Protein AF-0000000073398978 (afdb_homodimer)

Structure (mmCIF, N/CA/C/O backbone):
data_AF-0000000073398978-model_v1
#
loop_
_entity.id
_entity.type
_entity.pdbx_description
1 polymer 'HAD-superfamily hydrolase'
#
loop_
_atom_site.group_PDB
_atom_site.id
_atom_site.type_symbol
_atom_site.label_atom_id
_atom_site.label_alt_id
_atom_site.label_comp_id
_atom_site.label_asym_id
_atom_site.label_entity_id
_atom_site.label_seq_id
_atom_site.pdbx_PDB_ins_code
_atom_site.Cartn_x
_atom_site.Cartn_y
_atom_site.Cartn_z
_atom_site.occupancy
_atom_site.B_iso_or_equiv
_atom_site.auth_seq_id
_atom_site.auth_comp_id
_atom_site.auth_asym_id
_atom_site.auth_atom_id
_atom_site.pdbx_PDB_model_num
ATOM 1 N N . MET A 1 1 ? 53.75 83.625 20.188 1 30.25 1 MET A N 1
ATOM 2 C CA . MET A 1 1 ? 53.062 82.938 21.25 1 30.25 1 MET A CA 1
ATOM 3 C C . MET A 1 1 ? 51.562 82.812 20.922 1 30.25 1 MET A C 1
ATOM 5 O O . MET A 1 1 ? 50.75 83.625 21.312 1 30.25 1 MET A O 1
ATOM 9 N N . SER A 1 2 ? 51.219 82.312 19.641 1 35.22 2 SER A N 1
ATOM 10 C CA . SER A 1 2 ? 49.938 82.25 18.938 1 35.22 2 SER A CA 1
ATOM 11 C C . SER A 1 2 ? 49 81.25 19.641 1 35.22 2 SER A C 1
ATOM 13 O O . SER A 1 2 ? 49.406 80.125 19.922 1 35.22 2 SER A O 1
ATOM 15 N N . ALA A 1 3 ? 48.094 81.75 20.422 1 36.75 3 ALA A N 1
ATOM 16 C CA . ALA A 1 3 ? 47.094 81.125 21.281 1 36.75 3 ALA A CA 1
ATOM 17 C C . ALA A 1 3 ? 46.281 80.125 20.484 1 36.75 3 ALA A C 1
ATOM 19 O O . ALA A 1 3 ? 45.531 80.5 19.578 1 36.75 3 ALA A O 1
ATOM 20 N N . ARG A 1 4 ? 46.719 78.812 20.344 1 34.06 4 ARG A N 1
ATOM 21 C CA . ARG A 1 4 ? 46.094 77.75 19.609 1 34.06 4 ARG A CA 1
ATOM 22 C C . ARG A 1 4 ? 44.656 77.5 20.125 1 34.06 4 ARG A C 1
ATOM 24 O O . ARG A 1 4 ? 44.469 77.25 21.328 1 34.06 4 ARG A O 1
ATOM 31 N N . ARG A 1 5 ? 43.625 78.062 19.453 1 37.06 5 ARG A N 1
ATOM 32 C CA . ARG A 1 5 ? 42.219 77.938 19.75 1 37.06 5 ARG A CA 1
ATOM 33 C C . ARG A 1 5 ? 41.812 76.5 19.969 1 37.06 5 ARG A C 1
ATOM 35 O O . ARG A 1 5 ? 42.188 75.625 19.203 1 37.06 5 ARG A O 1
ATOM 42 N N . GLN A 1 6 ? 41.5 76.125 21.188 1 39.28 6 GLN A N 1
ATOM 43 C CA . GLN A 1 6 ? 41.156 74.75 21.656 1 39.28 6 GLN A CA 1
ATOM 44 C C . GLN A 1 6 ? 39.906 74.25 20.922 1 39.28 6 GLN A C 1
ATOM 46 O O . GLN A 1 6 ? 38.906 74.938 20.781 1 39.28 6 GLN A O 1
ATOM 51 N N . PRO A 1 7 ? 40 73.25 19.969 1 42.19 7 PRO A N 1
ATOM 52 C CA . PRO A 1 7 ? 38.906 72.75 19.141 1 42.19 7 PRO A CA 1
ATOM 53 C C . PRO A 1 7 ? 37.719 72.312 19.953 1 42.19 7 PRO A C 1
ATOM 55 O O . PRO A 1 7 ? 37.875 71.812 21.094 1 42.19 7 PRO A O 1
ATOM 58 N N . ARG A 1 8 ? 36.531 72.938 19.828 1 39.34 8 ARG A N 1
ATOM 59 C CA . ARG A 1 8 ? 35.281 72.688 20.484 1 39.34 8 ARG A CA 1
ATOM 60 C C . ARG A 1 8 ? 34.875 71.188 20.391 1 39.34 8 ARG A C 1
ATOM 62 O O . ARG A 1 8 ? 35 70.562 19.328 1 39.34 8 ARG A O 1
ATOM 69 N N . ARG A 1 9 ? 34.812 70.438 21.453 1 39.81 9 ARG A N 1
ATOM 70 C CA . ARG A 1 9 ? 34.438 69.062 21.625 1 39.81 9 ARG A CA 1
ATOM 71 C C . ARG A 1 9 ? 33.062 68.75 21.047 1 39.81 9 ARG A C 1
ATOM 73 O O . ARG A 1 9 ? 32.094 69.438 21.422 1 39.81 9 ARG A O 1
ATOM 80 N N . THR A 1 10 ? 32.938 68.312 19.844 1 37.66 10 THR A N 1
ATOM 81 C CA . THR A 1 10 ? 31.703 67.938 19.172 1 37.66 10 THR A CA 1
ATOM 82 C C . THR A 1 10 ? 30.859 67 20.078 1 37.66 10 THR A C 1
ATOM 84 O O . THR A 1 10 ? 31.359 66.062 20.672 1 37.66 10 THR A O 1
ATOM 87 N N . ALA A 1 11 ? 29.75 67.5 20.672 1 41.31 11 ALA A N 1
ATOM 88 C CA . ALA A 1 11 ? 28.781 66.812 21.516 1 41.31 11 ALA A CA 1
ATOM 89 C C . ALA A 1 11 ? 28.344 65.5 20.891 1 41.31 11 ALA A C 1
ATOM 91 O O . ALA A 1 11 ? 28.078 65.438 19.688 1 41.31 11 ALA A O 1
ATOM 92 N N . SER A 1 12 ? 28.734 64.375 21.469 1 41.84 12 SER A N 1
ATOM 93 C CA . SER A 1 12 ? 28.391 63 21.047 1 41.84 12 SER A CA 1
ATOM 94 C C . SER A 1 12 ? 26.875 62.8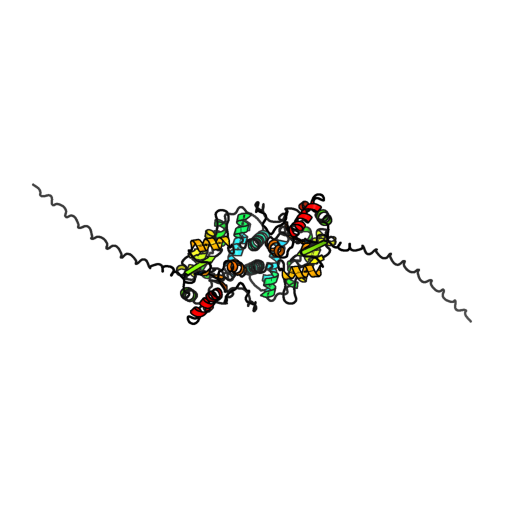75 20.844 1 41.84 12 SER A C 1
ATOM 96 O O . SER A 1 12 ? 26.094 63.5 21.562 1 41.84 12 SER A O 1
ATOM 98 N N . PRO A 1 13 ? 26.375 62.5 19.688 1 45.56 13 PRO A N 1
ATOM 99 C CA . PRO A 1 13 ? 24.953 62.344 19.375 1 45.56 13 PRO A CA 1
ATOM 100 C C . PRO A 1 13 ? 24.188 61.562 20.422 1 45.56 13 PRO A C 1
ATOM 102 O O . PRO A 1 13 ? 24.781 60.75 21.141 1 45.56 13 PRO A O 1
ATOM 105 N N . PRO A 1 14 ? 23.062 62.094 20.859 1 43.72 14 PRO A N 1
ATOM 106 C CA . PRO A 1 14 ? 22.297 61.438 21.922 1 43.72 14 PRO A CA 1
ATOM 107 C C . PRO A 1 14 ? 22.078 59.938 21.672 1 43.72 14 PRO A C 1
ATOM 109 O O . PRO A 1 14 ? 22.125 59.5 20.531 1 43.72 14 PRO A O 1
ATOM 112 N N . ALA A 1 15 ? 22.219 59.031 22.656 1 40.78 15 ALA A N 1
ATOM 113 C CA . ALA A 1 15 ? 22.047 57.594 22.703 1 40.78 15 ALA A CA 1
ATOM 114 C C . ALA A 1 15 ? 20.703 57.188 22.109 1 40.78 15 ALA A C 1
ATOM 116 O O . ALA A 1 15 ? 19.672 57.844 22.359 1 40.78 15 ALA A O 1
ATOM 117 N N . SER A 1 16 ? 20.656 56.594 20.969 1 35.81 16 SER A N 1
ATOM 118 C CA . SER A 1 16 ? 19.469 56.031 20.297 1 35.81 16 SER A CA 1
ATOM 119 C C . SER A 1 16 ? 18.578 55.312 21.281 1 35.81 16 SER A C 1
ATOM 121 O O . SER A 1 16 ? 19.062 54.594 22.156 1 35.81 16 SER A O 1
ATOM 123 N N . LYS A 1 17 ? 17.375 55.75 21.562 1 43.56 17 LYS A N 1
ATOM 124 C CA . LYS A 1 17 ? 16.359 55.094 22.359 1 43.56 17 LYS A CA 1
ATOM 125 C C . LYS A 1 17 ? 16.281 53.594 22.016 1 43.56 17 LYS A C 1
ATOM 127 O O . LYS A 1 17 ? 16.125 53.25 20.844 1 43.56 17 LYS A O 1
ATOM 132 N N . GLN A 1 18 ? 16.891 52.719 22.797 1 37.31 18 GLN A N 1
ATOM 133 C CA . GLN A 1 18 ? 16.75 51.281 22.609 1 37.31 18 GLN A CA 1
ATOM 134 C C . GLN A 1 18 ? 15.305 50.906 22.266 1 37.31 18 GLN A C 1
ATOM 136 O O . GLN A 1 18 ? 14.359 51.438 22.844 1 37.31 18 GLN A O 1
ATOM 141 N N . PRO A 1 19 ? 14.969 50.344 21.094 1 43.34 19 PRO A N 1
ATOM 142 C CA . PRO A 1 19 ? 13.594 49.969 20.766 1 43.34 19 PRO A CA 1
ATOM 143 C C . PRO A 1 19 ? 12.922 49.156 21.875 1 43.34 19 PRO A C 1
ATOM 145 O O . PRO A 1 19 ? 13.609 48.5 22.656 1 43.34 19 PRO A O 1
ATOM 148 N N . PRO A 1 20 ? 11.727 49.469 22.359 1 43.34 20 PRO A N 1
ATOM 149 C CA . PRO A 1 20 ? 11.047 48.75 23.406 1 43.34 20 PRO A CA 1
ATOM 150 C C . PRO A 1 20 ? 11.117 47.219 23.219 1 43.34 20 PRO A C 1
ATOM 152 O O . PRO A 1 20 ? 11.234 46.75 22.078 1 43.34 20 PRO A O 1
ATOM 155 N N . GLU A 1 21 ? 11.641 46.406 24.125 1 39.75 21 GLU A N 1
ATOM 156 C CA . GLU A 1 21 ? 11.672 44.969 24.172 1 39.75 21 GLU A CA 1
ATOM 157 C C . GLU A 1 21 ? 10.328 44.375 23.75 1 39.75 21 GLU A C 1
ATOM 159 O O . GLU A 1 21 ? 9.281 44.75 24.297 1 39.75 21 GLU A O 1
ATOM 164 N N . ARG A 1 22 ? 10.07 43.969 22.531 1 41.81 22 ARG A N 1
ATOM 165 C CA . ARG A 1 22 ? 8.891 43.219 22.078 1 41.81 22 ARG A CA 1
ATOM 166 C C . ARG A 1 22 ? 8.422 42.219 23.141 1 41.81 22 ARG A C 1
ATOM 168 O O . ARG A 1 22 ? 9.219 41.469 23.688 1 41.81 22 ARG A O 1
ATOM 175 N N . ARG A 1 23 ? 7.379 42.469 23.922 1 38.88 23 ARG A N 1
ATOM 176 C CA . ARG A 1 23 ? 6.715 41.531 24.828 1 38.88 23 ARG A CA 1
ATOM 177 C C . ARG A 1 23 ? 6.715 40.125 24.25 1 38.88 23 ARG A C 1
ATOM 179 O O . ARG A 1 23 ? 6.18 39.906 23.156 1 38.88 23 ARG A O 1
ATOM 186 N N . ARG A 1 24 ? 7.672 39.312 24.562 1 38.97 24 ARG A N 1
ATOM 187 C CA . ARG A 1 24 ? 7.633 37.906 24.219 1 38.97 24 ARG A CA 1
ATOM 188 C C . ARG A 1 24 ? 6.227 37.344 24.391 1 38.97 24 ARG A C 1
ATOM 190 O O . ARG A 1 24 ? 5.664 37.375 25.484 1 38.97 24 ARG A O 1
ATOM 197 N N . GLU A 1 25 ? 5.281 37.375 23.438 1 39.75 25 GLU A N 1
ATOM 198 C CA . GLU A 1 25 ? 4.012 36.656 23.469 1 39.75 25 GLU A CA 1
ATOM 199 C C . GLU A 1 25 ? 4.148 35.344 24.203 1 39.75 25 GLU A C 1
ATOM 201 O O . GLU A 1 25 ? 5.008 34.531 23.875 1 39.75 25 GLU A O 1
ATOM 206 N N . ARG A 1 26 ? 3.859 35.25 25.5 1 37.66 26 ARG A N 1
ATOM 207 C CA . ARG A 1 26 ? 3.807 34.062 26.344 1 37.66 26 ARG A CA 1
ATOM 208 C C . ARG A 1 26 ? 3.254 32.875 25.578 1 37.66 26 ARG A C 1
ATOM 210 O O . ARG A 1 26 ? 2.135 32.906 25.062 1 37.66 26 ARG A O 1
ATOM 217 N N . ARG A 1 27 ? 4.059 32.125 24.953 1 43.41 27 ARG A N 1
ATOM 218 C CA . ARG A 1 27 ? 3.611 30.812 24.453 1 43.41 27 ARG A CA 1
ATOM 219 C C . ARG A 1 27 ? 2.672 30.141 25.438 1 43.41 27 ARG A C 1
ATOM 221 O O . ARG A 1 27 ? 2.971 30.062 26.625 1 43.41 27 ARG A O 1
ATOM 228 N N . ALA A 1 28 ? 1.35 30.078 25.297 1 41.5 28 ALA A N 1
ATOM 229 C CA . ALA A 1 28 ? 0.333 29.391 26.094 1 41.5 28 ALA A CA 1
ATOM 230 C C . ALA A 1 28 ? 0.876 28.078 26.672 1 41.5 28 ALA A C 1
ATOM 232 O O . ALA A 1 28 ? 1.406 27.25 25.938 1 41.5 28 ALA A O 1
ATOM 233 N N . ARG A 1 29 ? 1.307 27.938 27.875 1 44.28 29 ARG A N 1
ATOM 234 C CA . ARG A 1 29 ? 1.693 26.734 28.594 1 44.28 29 ARG A CA 1
ATOM 235 C C . ARG A 1 29 ? 0.693 25.594 28.359 1 44.28 29 ARG A C 1
ATOM 237 O O . ARG A 1 29 ? -0.52 25.828 28.406 1 44.28 29 ARG A O 1
ATOM 244 N N . PRO A 1 30 ? 1.036 24.438 27.641 1 47.44 30 PRO A N 1
ATOM 245 C CA . PRO A 1 30 ? 0.074 23.344 27.484 1 47.44 30 PRO A CA 1
ATOM 246 C C . PRO A 1 30 ? -0.736 23.078 28.75 1 47.44 30 PRO A C 1
ATOM 248 O O . PRO A 1 30 ? -0.169 22.984 29.844 1 47.44 30 PRO A O 1
ATOM 251 N N . GLN A 1 31 ? -1.891 23.609 29 1 46.16 31 GLN A N 1
ATOM 252 C CA . GLN A 1 31 ? -2.734 23.234 30.125 1 46.16 31 GLN A CA 1
ATOM 253 C C . GLN A 1 31 ? -2.637 21.734 30.406 1 46.16 31 GLN A C 1
ATOM 255 O O . GLN A 1 31 ? -2.818 20.922 29.5 1 46.16 31 GLN A O 1
ATOM 260 N N . ALA A 1 32 ? -2.107 21.188 31.359 1 54.59 32 ALA A N 1
ATOM 261 C CA . ALA A 1 32 ? -2.078 19.859 31.953 1 54.59 32 ALA A CA 1
ATOM 262 C C . ALA A 1 32 ? -3.475 19.234 32 1 54.59 32 ALA A C 1
ATOM 264 O O . ALA A 1 32 ? -4.418 19.859 32.5 1 54.59 32 ALA A O 1
ATOM 265 N N . GLY A 1 33 ? -3.916 18.484 30.984 1 68.25 33 GLY A N 1
ATOM 266 C CA . GLY A 1 33 ? -5.09 17.641 31.109 1 68.25 33 GLY A CA 1
ATOM 267 C C . GLY A 1 33 ? -6 17.688 29.891 1 68.25 33 GLY A C 1
ATOM 268 O O . GLY A 1 33 ? -6.988 16.953 29.812 1 68.25 33 GLY A O 1
ATOM 269 N N . GLY A 1 34 ? -5.676 18.578 28.891 1 86.88 34 GLY A N 1
ATOM 270 C CA . GLY A 1 34 ? -6.598 18.625 27.766 1 86.88 34 GLY A CA 1
ATOM 271 C C . GLY A 1 34 ? -6.18 17.734 26.609 1 86.88 34 GLY A C 1
ATOM 272 O O . GLY A 1 34 ? -5.156 17.047 26.688 1 86.88 34 GLY A O 1
ATOM 273 N N . PRO A 1 35 ? -7.031 17.688 25.578 1 95.19 35 PRO A N 1
ATOM 274 C CA . PRO A 1 35 ? -6.734 16.812 24.438 1 95.19 35 PRO A CA 1
ATOM 275 C C . PRO A 1 35 ? -5.523 17.281 23.641 1 95.19 35 PRO A C 1
ATOM 277 O O . PRO A 1 35 ? -5.211 18.484 23.625 1 95.19 35 PRO A O 1
ATOM 280 N N . VAL A 1 36 ? -4.75 16.359 23.141 1 97.88 36 VAL A N 1
ATOM 281 C CA . VAL A 1 36 ? -3.693 16.609 22.156 1 97.88 36 VAL A CA 1
ATOM 282 C C . VAL A 1 36 ? -4.152 16.141 20.781 1 97.88 36 VAL A C 1
ATOM 284 O O . VAL A 1 36 ? -4.301 14.945 20.531 1 97.88 36 VAL A O 1
ATOM 287 N N . TRP A 1 37 ? -4.348 17.094 19.906 1 98.25 37 TRP A N 1
ATOM 288 C CA . TRP A 1 37 ? -4.75 16.797 18.531 1 98.25 37 TRP A CA 1
ATOM 289 C C . TRP A 1 37 ? -3.535 16.531 17.656 1 98.25 37 TRP A C 1
ATOM 291 O O . TRP A 1 37 ? -2.625 17.359 17.578 1 98.25 37 TRP A O 1
ATOM 301 N N . LEU A 1 38 ? -3.506 15.383 17.109 1 98.69 38 LEU A N 1
ATOM 302 C CA . LEU A 1 38 ? -2.549 15.031 16.062 1 98.69 38 LEU A CA 1
ATOM 303 C C . LEU A 1 38 ? -3.203 15.07 14.695 1 98.69 38 LEU A C 1
ATOM 305 O O . LEU A 1 38 ? -4.059 14.242 14.383 1 98.69 38 LEU A O 1
ATOM 309 N N . PHE A 1 39 ? -2.818 16.062 13.906 1 98.88 39 PHE A N 1
ATOM 310 C CA . PHE A 1 39 ? -3.395 16.219 12.57 1 98.88 39 PHE A CA 1
ATOM 311 C C . PHE A 1 39 ? -2.432 15.719 11.5 1 98.88 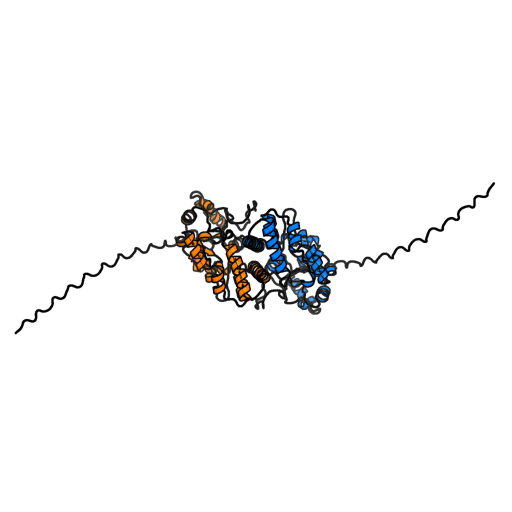39 PHE A C 1
ATOM 313 O O . PHE A 1 39 ? -1.276 16.141 11.453 1 98.88 39 PHE A O 1
ATOM 320 N N . ASP A 1 40 ? -2.92 14.758 10.688 1 98.81 40 ASP A N 1
ATOM 321 C CA . ASP A 1 40 ? -2.252 14.594 9.398 1 98.81 40 ASP A CA 1
ATOM 322 C C . ASP A 1 40 ? -2.332 15.875 8.57 1 98.81 40 ASP A C 1
ATOM 324 O O . ASP A 1 40 ? -3.166 16.734 8.836 1 98.81 40 ASP A O 1
ATOM 328 N N . LEU A 1 41 ? -1.415 15.984 7.645 1 98.81 41 LEU A N 1
ATOM 329 C CA . LEU A 1 41 ? -1.391 17.188 6.812 1 98.81 41 LEU A CA 1
ATOM 330 C C . LEU A 1 41 ? -2.162 16.953 5.516 1 98.81 41 LEU A C 1
ATOM 332 O O . LEU A 1 41 ? -3.238 17.531 5.324 1 98.81 41 LEU A O 1
ATOM 336 N N . ASP A 1 42 ? -1.686 16.031 4.645 1 98.5 42 ASP A N 1
ATOM 337 C CA . ASP A 1 42 ? -2.186 15.82 3.291 1 98.5 42 ASP A CA 1
ATOM 338 C C . ASP A 1 42 ? -3.498 15.039 3.305 1 98.5 42 ASP A C 1
ATOM 340 O O . ASP A 1 42 ? -3.566 13.938 3.854 1 98.5 42 ASP A O 1
ATOM 344 N N . ASN A 1 43 ? -4.516 15.648 2.717 1 97.62 43 ASN A N 1
ATOM 345 C CA . ASN A 1 43 ? -5.875 15.125 2.611 1 97.62 43 ASN A CA 1
ATOM 346 C C . ASN A 1 43 ? -6.574 15.109 3.967 1 97.62 43 ASN A C 1
ATOM 348 O O . ASN A 1 43 ? -7.59 14.43 4.141 1 97.62 43 ASN A O 1
ATOM 352 N N . THR A 1 44 ? -6.008 15.867 4.875 1 98.25 44 THR A N 1
ATOM 353 C CA . THR A 1 44 ? -6.641 16.125 6.164 1 98.25 44 THR A CA 1
ATOM 354 C C . THR A 1 44 ? -6.832 17.625 6.371 1 98.25 44 THR A C 1
ATOM 356 O O . THR A 1 44 ? -7.957 18.125 6.328 1 98.25 44 THR A O 1
ATOM 359 N N . LEU A 1 45 ? -5.73 18.375 6.406 1 98.62 45 LEU A N 1
ATOM 360 C CA . LEU A 1 45 ? -5.824 19.812 6.586 1 98.62 45 LEU A CA 1
ATOM 361 C C . LEU A 1 45 ? -6.008 20.516 5.242 1 98.62 45 LEU A C 1
ATOM 363 O O . LEU A 1 45 ? -6.469 21.672 5.195 1 98.62 45 LEU A O 1
ATOM 367 N N . HIS A 1 46 ? -5.586 19.875 4.195 1 98.5 46 HIS A N 1
ATOM 368 C CA . HIS A 1 46 ? -5.797 20.422 2.857 1 98.5 46 HIS A CA 1
ATOM 369 C C . HIS A 1 46 ? -5.98 19.297 1.837 1 98.5 46 HIS A C 1
ATOM 371 O O . HIS A 1 46 ? -5.691 18.141 2.127 1 98.5 46 HIS A O 1
ATOM 377 N N . HIS A 1 47 ? -6.473 19.609 0.661 1 97.81 47 HIS A N 1
ATOM 378 C CA . HIS A 1 47 ? -6.824 18.656 -0.383 1 97.81 47 HIS A CA 1
ATOM 379 C C . HIS A 1 47 ? -5.637 18.375 -1.294 1 97.81 47 HIS A C 1
ATOM 381 O O . HIS A 1 47 ? -5.641 18.75 -2.465 1 97.81 47 HIS A O 1
ATOM 387 N N . ALA A 1 48 ? -4.723 17.547 -0.796 1 98.06 48 ALA A N 1
ATOM 388 C CA . ALA A 1 48 ? -3.465 17.281 -1.487 1 98.06 48 ALA A CA 1
ATOM 389 C C . ALA A 1 48 ? -3.701 16.5 -2.775 1 98.06 48 ALA A C 1
ATOM 391 O O . ALA A 1 48 ? -2.961 16.641 -3.748 1 98.06 48 ALA A O 1
ATOM 392 N N . SER A 1 49 ? -4.723 15.68 -2.838 1 96.44 49 SER A N 1
ATOM 393 C CA . SER A 1 49 ? -5 14.828 -3.992 1 96.44 49 SER A CA 1
ATOM 394 C C . SER A 1 49 ? -5.391 15.656 -5.207 1 96.44 49 SER A C 1
ATOM 396 O O . SER A 1 49 ? -5.332 15.18 -6.34 1 96.44 49 SER A O 1
ATOM 398 N N . HIS A 1 50 ? -5.734 16.906 -5 1 95.12 50 HIS A N 1
ATOM 399 C CA . HIS A 1 50 ? -6.164 17.781 -6.078 1 95.1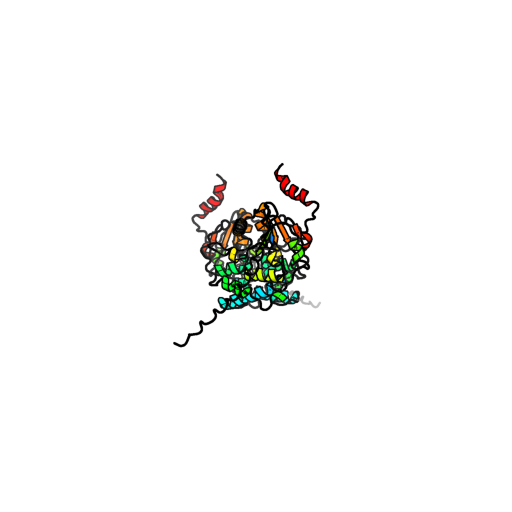2 50 HIS A CA 1
ATOM 400 C C . HIS A 1 50 ? -5.023 18.078 -7.043 1 95.12 50 HIS A C 1
ATOM 402 O O . HIS A 1 50 ? -5.195 17.984 -8.258 1 95.12 50 HIS A O 1
ATOM 408 N N . ALA A 1 51 ? -3.904 18.375 -6.512 1 97.12 51 ALA A N 1
ATOM 409 C CA . ALA A 1 51 ? -2.836 18.812 -7.406 1 97.12 51 ALA A CA 1
ATOM 410 C C . ALA A 1 51 ? -1.471 18.359 -6.891 1 97.12 51 ALA A C 1
ATOM 412 O O . ALA A 1 51 ? -0.581 18.031 -7.676 1 97.12 51 ALA A O 1
ATOM 413 N N . ILE A 1 52 ? -1.318 18.297 -5.621 1 98.31 52 ILE A N 1
ATOM 414 C CA . ILE A 1 52 ? -0.001 18.125 -5.02 1 98.31 52 ILE A CA 1
ATOM 415 C C . ILE A 1 52 ? 0.459 16.688 -5.203 1 98.31 52 ILE A C 1
ATOM 417 O O . ILE A 1 52 ? 1.569 16.438 -5.684 1 98.31 52 ILE A O 1
ATOM 421 N N . PHE A 1 53 ? -0.391 15.703 -4.906 1 97.88 53 PHE A N 1
ATOM 422 C CA . PHE A 1 53 ? 0.017 14.305 -5.016 1 97.88 53 PHE A CA 1
ATOM 423 C C . PHE A 1 53 ? 0.323 13.945 -6.465 1 97.88 53 PHE A C 1
ATOM 425 O O . PHE A 1 53 ? 1.336 13.297 -6.746 1 97.88 53 PHE A O 1
ATOM 432 N N . PRO A 1 54 ? -0.496 14.359 -7.461 1 97.94 54 PRO A N 1
ATOM 433 C CA . PRO A 1 54 ? -0.11 14.117 -8.852 1 97.94 54 PRO A CA 1
ATOM 434 C C . PRO A 1 54 ? 1.271 14.68 -9.188 1 97.94 54 PRO A C 1
ATOM 436 O O . PRO A 1 54 ? 2.062 14.016 -9.859 1 97.94 54 PRO A O 1
ATOM 439 N N . ALA A 1 55 ? 1.554 15.859 -8.695 1 98.44 55 ALA A N 1
ATOM 440 C CA . ALA A 1 55 ? 2.85 16.484 -8.953 1 98.44 55 ALA A CA 1
ATOM 441 C C . ALA A 1 55 ? 3.973 15.719 -8.258 1 98.44 55 ALA A C 1
ATOM 443 O O . ALA A 1 55 ? 5.039 15.5 -8.836 1 98.44 55 ALA A O 1
ATOM 444 N N . ILE A 1 56 ? 3.766 15.305 -7.02 1 98.69 56 ILE A N 1
ATOM 445 C CA . ILE A 1 56 ? 4.766 14.57 -6.254 1 98.69 56 ILE A CA 1
ATOM 446 C C . ILE A 1 56 ? 5.055 13.234 -6.938 1 98.69 56 ILE A C 1
ATOM 448 O O . ILE A 1 56 ? 6.215 12.844 -7.078 1 98.69 56 ILE A O 1
ATOM 452 N N . ASN A 1 57 ? 3.994 12.539 -7.367 1 98.31 57 ASN A N 1
ATOM 453 C CA . ASN A 1 57 ? 4.172 11.25 -8.031 1 98.31 57 ASN A CA 1
ATOM 454 C C . ASN A 1 57 ? 4.996 11.383 -9.305 1 98.31 57 ASN A C 1
ATOM 456 O O . ASN A 1 57 ? 5.867 10.555 -9.578 1 98.31 57 ASN A O 1
ATOM 460 N N . ARG A 1 58 ? 4.727 12.391 -10.062 1 98 58 ARG A N 1
ATOM 461 C CA . ARG A 1 58 ? 5.496 12.656 -11.273 1 98 58 ARG A CA 1
ATOM 462 C C . ARG A 1 58 ? 6.957 12.93 -10.945 1 98 58 ARG A C 1
ATOM 464 O O . ARG A 1 58 ? 7.859 12.406 -11.609 1 98 58 ARG A O 1
ATOM 471 N N . ALA A 1 59 ? 7.141 13.727 -9.938 1 98.69 59 ALA A N 1
ATOM 472 C CA . ALA A 1 59 ? 8.5 14.086 -9.531 1 98.69 59 ALA A CA 1
ATOM 473 C C . ALA A 1 59 ? 9.25 12.867 -9 1 98.69 59 ALA A C 1
ATOM 475 O O . ALA A 1 59 ? 10.43 12.68 -9.297 1 98.69 59 ALA A O 1
ATOM 476 N N . MET A 1 60 ? 8.594 12.031 -8.188 1 98.75 60 MET A N 1
ATOM 477 C CA . MET A 1 60 ? 9.219 10.82 -7.664 1 98.75 60 MET A CA 1
ATOM 478 C C . MET A 1 60 ? 9.648 9.898 -8.805 1 98.75 60 MET A C 1
ATOM 480 O O . MET A 1 60 ? 10.766 9.375 -8.797 1 98.75 60 MET A O 1
ATOM 484 N N . THR A 1 61 ? 8.742 9.734 -9.758 1 98.69 61 THR A N 1
ATOM 485 C CA . THR A 1 61 ? 9.047 8.875 -10.906 1 98.69 61 THR A CA 1
ATOM 486 C C . THR A 1 61 ? 10.266 9.406 -11.664 1 98.69 61 THR A C 1
ATOM 488 O O . THR A 1 61 ? 11.18 8.648 -11.977 1 98.69 61 THR A O 1
ATOM 491 N N . GLN A 1 62 ? 10.297 10.719 -11.93 1 98.69 62 GLN A N 1
ATOM 492 C CA . GLN A 1 62 ? 11.422 11.328 -12.633 1 98.69 62 GLN A CA 1
ATOM 493 C C . GLN A 1 62 ? 12.711 11.18 -11.836 1 98.69 62 GLN A C 1
ATOM 495 O O . GLN A 1 62 ? 13.773 10.906 -12.406 1 98.69 62 GLN A O 1
ATOM 500 N N . TYR A 1 63 ? 12.633 11.383 -10.555 1 98.81 63 TYR A N 1
ATOM 501 C CA . TYR A 1 63 ? 13.812 11.242 -9.695 1 98.81 63 TYR A CA 1
ATOM 502 C C . TYR A 1 63 ? 14.398 9.836 -9.805 1 98.81 63 TYR A C 1
ATOM 504 O O . TYR A 1 63 ? 15.617 9.68 -9.906 1 98.81 63 TYR A O 1
ATOM 512 N N . ILE A 1 64 ? 13.539 8.836 -9.758 1 98.5 64 ILE A N 1
ATOM 513 C CA . ILE A 1 64 ? 13.969 7.445 -9.844 1 98.5 64 ILE A CA 1
ATOM 514 C C . ILE A 1 64 ? 14.602 7.188 -11.211 1 98.5 64 ILE A C 1
ATOM 516 O O . ILE A 1 64 ? 15.656 6.551 -11.297 1 98.5 64 ILE A O 1
ATOM 520 N N . ILE A 1 65 ? 14.008 7.688 -12.297 1 98.62 65 ILE A N 1
ATOM 521 C CA . ILE A 1 65 ? 14.57 7.566 -13.633 1 98.62 65 ILE A CA 1
ATOM 522 C C . ILE A 1 65 ? 15.984 8.125 -13.648 1 98.62 65 ILE A C 1
ATOM 524 O O . ILE A 1 65 ? 16.922 7.453 -14.094 1 98.62 65 ILE A O 1
ATOM 528 N N . ASP A 1 66 ? 16.094 9.289 -13.125 1 98.56 66 ASP A N 1
ATOM 529 C CA . ASP A 1 66 ? 17.344 10.031 -13.219 1 98.56 66 ASP A CA 1
ATOM 530 C C . ASP A 1 66 ? 18.438 9.383 -12.359 1 98.56 66 ASP A C 1
ATOM 532 O O . ASP A 1 66 ? 19.594 9.328 -12.758 1 98.56 66 ASP A O 1
ATOM 536 N N . THR A 1 67 ? 18.078 8.898 -11.219 1 98 67 THR A N 1
ATOM 537 C CA . THR A 1 67 ? 19.062 8.414 -10.25 1 98 67 THR A CA 1
ATOM 538 C C . THR A 1 67 ? 19.453 6.969 -10.547 1 98 67 THR A C 1
ATOM 540 O O . THR A 1 67 ? 20.625 6.598 -10.438 1 98 67 THR A O 1
ATOM 543 N N . LEU A 1 68 ? 18.469 6.168 -10.922 1 96.81 68 LEU A N 1
ATOM 544 C CA . LEU A 1 68 ? 18.719 4.742 -11.094 1 96.81 68 LEU A CA 1
ATOM 545 C C . LEU A 1 68 ? 18.922 4.395 -12.562 1 96.81 68 LEU A C 1
ATOM 547 O O . LEU A 1 68 ? 19.25 3.26 -12.898 1 96.81 68 LEU A O 1
ATOM 551 N N . LYS A 1 69 ? 18.656 5.309 -13.445 1 97.94 69 LYS A N 1
ATOM 552 C CA . LYS A 1 69 ? 18.828 5.133 -14.883 1 97.94 69 LYS A CA 1
ATOM 553 C C . LYS A 1 69 ? 17.969 3.982 -15.406 1 97.94 69 LYS A C 1
ATOM 555 O O . LYS A 1 69 ? 18.469 3.104 -16.109 1 97.94 69 LYS A O 1
ATOM 560 N N . VAL A 1 70 ? 16.719 4.047 -15.047 1 97.06 70 VAL A N 1
ATOM 561 C CA . VAL A 1 70 ? 15.758 3.057 -15.508 1 97.06 70 VAL A CA 1
ATOM 562 C C . VAL A 1 70 ? 14.695 3.734 -16.359 1 97.06 70 VAL A C 1
ATOM 564 O O . VAL A 1 70 ? 14.578 4.961 -16.375 1 97.06 70 VAL A O 1
ATOM 567 N N . GLU A 1 71 ? 13.961 2.895 -17.109 1 97.69 71 GLU A N 1
ATOM 568 C CA . GLU A 1 71 ? 12.867 3.41 -17.922 1 97.69 71 GLU A CA 1
ATOM 569 C C . GLU A 1 71 ? 11.695 3.861 -17.062 1 97.69 71 GLU A C 1
ATOM 571 O O . GLU A 1 71 ? 11.555 3.414 -15.922 1 97.69 71 GLU A O 1
ATOM 576 N N . ARG A 1 72 ? 10.859 4.684 -17.625 1 98.12 72 ARG A N 1
ATOM 577 C CA . ARG A 1 72 ? 9.75 5.297 -16.906 1 98.12 72 ARG A CA 1
ATOM 578 C C . ARG A 1 72 ? 8.828 4.238 -16.312 1 98.12 72 ARG A C 1
ATOM 580 O O . ARG A 1 72 ? 8.414 4.34 -15.156 1 98.12 72 ARG A O 1
ATOM 587 N N . ALA A 1 73 ? 8.578 3.27 -17.062 1 97.31 73 ALA A N 1
ATOM 588 C CA . ALA A 1 73 ? 7.66 2.23 -16.609 1 97.31 73 ALA A CA 1
ATOM 589 C C . ALA A 1 73 ? 8.227 1.49 -15.398 1 97.31 73 ALA A C 1
ATOM 591 O O . ALA A 1 73 ? 7.496 1.143 -14.469 1 97.31 73 ALA A O 1
ATOM 592 N N . HIS A 1 74 ? 9.5 1.265 -15.438 1 97 74 HIS A N 1
ATOM 593 C CA . HIS A 1 74 ? 10.148 0.603 -14.312 1 97 74 HIS A CA 1
ATOM 594 C C . HIS A 1 74 ? 10.195 1.512 -13.086 1 97 74 HIS A C 1
ATOM 596 O O . HIS A 1 74 ? 10.008 1.052 -11.961 1 97 74 HIS A O 1
ATOM 602 N N . ALA A 1 75 ? 10.453 2.748 -13.32 1 98.31 75 ALA A N 1
ATOM 603 C CA . ALA A 1 75 ? 10.453 3.721 -12.227 1 98.31 75 ALA A CA 1
ATOM 604 C C . ALA A 1 75 ? 9.086 3.795 -11.555 1 98.31 75 ALA A C 1
ATOM 606 O O . ALA A 1 75 ? 8.992 3.82 -10.328 1 98.31 75 ALA A O 1
ATOM 607 N N . ASP A 1 76 ? 8.07 3.844 -12.383 1 98.12 76 ASP A N 1
ATOM 608 C CA . ASP A 1 76 ? 6.703 3.863 -11.883 1 98.12 76 ASP A CA 1
ATOM 609 C C . ASP A 1 76 ? 6.402 2.609 -11.062 1 98.12 76 ASP A C 1
ATOM 611 O O . ASP A 1 76 ? 5.777 2.688 -10.008 1 98.12 76 ASP A O 1
ATOM 615 N N . HIS A 1 77 ? 6.879 1.532 -11.516 1 96.81 77 HIS A N 1
ATOM 616 C CA . HIS A 1 77 ? 6.688 0.278 -10.797 1 96.81 77 HIS A CA 1
ATOM 617 C C . HIS A 1 77 ? 7.398 0.302 -9.453 1 96.81 77 HIS A C 1
ATOM 619 O O . HIS A 1 77 ? 6.82 -0.078 -8.43 1 96.81 77 HIS A O 1
ATOM 625 N N . LEU A 1 78 ? 8.609 0.747 -9.43 1 96.94 78 LEU A N 1
ATOM 626 C CA . LEU A 1 78 ? 9.359 0.818 -8.18 1 96.94 78 LEU A CA 1
ATOM 627 C C . LEU A 1 78 ? 8.664 1.723 -7.172 1 96.94 78 LEU A C 1
ATOM 629 O O . LEU A 1 78 ? 8.523 1.367 -5.996 1 96.94 78 LEU A O 1
ATOM 633 N N . ARG A 1 79 ? 8.258 2.834 -7.645 1 98 79 ARG A N 1
ATOM 634 C CA . ARG A 1 79 ? 7.559 3.779 -6.781 1 98 79 ARG A CA 1
ATOM 635 C C . ARG A 1 79 ? 6.32 3.143 -6.16 1 98 79 ARG A C 1
ATOM 637 O O . ARG A 1 79 ? 6.125 3.209 -4.945 1 98 79 ARG A O 1
ATOM 644 N N . THR A 1 80 ? 5.488 2.547 -6.957 1 96.56 80 THR A N 1
ATOM 645 C CA . THR A 1 80 ? 4.238 1.943 -6.508 1 96.56 80 THR A CA 1
ATOM 646 C C . THR A 1 80 ? 4.512 0.765 -5.574 1 96.56 80 THR A C 1
ATOM 648 O O . THR A 1 80 ? 3.865 0.625 -4.535 1 96.56 80 THR A O 1
ATOM 651 N N . HIS A 1 81 ? 5.5 0.002 -5.941 1 94.75 81 HIS A N 1
ATOM 652 C CA . HIS A 1 81 ? 5.867 -1.162 -5.145 1 94.75 81 HIS A CA 1
ATOM 653 C C . HIS A 1 81 ? 6.324 -0.75 -3.748 1 94.75 81 HIS A C 1
ATOM 655 O O . HIS A 1 81 ? 5.848 -1.295 -2.748 1 94.75 81 HIS A O 1
ATOM 661 N N . TYR A 1 82 ? 7.207 0.2 -3.674 1 95.19 82 TYR A N 1
ATOM 662 C CA . TYR A 1 82 ? 7.75 0.63 -2.389 1 95.19 82 TYR A CA 1
ATOM 663 C C . TYR A 1 82 ? 6.68 1.322 -1.553 1 95.19 82 TYR A C 1
ATOM 665 O O . TYR A 1 82 ? 6.645 1.172 -0.329 1 95.19 82 TYR A O 1
ATOM 673 N N . THR A 1 83 ? 5.836 2.07 -2.207 1 95.31 83 THR A N 1
ATOM 674 C CA . THR A 1 83 ? 4.738 2.705 -1.487 1 95.31 83 THR A CA 1
ATOM 675 C C . THR A 1 83 ? 3.838 1.656 -0.841 1 95.31 83 THR A C 1
ATOM 677 O O . THR A 1 83 ? 3.479 1.776 0.332 1 95.31 83 THR A O 1
ATOM 680 N N . ARG A 1 84 ? 3.5 0.701 -1.557 1 92.19 84 ARG A N 1
ATOM 681 C CA . ARG A 1 84 ? 2.646 -0.368 -1.049 1 92.19 84 ARG A CA 1
ATOM 682 C C . ARG A 1 84 ? 3.348 -1.15 0.056 1 92.19 84 ARG A C 1
ATOM 684 O O . ARG A 1 84 ? 2.771 -1.383 1.121 1 92.19 84 ARG A O 1
ATOM 691 N N . ARG A 1 85 ? 4.598 -1.454 -0.115 1 91 85 ARG A N 1
ATOM 692 C CA . ARG A 1 85 ? 5.328 -2.363 0.763 1 91 85 ARG A CA 1
ATOM 693 C C . ARG A 1 85 ? 5.719 -1.673 2.064 1 91 85 ARG A C 1
ATOM 695 O O . ARG A 1 85 ? 5.68 -2.285 3.135 1 91 85 ARG A O 1
ATOM 702 N N . TYR A 1 86 ? 6.09 -0.382 1.945 1 91.38 86 TYR A N 1
ATOM 703 C CA . TYR A 1 86 ? 6.699 0.265 3.102 1 91.38 86 TYR A CA 1
ATOM 704 C C . TYR A 1 86 ? 5.82 1.394 3.623 1 91.38 86 TYR A C 1
ATOM 706 O O . TYR A 1 86 ? 6.094 1.964 4.684 1 91.38 86 TYR A O 1
ATOM 714 N N . GLY A 1 87 ? 4.77 1.714 2.938 1 90.5 87 GLY A N 1
ATOM 715 C CA . GLY A 1 87 ? 3.902 2.811 3.336 1 90.5 87 GLY A CA 1
ATOM 716 C C . GLY A 1 87 ? 4.352 4.152 2.793 1 90.5 87 GLY A C 1
ATOM 717 O O . GLY A 1 87 ? 3.582 5.117 2.795 1 90.5 87 GLY A O 1
ATOM 718 N N . ALA A 1 88 ? 5.582 4.18 2.352 1 95.75 88 ALA A N 1
ATOM 719 C CA . ALA A 1 88 ? 6.172 5.344 1.696 1 95.75 88 ALA A CA 1
ATOM 720 C C . ALA A 1 88 ? 7.301 4.93 0.753 1 95.75 88 ALA A C 1
ATOM 722 O O . ALA A 1 88 ? 8.141 4.098 1.106 1 95.75 88 ALA A O 1
ATOM 723 N N . ALA A 1 89 ? 7.324 5.582 -0.423 1 97.12 89 ALA A N 1
ATOM 724 C CA . ALA A 1 89 ? 8.328 5.25 -1.429 1 97.12 89 ALA A CA 1
ATOM 725 C C . ALA A 1 89 ? 9.742 5.465 -0.888 1 97.12 89 ALA A C 1
ATOM 727 O O . ALA A 1 89 ? 10.648 4.68 -1.17 1 97.12 89 ALA A O 1
ATOM 728 N N . LEU A 1 90 ? 9.922 6.473 -0.049 1 97.81 90 LEU A N 1
ATOM 729 C CA . LEU A 1 90 ? 11.234 6.828 0.495 1 97.81 90 LEU A CA 1
ATOM 730 C C . LEU A 1 90 ? 11.875 5.637 1.192 1 97.81 90 LEU A C 1
ATOM 732 O O . LEU A 1 90 ? 13.07 5.379 1.021 1 97.81 90 LEU A O 1
ATOM 736 N N . LEU A 1 91 ? 11.062 4.957 1.989 1 95.88 91 LEU A N 1
ATOM 737 C CA . LEU A 1 91 ? 11.625 3.898 2.824 1 95.88 91 LEU A CA 1
ATOM 738 C C . LEU A 1 91 ? 12.219 2.787 1.968 1 95.88 91 LEU A C 1
ATOM 740 O O . LEU A 1 91 ? 13.305 2.285 2.26 1 95.88 91 LEU A O 1
ATOM 744 N N . GLY A 1 92 ? 11.508 2.438 0.901 1 94.94 92 GLY A N 1
ATOM 745 C CA . GLY A 1 92 ? 12.039 1.429 0.001 1 94.94 92 GLY A CA 1
ATOM 746 C C . GLY A 1 92 ? 13.258 1.905 -0.775 1 94.94 92 GLY A C 1
ATOM 747 O O . GLY A 1 92 ? 14.234 1.17 -0.922 1 94.94 92 GLY A O 1
ATOM 748 N N . LEU A 1 93 ? 13.18 3.111 -1.265 1 96.31 93 LEU A N 1
ATOM 749 C CA . LEU A 1 93 ? 14.289 3.672 -2.037 1 96.31 93 LEU A CA 1
ATOM 750 C C . LEU A 1 93 ? 15.547 3.77 -1.188 1 96.31 93 LEU A C 1
ATOM 752 O O . LEU A 1 93 ? 16.641 3.402 -1.64 1 96.31 93 LEU A O 1
ATOM 756 N N . ALA A 1 94 ? 15.406 4.211 0.057 1 94.81 94 ALA A N 1
ATOM 757 C CA . ALA A 1 94 ? 16.547 4.371 0.958 1 94.81 94 ALA A CA 1
ATOM 758 C C . ALA A 1 94 ? 17.125 3.014 1.339 1 94.81 94 ALA A C 1
ATOM 760 O O . ALA A 1 94 ? 18.344 2.893 1.544 1 94.81 94 ALA A O 1
ATOM 761 N N . ARG A 1 95 ? 16.328 2.059 1.413 1 91.62 95 ARG A N 1
ATOM 762 C CA . ARG A 1 95 ? 16.75 0.741 1.882 1 91.62 95 ARG A CA 1
ATOM 763 C C . ARG A 1 95 ? 17.438 -0.043 0.769 1 91.62 95 ARG A C 1
ATOM 765 O O . ARG A 1 95 ? 18.391 -0.78 1.021 1 91.62 95 ARG A O 1
ATOM 772 N N . HIS A 1 96 ? 17 0.14 -0.464 1 92.62 96 HIS A N 1
ATOM 773 C CA . HIS A 1 96 ? 17.391 -0.822 -1.49 1 92.62 96 HIS A CA 1
ATOM 774 C C . HIS A 1 96 ? 18.203 -0.154 -2.596 1 92.62 96 HIS A C 1
ATOM 776 O O . HIS A 1 96 ? 18.734 -0.831 -3.479 1 92.62 96 HIS A O 1
ATOM 782 N N . HIS A 1 97 ? 18.297 1.161 -2.547 1 94.5 97 HIS A N 1
ATOM 783 C CA . HIS A 1 97 ? 19 1.883 -3.609 1 94.5 97 HIS A CA 1
ATOM 784 C C . HIS A 1 97 ? 19.922 2.945 -3.037 1 94.5 97 HIS A C 1
ATOM 786 O O . HIS A 1 97 ? 19.75 3.385 -1.898 1 94.5 97 HIS A O 1
ATOM 792 N N . PRO A 1 98 ? 20.922 3.252 -3.846 1 93.19 98 PRO A N 1
ATOM 793 C CA . PRO A 1 98 ? 21.859 4.285 -3.393 1 93.19 98 PRO A CA 1
ATOM 794 C C . PRO A 1 98 ? 21.328 5.699 -3.621 1 93.19 98 PRO A C 1
ATOM 796 O O . PRO A 1 98 ? 21.922 6.465 -4.395 1 93.19 98 PRO A O 1
ATOM 799 N N . ILE A 1 99 ? 20.359 6.047 -2.904 1 95.19 99 ILE A N 1
ATOM 800 C CA . ILE A 1 99 ? 19.828 7.395 -3.043 1 95.19 99 ILE A CA 1
ATOM 801 C C . ILE A 1 99 ? 20.047 8.18 -1.75 1 95.19 99 ILE A C 1
ATOM 803 O O . ILE A 1 99 ? 20.172 7.586 -0.675 1 95.19 99 ILE A O 1
ATOM 807 N N . ASP A 1 100 ? 20.109 9.477 -1.858 1 97.25 100 ASP A N 1
ATOM 808 C CA . ASP A 1 100 ? 20.109 10.375 -0.705 1 97.25 100 ASP A CA 1
ATOM 809 C C . ASP A 1 100 ? 18.688 10.75 -0.309 1 97.25 100 ASP A C 1
ATOM 811 O O . ASP A 1 100 ? 18.031 11.516 -1.016 1 97.25 100 ASP A O 1
ATOM 815 N N . PRO A 1 101 ? 18.234 10.25 0.825 1 97.88 101 PRO A N 1
ATOM 816 C CA . PRO A 1 101 ? 16.844 10.5 1.216 1 97.88 101 PRO A CA 1
ATOM 817 C C . PRO A 1 101 ? 16.531 11.984 1.341 1 97.88 101 PRO A C 1
ATOM 819 O O . PRO A 1 101 ? 15.422 12.414 1.017 1 97.88 101 PRO A O 1
ATOM 822 N N . HIS A 1 102 ? 17.484 12.766 1.78 1 97.81 102 HIS A N 1
ATOM 823 C CA . HIS A 1 102 ? 17.25 14.195 1.931 1 97.81 102 HIS A CA 1
ATOM 824 C C . HIS A 1 102 ? 17.094 14.875 0.574 1 97.81 102 HIS A C 1
ATOM 826 O O . HIS A 1 102 ? 16.234 15.734 0.401 1 97.81 102 HIS A O 1
ATOM 832 N N . ASP A 1 103 ? 17.953 14.477 -0.318 1 98.56 103 ASP A N 1
ATOM 833 C CA . ASP A 1 103 ? 17.844 15.016 -1.67 1 98.56 103 ASP A CA 1
ATOM 834 C C . ASP A 1 103 ? 16.531 14.609 -2.322 1 98.56 103 ASP A C 1
ATOM 836 O O . ASP A 1 103 ? 15.852 15.43 -2.938 1 98.56 103 ASP A O 1
ATOM 840 N N . PHE A 1 104 ? 16.219 13.383 -2.143 1 98.81 104 PHE A N 1
ATOM 841 C CA . PHE A 1 104 ? 14.953 12.867 -2.662 1 98.81 104 PHE A CA 1
ATOM 842 C C . PHE A 1 104 ? 13.781 13.695 -2.143 1 98.81 104 PHE A C 1
ATOM 844 O O . PHE A 1 104 ? 12.961 14.18 -2.926 1 98.81 104 PHE A O 1
ATOM 851 N N . LEU A 1 105 ? 13.648 13.898 -0.847 1 98.75 105 LEU A N 1
ATOM 852 C CA . LEU A 1 105 ? 12.555 14.625 -0.223 1 98.75 105 LEU A CA 1
ATOM 853 C C . LEU A 1 105 ? 12.5 16.062 -0.733 1 98.75 105 LEU A C 1
ATOM 855 O O . LEU A 1 105 ? 11.422 16.578 -1.051 1 98.75 105 LEU A O 1
ATOM 859 N N . LYS A 1 106 ? 13.641 16.656 -0.838 1 98.62 106 LYS A N 1
ATOM 860 C CA . LYS A 1 106 ? 13.688 18.047 -1.3 1 98.62 106 LYS A CA 1
ATOM 861 C C . LYS A 1 106 ? 13.188 18.156 -2.734 1 98.62 106 LYS A C 1
ATOM 863 O O . LYS A 1 106 ? 12.305 18.969 -3.021 1 98.62 106 LYS A O 1
ATOM 868 N N . VAL A 1 107 ? 13.695 17.328 -3.58 1 98.62 107 VAL A N 1
ATOM 869 C CA . VAL A 1 107 ? 13.414 17.438 -5.008 1 98.62 107 VAL A CA 1
ATOM 870 C C . VAL A 1 107 ? 11.93 17.156 -5.266 1 98.62 107 VAL A C 1
ATOM 872 O O . VAL A 1 107 ? 11.281 17.891 -6.012 1 98.62 107 VAL A O 1
ATOM 875 N N . VAL A 1 108 ? 11.375 16.188 -4.574 1 98.69 108 VAL A N 1
ATOM 876 C CA . VAL A 1 108 ? 10.047 15.742 -4.977 1 98.69 108 VAL A CA 1
ATOM 877 C C . VAL A 1 108 ? 8.984 16.594 -4.297 1 98.69 108 VAL A C 1
ATOM 879 O O . VAL A 1 108 ? 7.805 16.547 -4.668 1 98.69 108 VAL A O 1
ATOM 882 N N . HIS A 1 109 ? 9.406 17.453 -3.318 1 9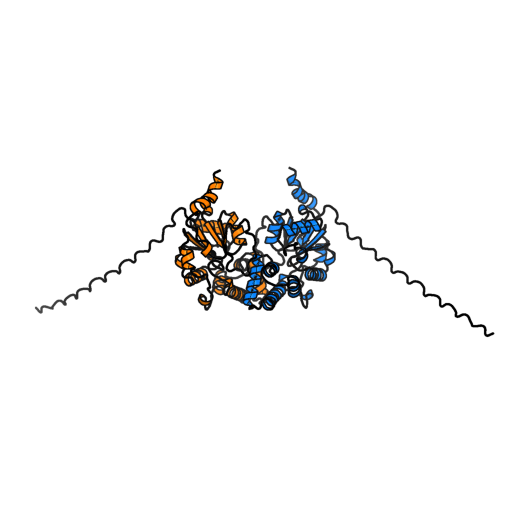8.81 109 HIS A N 1
ATOM 883 C CA . HIS A 1 109 ? 8.438 18.281 -2.623 1 98.81 109 HIS A CA 1
ATOM 884 C C . HIS A 1 109 ? 8.695 19.766 -2.889 1 98.81 109 HIS A C 1
ATOM 886 O O . HIS A 1 109 ? 8.25 20.625 -2.127 1 98.81 109 HIS A O 1
ATOM 892 N N . THR A 1 110 ? 9.438 20.078 -3.879 1 97.81 110 THR A N 1
ATOM 893 C CA . THR A 1 110 ? 9.625 21.469 -4.309 1 97.81 110 THR A CA 1
ATOM 894 C C . THR A 1 110 ? 8.758 21.781 -5.523 1 97.81 110 THR A C 1
ATOM 896 O O . THR A 1 110 ? 8.844 21.094 -6.547 1 97.81 110 THR A O 1
ATOM 899 N N . PHE A 1 111 ? 7.957 22.797 -5.352 1 97.62 111 PHE A N 1
ATOM 900 C CA . PHE A 1 111 ? 7.004 23.172 -6.391 1 97.62 111 PHE A CA 1
ATOM 901 C C . PHE A 1 111 ? 7.262 24.594 -6.875 1 97.62 111 PHE A C 1
ATOM 903 O O . PHE A 1 111 ? 7.59 25.484 -6.082 1 97.62 111 PHE A O 1
ATOM 910 N N . ALA A 1 112 ? 7.059 24.844 -8.164 1 96.12 112 ALA A N 1
ATOM 911 C CA . ALA A 1 112 ? 7.211 26.172 -8.734 1 96.12 112 ALA A CA 1
ATOM 912 C C . ALA A 1 112 ? 6.129 27.109 -8.219 1 96.12 112 ALA A C 1
ATOM 914 O O . ALA A 1 112 ? 6.371 28.312 -8.055 1 96.12 112 ALA A O 1
ATOM 915 N N . ASP A 1 113 ? 4.934 26.594 -7.914 1 97.38 113 ASP A N 1
ATOM 916 C CA . ASP A 1 113 ? 3.797 27.406 -7.477 1 97.38 113 ASP A CA 1
ATOM 917 C C . ASP A 1 113 ? 2.93 26.625 -6.48 1 97.38 113 ASP A C 1
ATOM 919 O O . ASP A 1 113 ? 1.778 26.297 -6.781 1 97.38 113 ASP A O 1
ATOM 923 N N . LEU A 1 114 ? 3.428 26.516 -5.258 1 98.12 114 LEU A N 1
ATOM 924 C CA . LEU A 1 114 ? 2.732 25.766 -4.211 1 98.12 114 LEU A CA 1
ATOM 925 C C . LEU A 1 114 ? 1.425 26.453 -3.834 1 98.12 114 LEU A C 1
ATOM 927 O O . LEU A 1 114 ? 0.388 25.797 -3.707 1 98.12 114 LEU A O 1
ATOM 931 N N . PRO A 1 115 ? 1.376 27.766 -3.744 1 97.94 115 PRO A N 1
ATOM 932 C CA . PRO A 1 115 ? 0.141 28.438 -3.326 1 97.94 115 PRO A CA 1
ATOM 933 C C . PRO A 1 115 ? -1.045 28.109 -4.23 1 97.94 115 PRO A C 1
ATOM 935 O O . PRO A 1 115 ? -2.164 27.922 -3.742 1 97.94 115 PRO A O 1
ATOM 938 N N . SER A 1 116 ? -0.857 28 -5.516 1 98.12 116 SER A N 1
ATOM 939 C CA . SER A 1 116 ? -1.951 27.734 -6.441 1 98.12 116 SER A CA 1
ATOM 940 C C . SER A 1 116 ? -2.434 26.281 -6.324 1 98.12 116 SER A C 1
ATOM 942 O O . SER A 1 116 ? -3.512 25.953 -6.816 1 98.12 116 SER A O 1
ATOM 944 N N . MET A 1 117 ? -1.655 25.484 -5.648 1 98.19 117 MET A N 1
ATOM 945 C CA . MET A 1 117 ? -1.953 24.062 -5.562 1 98.19 117 MET A CA 1
ATOM 946 C C . MET A 1 117 ? -2.682 23.734 -4.266 1 98.19 117 MET A C 1
ATOM 948 O O . MET A 1 117 ? -3.264 22.656 -4.129 1 98.19 117 MET A O 1
ATOM 952 N N . VAL A 1 118 ? -2.572 24.578 -3.309 1 98.5 118 VAL A N 1
ATOM 953 C CA . VAL A 1 118 ? -3.119 24.312 -1.981 1 98.5 118 VAL A CA 1
ATOM 954 C C . VAL A 1 118 ? -4.605 24.672 -1.953 1 98.5 118 VAL A C 1
ATOM 956 O O . VAL A 1 118 ? -4.996 25.766 -2.346 1 98.5 118 VAL A O 1
ATOM 959 N N . ARG A 1 119 ? -5.422 23.688 -1.613 1 97.44 119 ARG A N 1
ATOM 960 C CA . ARG A 1 119 ? -6.863 23.844 -1.428 1 97.44 119 ARG A CA 1
ATOM 961 C C . ARG A 1 119 ? -7.305 23.297 -0.078 1 97.44 119 ARG A C 1
ATOM 963 O O . ARG A 1 119 ? -6.855 22.219 0.334 1 97.44 119 ARG A O 1
ATOM 970 N N . ALA A 1 120 ? -8.102 24.062 0.641 1 97.56 120 ALA A N 1
ATOM 971 C CA . ALA A 1 120 ? -8.609 23.609 1.938 1 97.56 120 ALA A CA 1
ATOM 972 C C . ALA A 1 120 ? -10.055 24.062 2.141 1 97.56 120 ALA A C 1
ATOM 974 O O . ALA A 1 120 ? -10.586 24.844 1.34 1 97.56 120 ALA A O 1
ATOM 975 N N . GLU A 1 121 ? -10.633 23.5 3.174 1 95.88 121 GLU A N 1
ATOM 976 C CA . GLU A 1 121 ? -11.992 23.906 3.506 1 95.88 121 GLU A CA 1
ATOM 977 C C . GLU A 1 121 ? -12.039 25.391 3.914 1 95.88 121 GLU A C 1
ATOM 979 O O . GLU A 1 121 ? -11.117 25.875 4.562 1 95.88 121 GLU A O 1
ATOM 984 N N . ARG A 1 122 ? -13.172 25.969 3.535 1 95.19 122 ARG A N 1
ATOM 985 C CA . ARG A 1 122 ? -13.375 27.359 3.941 1 95.19 122 ARG A CA 1
ATOM 986 C C . ARG A 1 122 ? -13.422 27.484 5.461 1 95.19 122 ARG A C 1
ATOM 988 O O . ARG A 1 122 ? -14.062 26.656 6.137 1 95.19 122 ARG A O 1
ATOM 995 N N . GLY A 1 123 ? -12.703 28.453 5.98 1 96.12 123 GLY A N 1
ATOM 996 C CA . GLY A 1 123 ? -12.734 28.719 7.41 1 96.12 123 GLY A CA 1
ATOM 997 C C . GLY A 1 123 ? -11.844 27.781 8.211 1 96.12 123 GLY A C 1
ATOM 998 O O . GLY A 1 123 ? -12 27.656 9.422 1 96.12 123 GLY A O 1
ATOM 999 N N . LEU A 1 124 ? -10.945 27.188 7.566 1 97.19 124 LEU A N 1
ATOM 1000 C CA . LEU A 1 124 ? -10.078 26.188 8.188 1 97.19 124 LEU A CA 1
ATOM 1001 C C 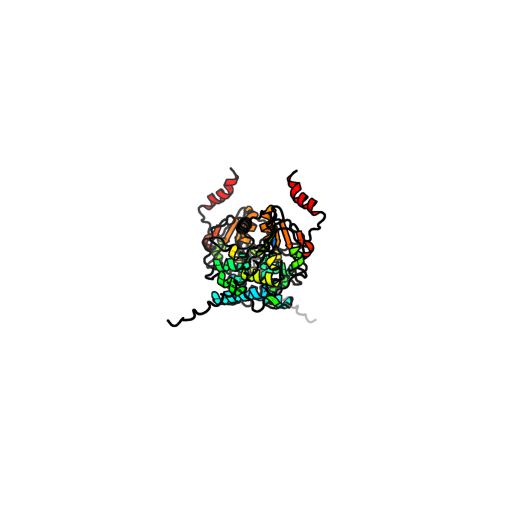. LEU A 1 124 ? -9.383 26.766 9.414 1 97.19 124 LEU A C 1
ATOM 1003 O O . LEU A 1 124 ? -9.352 26.125 10.469 1 97.19 124 LEU A O 1
ATOM 1007 N N . ALA A 1 125 ? -8.859 27.938 9.32 1 97.38 125 ALA A N 1
ATOM 1008 C CA . ALA A 1 125 ? -8.125 28.547 10.422 1 97.38 125 ALA A CA 1
ATOM 1009 C C . ALA A 1 125 ? -9.008 28.703 11.656 1 97.38 125 ALA A C 1
ATOM 1011 O O . ALA A 1 125 ? -8.586 28.375 12.773 1 97.38 125 ALA A O 1
ATOM 1012 N N . ARG A 1 126 ? -10.211 29.125 11.453 1 96.31 126 ARG A N 1
ATOM 1013 C CA . ARG A 1 126 ? -11.156 29.297 12.555 1 96.31 126 ARG A CA 1
ATOM 1014 C C . ARG A 1 126 ? -11.523 27.969 13.18 1 96.31 126 ARG A C 1
ATOM 1016 O O . ARG A 1 126 ? -11.625 27.844 14.398 1 96.31 126 ARG A O 1
ATOM 1023 N N . LEU A 1 127 ? -11.727 26.969 12.312 1 96.44 127 LEU A N 1
ATOM 1024 C CA . LEU A 1 127 ? -12.102 25.641 12.781 1 96.44 127 LEU A CA 1
ATOM 1025 C C . LEU A 1 127 ? -11 25.031 13.648 1 96.44 127 LEU A C 1
ATOM 1027 O O . LEU A 1 127 ? -11.281 24.5 14.727 1 96.44 127 LEU A O 1
ATOM 1031 N N . VAL A 1 128 ? -9.742 25.141 13.258 1 97.56 128 VAL A N 1
ATOM 1032 C CA . VAL A 1 128 ? -8.609 24.578 13.984 1 97.56 128 VAL A CA 1
ATOM 1033 C C . VAL A 1 128 ? -8.383 25.375 15.273 1 97.56 128 VAL A C 1
ATOM 1035 O O . VAL A 1 128 ? -8.148 24.797 16.344 1 97.56 128 VAL A O 1
ATOM 1038 N N . ALA A 1 129 ? -8.523 26.672 15.203 1 96.62 129 ALA A N 1
ATOM 1039 C CA . ALA A 1 129 ? -8.305 27.547 16.359 1 96.62 129 ALA A CA 1
ATOM 1040 C C . ALA A 1 129 ? -9.328 27.266 17.453 1 96.62 129 ALA A C 1
ATOM 1042 O O . ALA A 1 129 ? -9.016 27.391 18.641 1 96.62 129 ALA A O 1
ATOM 1043 N N . ALA A 1 130 ? -10.477 26.828 17.062 1 95.19 130 ALA A N 1
ATOM 1044 C CA . ALA A 1 130 ? -11.57 26.656 18 1 95.19 130 ALA A CA 1
ATOM 1045 C C . ALA A 1 130 ? -11.414 25.359 18.797 1 95.19 130 ALA A C 1
ATOM 1047 O O . ALA A 1 130 ? -12.078 25.172 19.828 1 95.19 130 ALA A O 1
ATOM 1048 N N . LEU A 1 131 ? -10.57 24.453 18.344 1 95.12 131 LEU A N 1
ATOM 1049 C CA . LEU A 1 131 ? -10.367 23.188 19.062 1 95.12 131 LEU A CA 1
ATOM 1050 C C . LEU A 1 131 ? -9.555 23.406 20.328 1 95.12 131 LEU A C 1
ATOM 1052 O O . LEU A 1 131 ? -8.508 24.062 20.297 1 95.12 131 LEU A O 1
ATOM 1056 N N . PRO A 1 132 ? -10.047 22.922 21.438 1 94.19 132 PRO A N 1
ATOM 1057 C CA . PRO A 1 132 ? -9.281 23.078 22.688 1 94.19 132 PRO A CA 1
ATOM 1058 C C . PRO A 1 132 ? -8.023 22.203 22.703 1 94.19 132 PRO A C 1
ATOM 1060 O O . PRO A 1 132 ? -7.93 21.234 21.953 1 94.19 132 PRO A O 1
ATOM 1063 N N . GLY A 1 133 ? -7.102 22.594 23.469 1 95.81 133 GLY A N 1
ATOM 1064 C CA . GLY A 1 133 ? -5.953 21.75 23.734 1 95.81 133 GLY A CA 1
ATOM 1065 C C . GLY A 1 133 ? -4.805 21.984 22.766 1 95.81 133 GLY A C 1
ATOM 1066 O O . GLY A 1 133 ? -4.77 23 22.078 1 95.81 133 GLY A O 1
ATOM 1067 N N . ARG A 1 134 ? -3.891 21.047 22.828 1 97.75 134 ARG A N 1
ATOM 1068 C CA . ARG A 1 134 ? -2.658 21.141 22.047 1 97.75 134 ARG A CA 1
ATOM 1069 C C . ARG A 1 134 ? -2.861 20.594 20.641 1 97.75 134 ARG A C 1
ATOM 1071 O O . ARG A 1 134 ? -3.662 19.688 20.438 1 97.75 134 ARG A O 1
ATOM 1078 N N . LYS A 1 135 ? -2.148 21.188 19.719 1 98.5 135 LYS A N 1
ATOM 1079 C CA . LYS A 1 135 ? -2.229 20.766 18.328 1 98.5 135 LYS A CA 1
ATOM 1080 C C . LYS A 1 135 ? -0.842 20.484 17.766 1 98.5 135 LYS A C 1
ATOM 1082 O O . LYS A 1 135 ? 0.053 21.328 17.844 1 98.5 135 LYS A O 1
ATOM 1087 N N . ILE A 1 136 ? -0.705 19.312 17.172 1 98.81 136 ILE A N 1
ATOM 1088 C CA . ILE A 1 136 ? 0.534 18.844 16.562 1 98.81 136 ILE A CA 1
ATOM 1089 C C . ILE A 1 136 ? 0.242 18.281 15.172 1 98.81 136 ILE A C 1
ATOM 1091 O O . ILE A 1 136 ? -0.752 17.594 14.977 1 98.81 136 ILE A O 1
ATOM 1095 N N . VAL A 1 137 ? 1.096 18.641 14.195 1 98.94 137 VAL A N 1
ATOM 1096 C CA . VAL A 1 137 ? 1.013 18.016 12.883 1 98.94 137 VAL A CA 1
ATOM 1097 C C . VAL A 1 137 ? 1.888 16.766 12.844 1 98.94 137 VAL A C 1
ATOM 1099 O O . VAL A 1 137 ? 3.023 16.781 13.328 1 98.94 137 VAL A O 1
ATOM 1102 N N . LEU A 1 138 ? 1.375 15.664 12.406 1 98.88 138 LEU A N 1
ATOM 1103 C CA . LEU A 1 138 ? 2.094 14.422 12.133 1 98.88 138 LEU A CA 1
ATOM 1104 C C . LEU A 1 138 ? 1.979 14.039 10.664 1 98.88 138 LEU A C 1
ATOM 1106 O O . LEU A 1 138 ? 0.898 13.672 10.195 1 98.88 138 LEU A O 1
ATOM 1110 N N . THR A 1 139 ? 3.072 14.133 9.914 1 98.81 139 THR A N 1
ATOM 1111 C CA . THR A 1 139 ? 2.992 13.938 8.477 1 98.81 139 THR A CA 1
ATOM 1112 C C . THR A 1 139 ? 4.215 13.18 7.961 1 98.81 139 THR A C 1
ATOM 1114 O O . THR A 1 139 ? 5.328 13.398 8.445 1 98.81 139 THR A O 1
ATOM 1117 N N . ASN A 1 140 ? 4.008 12.312 6.961 1 98.19 140 ASN A N 1
ATOM 1118 C CA . ASN A 1 140 ? 5.109 11.617 6.301 1 98.19 140 ASN A CA 1
ATOM 1119 C C . ASN A 1 140 ? 5.848 12.539 5.328 1 98.19 140 ASN A C 1
ATOM 1121 O O . ASN A 1 140 ? 6.875 12.156 4.77 1 98.19 140 ASN A O 1
ATOM 1125 N N . ALA A 1 141 ? 5.383 13.75 5.098 1 98.62 141 ALA A N 1
ATOM 1126 C CA . ALA A 1 141 ? 6.055 14.719 4.234 1 98.62 141 ALA A CA 1
ATOM 1127 C C . ALA A 1 141 ? 7.215 15.391 4.961 1 98.62 141 ALA A C 1
ATOM 1129 O O . ALA A 1 141 ? 7.281 15.367 6.191 1 98.62 141 ALA A O 1
ATOM 1130 N N . PRO A 1 142 ? 8.125 15.977 4.184 1 98.75 142 PRO A N 1
ATOM 1131 C CA . PRO A 1 142 ? 9.234 16.688 4.836 1 98.75 142 PRO A CA 1
ATOM 1132 C C . PRO A 1 142 ? 8.789 18 5.488 1 98.75 142 PRO A C 1
ATOM 1134 O O . PRO A 1 142 ? 7.777 18.578 5.09 1 98.75 142 PRO A O 1
ATOM 1137 N N . GLU A 1 143 ? 9.578 18.406 6.398 1 98.69 143 GLU A N 1
ATOM 1138 C CA . GLU A 1 143 ? 9.219 19.547 7.246 1 98.69 143 GLU A CA 1
ATOM 1139 C C . GLU A 1 143 ? 9.086 20.828 6.43 1 98.69 143 GLU A C 1
ATOM 1141 O O . GLU A 1 143 ? 8.148 21.609 6.633 1 98.69 143 GLU A O 1
ATOM 1146 N N . ALA A 1 144 ? 10 21.094 5.535 1 98.69 144 ALA A N 1
ATOM 1147 C CA . ALA A 1 144 ? 9.961 22.328 4.746 1 98.69 144 ALA A CA 1
ATOM 1148 C C . ALA A 1 144 ? 8.648 22.453 3.982 1 98.69 144 ALA A C 1
ATOM 1150 O O . ALA A 1 144 ? 8.023 23.516 3.973 1 98.69 144 ALA A O 1
ATOM 1151 N N . TYR A 1 145 ? 8.227 21.375 3.389 1 98.81 145 TYR A N 1
ATOM 1152 C CA . TYR A 1 145 ? 6.953 21.344 2.674 1 98.81 145 TYR A CA 1
ATOM 1153 C C . TYR A 1 145 ? 5.781 21.531 3.631 1 98.81 145 TYR A C 1
ATOM 1155 O O . TYR A 1 145 ? 4.867 22.312 3.357 1 98.81 145 TYR A O 1
ATOM 1163 N N . ALA A 1 146 ? 5.809 20.812 4.727 1 98.88 146 ALA A N 1
ATOM 1164 C CA . ALA A 1 146 ? 4.719 20.891 5.695 1 98.88 146 ALA A CA 1
ATOM 1165 C C . ALA A 1 146 ? 4.52 22.312 6.188 1 98.88 146 ALA A C 1
ATOM 1167 O O . ALA A 1 146 ? 3.398 22.828 6.199 1 98.88 146 ALA A O 1
ATOM 1168 N N . ARG A 1 147 ? 5.578 22.984 6.512 1 98.81 147 ARG A N 1
ATOM 1169 C CA . ARG A 1 147 ? 5.504 24.344 7.02 1 98.81 147 ARG A CA 1
ATOM 1170 C C . ARG A 1 147 ? 5.043 25.312 5.934 1 98.81 147 ARG A C 1
ATOM 1172 O O . ARG A 1 147 ? 4.289 26.25 6.211 1 98.81 147 ARG A O 1
ATOM 1179 N N . ALA A 1 148 ? 5.504 25.078 4.73 1 98.81 148 ALA A N 1
ATOM 1180 C CA . ALA A 1 148 ? 5.062 25.922 3.621 1 98.81 148 ALA A CA 1
ATOM 1181 C C . ALA A 1 148 ? 3.557 25.812 3.412 1 98.81 148 ALA A C 1
ATOM 1183 O O . ALA A 1 148 ? 2.877 26.812 3.205 1 98.81 148 ALA A O 1
ATOM 1184 N N . VAL A 1 149 ? 3.041 24.578 3.482 1 98.88 149 VAL A N 1
ATOM 1185 C CA . VAL A 1 149 ? 1.607 24.359 3.324 1 98.88 149 VAL A CA 1
ATOM 1186 C C . VAL A 1 149 ? 0.853 25.031 4.469 1 98.88 149 VAL A C 1
ATOM 1188 O O . VAL A 1 149 ? -0.15 25.719 4.246 1 98.88 149 VAL A O 1
ATOM 1191 N N . LEU A 1 150 ? 1.337 24.891 5.668 1 98.88 150 LEU A N 1
ATOM 1192 C CA . LEU A 1 150 ? 0.686 25.484 6.832 1 98.88 150 LEU A CA 1
ATOM 1193 C C . LEU A 1 150 ? 0.662 27.016 6.723 1 98.88 150 LEU A C 1
ATOM 1195 O O . LEU A 1 150 ? -0.325 27.641 7.098 1 98.88 150 LEU A O 1
ATOM 1199 N N . ARG A 1 151 ? 1.747 27.594 6.234 1 98.69 151 ARG A N 1
ATOM 1200 C CA . ARG A 1 151 ? 1.803 29.031 6.023 1 98.69 151 ARG A CA 1
ATOM 1201 C C . ARG A 1 151 ? 0.779 29.484 4.984 1 98.69 151 ARG A C 1
ATOM 1203 O O . ARG A 1 151 ? 0.083 30.484 5.18 1 98.69 151 ARG A O 1
ATOM 1210 N N . GLU A 1 152 ? 0.726 28.703 3.924 1 98.5 152 GLU A N 1
ATOM 1211 C CA . GLU A 1 152 ? -0.244 29.016 2.881 1 98.5 152 GLU A CA 1
ATOM 1212 C C . GLU A 1 152 ? -1.671 28.969 3.42 1 98.5 152 GLU A C 1
ATOM 1214 O O . GLU A 1 152 ? -2.523 29.75 3.012 1 98.5 152 GLU A O 1
ATOM 1219 N N . LEU A 1 153 ? -1.92 28.094 4.348 1 98.5 153 LEU A N 1
ATOM 1220 C CA . LEU A 1 153 ? -3.238 27.906 4.945 1 98.5 153 LEU A CA 1
ATOM 1221 C C . LEU A 1 153 ? -3.477 28.906 6.066 1 98.5 153 LEU A C 1
ATOM 1223 O O . LEU A 1 153 ? -4.582 29 6.602 1 98.5 153 LEU A O 1
ATOM 1227 N N . LYS A 1 154 ? -2.439 29.609 6.461 1 98.12 154 LYS A N 1
ATOM 1228 C CA . LYS A 1 154 ? -2.477 30.609 7.523 1 98.12 154 LYS A CA 1
ATOM 1229 C C . LYS A 1 154 ? -2.812 29.969 8.867 1 98.12 154 LYS A C 1
ATOM 1231 O O . LYS A 1 154 ? -3.559 30.547 9.664 1 98.12 154 LYS A O 1
ATOM 1236 N N . ILE A 1 155 ? -2.199 28.766 9.086 1 98.69 155 ILE A N 1
ATOM 1237 C CA . ILE A 1 155 ? -2.504 28.094 10.344 1 98.69 155 ILE A CA 1
ATOM 1238 C C . ILE A 1 155 ? -1.21 27.625 11.008 1 98.69 155 ILE A C 1
ATOM 1240 O O . ILE A 1 155 ? -1.242 26.844 11.969 1 98.69 155 ILE A O 1
ATOM 1244 N N . GLU A 1 156 ? -0.101 28 10.516 1 98.69 156 GLU A N 1
ATOM 1245 C CA . GLU A 1 156 ? 1.181 27.531 11.031 1 98.69 156 GLU A CA 1
ATOM 1246 C C . GLU A 1 156 ? 1.312 27.781 12.523 1 98.69 156 GLU A C 1
ATOM 1248 O O . GLU A 1 156 ? 1.747 26.906 13.273 1 98.69 156 GLU A O 1
ATOM 1253 N N . ARG A 1 157 ? 0.859 28.906 13.039 1 98.19 157 ARG A N 1
ATOM 1254 C CA . ARG A 1 157 ? 1.058 29.344 14.422 1 98.19 157 ARG A CA 1
ATOM 1255 C C . ARG A 1 157 ? 0.119 28.594 15.367 1 98.19 157 ARG A C 1
ATOM 1257 O O . ARG A 1 157 ? 0.292 28.656 16.578 1 98.19 157 ARG A O 1
ATOM 1264 N N . LEU A 1 158 ? -0.867 27.969 14.797 1 98.44 158 LEU A N 1
ATOM 1265 C CA . LEU A 1 158 ? -1.837 27.266 15.625 1 98.44 158 LEU A CA 1
ATOM 1266 C C . LEU A 1 158 ? -1.283 25.906 16.094 1 98.44 158 LEU A C 1
ATOM 1268 O O . LEU A 1 158 ? -1.846 25.281 16.984 1 98.44 158 LEU A O 1
ATOM 1272 N N . PHE A 1 159 ? -0.197 25.453 15.492 1 98.75 159 PHE A N 1
ATOM 1273 C CA . PHE A 1 159 ? 0.409 24.172 15.828 1 98.75 159 PHE A CA 1
ATOM 1274 C C . PHE A 1 159 ? 1.694 24.375 16.625 1 98.75 159 PHE A C 1
ATOM 1276 O O . PHE A 1 159 ? 2.584 25.109 16.203 1 98.75 159 PHE A O 1
ATOM 1283 N N . GLU A 1 160 ? 1.77 23.734 17.75 1 98.31 160 GLU A N 1
ATOM 1284 C CA . GLU A 1 160 ? 2.941 23.891 18.594 1 98.31 160 GLU A CA 1
ATOM 1285 C C . GLU A 1 160 ? 4.137 23.125 18.047 1 98.31 160 GLU A C 1
ATOM 1287 O O . GLU A 1 160 ? 5.285 23.406 18.406 1 98.31 160 GLU A O 1
ATOM 1292 N N . ARG A 1 161 ? 3.846 22.125 17.203 1 98.31 161 ARG A N 1
ATOM 1293 C CA . ARG A 1 161 ? 4.902 21.266 16.672 1 98.31 161 ARG A CA 1
ATOM 1294 C C . ARG A 1 161 ? 4.496 20.641 15.344 1 98.31 161 ARG A C 1
ATOM 1296 O O . ARG A 1 161 ? 3.314 20.375 15.109 1 98.31 161 ARG A O 1
ATOM 1303 N N . VAL A 1 162 ? 5.512 20.5 14.492 1 98.81 162 VAL A N 1
ATOM 1304 C CA . VAL A 1 162 ? 5.383 19.703 13.281 1 98.81 162 VAL A CA 1
ATOM 1305 C C . VAL A 1 162 ? 6.32 18.5 13.344 1 98.81 162 VAL A C 1
ATOM 1307 O O . VAL A 1 162 ? 7.543 18.656 13.406 1 98.81 162 VAL A O 1
ATOM 1310 N N . ILE A 1 163 ? 5.746 17.344 13.438 1 98.75 163 ILE A N 1
ATOM 1311 C CA . ILE A 1 163 ? 6.504 16.109 13.344 1 98.75 163 ILE A CA 1
ATOM 1312 C C . ILE A 1 163 ? 6.477 15.586 11.914 1 98.75 163 ILE A C 1
ATOM 1314 O O . ILE A 1 163 ? 5.492 14.977 11.484 1 98.75 163 ILE A O 1
ATOM 1318 N N . ALA A 1 164 ? 7.562 15.844 11.211 1 98.75 164 ALA A N 1
ATOM 1319 C CA . ALA A 1 164 ? 7.723 15.453 9.812 1 98.75 164 ALA A CA 1
ATOM 1320 C C . ALA A 1 164 ? 8.625 14.227 9.695 1 98.75 164 ALA A C 1
ATOM 1322 O O . ALA A 1 164 ? 9.117 13.703 10.695 1 98.75 164 ALA A O 1
ATOM 1323 N N . ILE A 1 165 ? 8.773 13.734 8.484 1 98.5 165 ILE A N 1
ATOM 1324 C CA . ILE A 1 165 ? 9.398 12.438 8.258 1 98.5 165 ILE A CA 1
ATOM 1325 C C . ILE A 1 165 ? 10.836 12.469 8.773 1 98.5 165 ILE A C 1
ATOM 1327 O O . ILE A 1 165 ? 11.359 11.453 9.25 1 98.5 165 ILE A O 1
ATOM 1331 N N . GLU A 1 166 ? 11.523 13.625 8.758 1 97.62 166 GLU A N 1
ATOM 1332 C CA . GLU A 1 166 ? 12.898 13.75 9.227 1 97.62 166 GLU A CA 1
ATOM 1333 C C . GLU A 1 166 ? 12.992 13.484 10.727 1 97.62 166 GLU A C 1
ATOM 1335 O O . GLU A 1 166 ? 13.992 12.945 11.203 1 97.62 166 GLU A O 1
ATOM 1340 N N . GLN A 1 167 ? 11.984 13.82 11.422 1 97.19 167 GLN A N 1
ATOM 1341 C CA . GLN A 1 167 ? 11.969 13.648 12.867 1 97.19 167 GLN A CA 1
ATOM 1342 C C . GLN A 1 167 ? 11.508 12.25 13.258 1 97.19 167 GLN A C 1
ATOM 1344 O O . GLN A 1 167 ? 11.539 11.883 14.438 1 97.19 167 GLN A O 1
ATOM 1349 N N . MET A 1 168 ? 11.102 11.484 12.312 1 97.56 168 MET A N 1
ATOM 1350 C CA . MET A 1 168 ? 10.562 10.156 12.602 1 97.56 168 MET A CA 1
ATOM 1351 C C . MET A 1 168 ? 11.664 9.102 12.594 1 97.56 168 MET A C 1
ATOM 1353 O O . MET A 1 168 ? 11.477 7.996 13.094 1 97.56 168 MET A O 1
ATOM 1357 N N . ARG A 1 169 ? 12.758 9.445 12.023 1 94.88 169 ARG A N 1
ATOM 1358 C CA . ARG A 1 169 ? 13.852 8.484 11.875 1 94.88 169 ARG A CA 1
ATOM 1359 C C . ARG A 1 169 ? 14.453 8.125 13.227 1 94.88 169 ARG A C 1
ATOM 1361 O O . ARG A 1 169 ? 14.398 8.922 14.164 1 94.88 169 ARG A O 1
ATOM 1368 N N . ASP A 1 170 ? 14.883 6.902 13.305 1 92 170 ASP A N 1
ATOM 1369 C CA . ASP A 1 170 ? 15.719 6.551 14.445 1 92 170 ASP A CA 1
ATOM 1370 C C . ASP A 1 170 ? 17.172 6.363 14.023 1 92 170 ASP A C 1
ATOM 1372 O O . ASP A 1 170 ? 17.562 6.785 12.93 1 92 170 ASP A O 1
ATOM 1376 N N . ARG A 1 171 ? 18.031 5.887 14.93 1 87 171 ARG A N 1
ATOM 1377 C CA . ARG A 1 171 ? 19.469 5.809 14.695 1 87 171 ARG A CA 1
ATOM 1378 C C . ARG A 1 171 ? 19.766 4.879 13.523 1 87 171 ARG A C 1
ATOM 1380 O O . ARG A 1 171 ? 20.797 5.027 12.859 1 87 171 ARG A O 1
ATOM 1387 N N . ARG A 1 172 ? 18.891 4.09 13.18 1 86.62 172 ARG A N 1
ATOM 1388 C CA . ARG A 1 172 ? 19.219 3.02 12.242 1 86.62 172 ARG A CA 1
ATOM 1389 C C . ARG A 1 172 ? 18.469 3.201 10.922 1 86.62 172 ARG A C 1
ATOM 1391 O O . ARG A 1 172 ? 18.969 2.787 9.867 1 86.62 172 ARG A O 1
ATOM 1398 N N . ALA A 1 173 ? 17.312 3.779 11.016 1 91.38 173 ALA A N 1
ATOM 1399 C CA . ALA A 1 173 ? 16.484 3.701 9.805 1 91.38 173 ALA A CA 1
ATOM 1400 C C . ALA A 1 173 ? 15.453 4.824 9.773 1 91.38 173 ALA A C 1
ATOM 1402 O O . ALA A 1 173 ? 15.047 5.332 10.812 1 91.38 173 ALA A O 1
ATOM 1403 N N . TRP A 1 174 ? 15.102 5.172 8.562 1 95.12 174 TRP A N 1
ATOM 1404 C CA . TRP A 1 174 ? 13.922 6.012 8.352 1 95.12 174 TRP A CA 1
ATOM 1405 C C . TRP A 1 174 ? 12.656 5.297 8.789 1 95.12 174 TRP A C 1
ATOM 1407 O O . TRP A 1 174 ? 12.539 4.078 8.641 1 95.12 174 TRP A O 1
ATOM 1417 N N . ARG A 1 175 ? 11.789 6 9.367 1 96.38 175 ARG A N 1
ATOM 1418 C CA . ARG A 1 175 ? 10.461 5.52 9.75 1 96.38 175 ARG A CA 1
ATOM 1419 C C . ARG A 1 175 ? 9.375 6.461 9.242 1 96.38 175 ARG A C 1
ATOM 1421 O O . ARG A 1 175 ? 9.641 7.621 8.93 1 96.38 175 ARG A O 1
ATOM 1428 N N . ALA A 1 176 ? 8.234 5.906 9.125 1 97.25 176 ALA A N 1
ATOM 1429 C CA . ALA A 1 176 ? 7.07 6.668 8.68 1 97.25 176 ALA A CA 1
ATOM 1430 C C . ALA A 1 176 ? 5.797 6.156 9.344 1 97.25 176 ALA A C 1
ATOM 1432 O O . ALA A 1 176 ? 5.789 5.078 9.945 1 97.25 176 ALA A O 1
ATOM 1433 N N . LYS A 1 177 ? 4.688 7.105 9.359 1 97.44 177 LYS A N 1
ATOM 1434 C CA . LYS A 1 177 ? 3.371 6.547 9.641 1 97.44 177 LYS A CA 1
ATOM 1435 C C . LYS A 1 177 ? 3.109 5.301 8.805 1 97.44 177 LYS A C 1
ATOM 1437 O O . LYS A 1 177 ? 3.5 5.238 7.633 1 97.44 177 LYS A O 1
ATOM 1442 N N . PRO A 1 178 ? 2.607 4.195 9.445 1 97 178 PRO A N 1
ATOM 1443 C CA . PRO A 1 178 ? 2.014 4.117 10.781 1 97 178 PRO A CA 1
ATOM 1444 C C . PRO A 1 178 ? 2.906 3.381 11.781 1 97 178 PRO A C 1
ATOM 1446 O O . PRO A 1 178 ? 2.408 2.629 12.625 1 97 178 PRO A O 1
ATOM 1449 N N . ASP A 1 179 ? 4.141 3.574 11.758 1 96.62 179 ASP A N 1
ATOM 1450 C CA . ASP A 1 179 ? 5.051 2.895 12.672 1 96.62 179 ASP A CA 1
ATOM 1451 C C . ASP A 1 179 ? 4.703 3.213 14.125 1 96.62 179 ASP A C 1
ATOM 1453 O O . ASP A 1 179 ? 4.695 4.379 14.531 1 96.62 179 ASP A O 1
ATOM 1457 N N . ALA A 1 180 ? 4.508 2.168 14.953 1 97.12 180 ALA A N 1
ATOM 1458 C CA . ALA A 1 180 ? 4.043 2.326 16.328 1 97.12 180 ALA A CA 1
ATOM 1459 C C . ALA A 1 180 ? 5.16 2.832 17.234 1 97.12 180 ALA A C 1
ATOM 1461 O O . ALA A 1 180 ? 4.934 3.691 18.078 1 97.12 180 ALA A O 1
ATOM 1462 N N . THR A 1 181 ? 6.305 2.301 17.031 1 96.44 181 THR A N 1
ATOM 1463 C CA . THR A 1 181 ? 7.441 2.701 17.859 1 96.44 181 THR A CA 1
ATOM 1464 C C . THR A 1 181 ? 7.773 4.172 17.641 1 96.44 181 THR A C 1
ATOM 1466 O O . THR A 1 181 ? 8.023 4.906 18.594 1 96.44 181 THR A O 1
ATOM 1469 N N . MET A 1 182 ? 7.715 4.477 16.406 1 97.62 182 MET A N 1
ATOM 1470 C CA . MET A 1 182 ? 7.969 5.867 16.047 1 97.62 182 MET A CA 1
ATOM 1471 C C . MET A 1 182 ? 6.965 6.793 16.719 1 97.62 182 MET A C 1
ATOM 1473 O O . MET A 1 182 ? 7.344 7.809 17.297 1 97.62 182 MET A O 1
ATOM 1477 N N . LEU A 1 183 ? 5.695 6.453 16.719 1 98.44 183 LEU A N 1
ATOM 1478 C CA . LEU A 1 183 ? 4.684 7.328 17.297 1 98.44 183 LEU A CA 1
ATOM 1479 C C . LEU A 1 183 ? 4.848 7.426 18.812 1 98.44 183 LEU A C 1
ATOM 1481 O O . LEU A 1 183 ? 4.727 8.508 19.391 1 98.44 183 LEU A O 1
ATOM 1485 N N . ARG A 1 184 ? 5.133 6.348 19.469 1 98.12 184 ARG A N 1
ATOM 1486 C CA . ARG A 1 184 ? 5.359 6.359 20.906 1 98.12 184 ARG A CA 1
ATOM 1487 C C . ARG A 1 184 ? 6.488 7.312 21.281 1 98.12 184 ARG A C 1
ATOM 1489 O O . ARG A 1 184 ? 6.359 8.102 22.219 1 98.12 184 ARG A O 1
ATOM 1496 N N . ARG A 1 185 ? 7.547 7.215 20.562 1 97.62 185 ARG A N 1
ATOM 1497 C CA . ARG A 1 185 ? 8.695 8.078 20.812 1 97.62 185 ARG A CA 1
ATOM 1498 C C . ARG A 1 185 ? 8.344 9.539 20.562 1 97.62 185 ARG A C 1
ATOM 1500 O O . ARG A 1 185 ? 8.703 10.414 21.359 1 97.62 185 ARG A O 1
ATOM 1507 N N . ALA A 1 186 ? 7.668 9.758 19.453 1 97.75 186 ALA A N 1
ATOM 1508 C CA . ALA A 1 186 ? 7.27 11.117 19.094 1 97.75 186 ALA A CA 1
ATOM 1509 C C . ALA A 1 186 ? 6.379 11.719 20.188 1 97.75 186 ALA A C 1
ATOM 1511 O O . ALA A 1 186 ? 6.535 12.891 20.547 1 97.75 186 ALA A O 1
ATOM 1512 N N . MET A 1 187 ? 5.453 10.938 20.719 1 97.69 187 MET A N 1
ATOM 1513 C CA . MET A 1 187 ? 4.539 11.422 21.75 1 97.69 187 MET A CA 1
ATOM 1514 C C . MET A 1 187 ? 5.277 11.664 23.062 1 97.69 187 MET A C 1
ATOM 1516 O O . MET A 1 187 ? 4.992 12.633 23.766 1 97.69 187 MET A O 1
ATOM 1520 N N . ARG A 1 188 ? 6.234 10.844 23.344 1 97.38 188 ARG A N 1
ATOM 1521 C CA . ARG A 1 188 ? 7.066 11.07 24.516 1 97.38 188 ARG A CA 1
ATOM 1522 C C . ARG A 1 188 ? 7.848 12.375 24.391 1 97.38 188 ARG A C 1
ATOM 1524 O O . ARG A 1 188 ? 7.887 13.18 25.328 1 97.38 188 ARG A O 1
ATOM 1531 N N . THR A 1 189 ? 8.414 12.578 23.312 1 97 189 THR A N 1
ATOM 1532 C CA . THR A 1 189 ? 9.195 13.789 23.062 1 97 189 THR A CA 1
ATOM 1533 C C . THR A 1 189 ? 8.305 15.023 23.141 1 97 189 THR A C 1
ATOM 1535 O O . THR A 1 189 ? 8.75 16.078 23.625 1 97 189 THR A O 1
ATOM 1538 N N . ALA A 1 190 ? 7.074 14.867 22.719 1 97.12 190 ALA A N 1
ATOM 1539 C CA . ALA A 1 190 ? 6.125 15.977 22.75 1 97.12 190 ALA A CA 1
ATOM 1540 C C . ALA A 1 190 ? 5.473 16.094 24.125 1 97.12 190 ALA A C 1
ATOM 1542 O O . ALA A 1 190 ? 4.625 16.969 24.328 1 97.12 190 ALA A O 1
ATOM 1543 N N . HIS A 1 191 ? 5.777 15.242 25.031 1 97 191 HIS A N 1
ATOM 1544 C CA . HIS A 1 191 ? 5.184 15.211 26.359 1 97 191 HIS A CA 1
ATOM 1545 C C . HIS A 1 191 ? 3.664 15.094 26.281 1 97 191 HIS A C 1
ATOM 1547 O O . HIS A 1 191 ? 2.947 15.836 26.969 1 97 191 HIS A O 1
ATOM 1553 N N . ALA A 1 192 ? 3.211 14.242 25.469 1 97.19 192 ALA A N 1
ATOM 1554 C CA . ALA A 1 192 ? 1.786 13.961 25.297 1 97.19 192 ALA A CA 1
ATOM 1555 C C . ALA A 1 192 ? 1.466 12.516 25.656 1 97.19 192 ALA A C 1
ATOM 1557 O O . ALA A 1 192 ? 2.158 11.594 25.234 1 97.19 192 ALA A O 1
ATOM 1558 N N . ARG A 1 193 ? 0.473 12.398 26.469 1 96.69 193 ARG A N 1
ATOM 1559 C CA . ARG A 1 193 ? 0.002 11.047 26.766 1 96.69 193 ARG A CA 1
ATOM 1560 C C . ARG A 1 193 ? -0.82 10.484 25.609 1 96.69 193 ARG A C 1
ATOM 1562 O O . ARG A 1 193 ? -1.648 11.188 25.031 1 96.69 193 ARG A O 1
ATOM 1569 N N . LEU A 1 194 ? -0.58 9.203 25.312 1 97.88 194 LEU A N 1
ATOM 1570 C CA . LEU A 1 194 ? -1.325 8.555 24.25 1 97.88 194 LEU A CA 1
ATOM 1571 C C . LEU A 1 194 ? -2.824 8.594 24.531 1 97.88 194 LEU A C 1
ATOM 1573 O O . LEU A 1 194 ? -3.623 8.797 23.609 1 97.88 194 LEU A O 1
ATOM 1577 N N . SER A 1 195 ? -3.203 8.484 25.734 1 96.12 195 SER A N 1
ATOM 1578 C CA . SER A 1 195 ? -4.605 8.438 26.125 1 96.12 195 SER A CA 1
ATOM 1579 C C . SER A 1 195 ? -5.293 9.781 25.891 1 96.12 195 SER A C 1
ATOM 1581 O O . SER A 1 195 ? -6.52 9.852 25.812 1 96.12 195 SER A O 1
ATOM 1583 N N . ASP A 1 196 ? -4.555 10.836 25.812 1 97.12 196 ASP A N 1
ATOM 1584 C CA . ASP A 1 196 ? -5.098 12.18 25.609 1 97.12 196 ASP A CA 1
ATOM 1585 C C . ASP A 1 196 ? -5.023 12.586 24.141 1 97.12 196 ASP A C 1
ATOM 1587 O O . ASP A 1 196 ? -5.438 13.688 23.766 1 97.12 196 ASP A O 1
ATOM 1591 N N . THR A 1 197 ? -4.5 11.703 23.312 1 98 197 THR A N 1
ATOM 1592 C CA . THR A 1 197 ? -4.199 12.047 21.938 1 98 197 THR A CA 1
ATOM 1593 C C . THR A 1 197 ? -5.348 11.641 21.016 1 98 197 THR A C 1
ATOM 1595 O O . THR A 1 197 ? -5.918 10.555 21.156 1 98 197 THR A O 1
ATOM 1598 N N . ILE A 1 198 ? -5.746 12.547 20.109 1 98.31 198 ILE A N 1
ATOM 1599 C CA . ILE A 1 198 ? -6.746 12.312 19.062 1 98.31 198 ILE A CA 1
ATOM 1600 C C . ILE A 1 198 ? -6.105 12.484 17.688 1 98.31 198 ILE A C 1
ATOM 1602 O O . ILE A 1 198 ? -5.633 13.57 17.344 1 98.31 198 ILE A O 1
ATOM 1606 N N . LEU A 1 199 ? -6.086 11.414 16.953 1 98.75 199 LEU A N 1
ATOM 1607 C CA . LEU A 1 199 ? -5.527 11.453 15.609 1 98.75 199 LEU A CA 1
ATOM 1608 C C . LEU A 1 199 ? -6.613 11.734 14.57 1 98.75 199 LEU A C 1
ATOM 1610 O O . LEU A 1 199 ? -7.602 11 14.492 1 98.75 199 LEU A O 1
ATOM 1614 N N . VAL A 1 200 ? -6.484 12.844 13.836 1 98.62 200 VAL A N 1
ATOM 1615 C CA . VAL A 1 200 ? -7.324 13.141 12.68 1 98.62 200 VAL A CA 1
ATOM 1616 C C . VAL A 1 200 ? -6.578 12.789 11.398 1 98.62 200 VAL A C 1
ATOM 1618 O O . VAL A 1 200 ? -5.547 13.391 11.086 1 98.62 200 VAL A O 1
ATOM 1621 N N . GLU A 1 201 ? -7.07 11.836 10.68 1 97.56 201 GLU A N 1
ATOM 1622 C CA . GLU A 1 201 ? -6.32 11.164 9.625 1 97.56 201 GLU A CA 1
ATOM 1623 C C . GLU A 1 201 ? -7.258 10.625 8.547 1 97.56 201 GLU A C 1
ATOM 1625 O O . GLU A 1 201 ? -8.367 10.188 8.844 1 97.56 201 GLU A O 1
ATOM 1630 N N . ASP A 1 202 ? -6.785 10.68 7.324 1 95.75 202 ASP A N 1
ATOM 1631 C CA . ASP A 1 202 ? -7.617 10.195 6.227 1 95.75 202 ASP A CA 1
ATOM 1632 C C . ASP A 1 202 ? -7.309 8.734 5.91 1 95.75 202 ASP A C 1
ATOM 1634 O O . ASP A 1 202 ? -8.094 8.062 5.238 1 95.75 202 ASP A O 1
ATOM 1638 N N . THR A 1 203 ? -6.164 8.25 6.328 1 95.38 203 THR A N 1
ATOM 1639 C CA . THR A 1 203 ? -5.711 6.914 5.949 1 95.38 203 THR A CA 1
ATOM 1640 C C . THR A 1 203 ? -6.168 5.879 6.969 1 95.38 203 THR A C 1
ATOM 1642 O O . THR A 1 203 ? -5.664 5.84 8.094 1 95.38 203 THR A O 1
ATOM 1645 N N . ARG A 1 204 ? -7.023 4.949 6.602 1 92.94 204 ARG A N 1
ATOM 1646 C CA . ARG A 1 204 ? -7.617 3.959 7.496 1 92.94 204 ARG A CA 1
ATOM 1647 C C . ARG A 1 204 ? -6.547 3.074 8.125 1 92.94 204 ARG A C 1
ATOM 1649 O O . ARG A 1 204 ? -6.617 2.754 9.312 1 92.94 204 ARG A O 1
ATOM 1656 N N . GLY A 1 205 ? -5.555 2.719 7.32 1 92.88 205 GLY A N 1
ATOM 1657 C CA . GLY A 1 205 ? -4.496 1.872 7.844 1 92.88 205 GLY A CA 1
ATOM 1658 C C . GLY A 1 205 ? -3.725 2.518 8.977 1 92.88 205 GLY A C 1
ATOM 1659 O O . GLY A 1 205 ? -3.309 1.837 9.922 1 92.88 205 GLY A O 1
ATOM 1660 N N . HIS A 1 206 ? -3.547 3.818 8.867 1 97.19 206 HIS A N 1
ATOM 1661 C CA . HIS A 1 206 ? -2.887 4.547 9.945 1 97.19 206 HIS A CA 1
ATOM 1662 C C . HIS A 1 206 ? -3.736 4.547 11.211 1 97.19 206 HIS A C 1
ATOM 1664 O O . HIS A 1 206 ? -3.23 4.289 12.305 1 97.19 206 HIS A O 1
ATOM 1670 N N . LEU A 1 207 ? -5.043 4.812 11.055 1 97.5 207 LEU A N 1
ATOM 1671 C CA . LEU A 1 207 ? -5.977 4.828 12.18 1 97.5 207 LEU A CA 1
ATOM 1672 C C . LEU A 1 207 ? -6.012 3.473 12.875 1 97.5 207 LEU A C 1
ATOM 1674 O O . LEU A 1 207 ? -5.953 3.398 14.102 1 97.5 207 LEU A O 1
ATOM 1678 N N . LYS A 1 208 ? -6.09 2.455 12.109 1 95 208 LYS A N 1
ATOM 1679 C CA . LYS A 1 208 ? -6.152 1.099 12.648 1 95 208 LYS A CA 1
ATOM 1680 C C . LYS A 1 208 ? -4.926 0.79 13.508 1 95 208 LYS A C 1
ATOM 1682 O O . LYS A 1 208 ? -5.055 0.287 14.625 1 95 208 LYS A O 1
ATOM 1687 N N . ARG A 1 209 ? -3.787 1.106 12.992 1 95.5 209 ARG A N 1
ATOM 1688 C CA . ARG A 1 209 ? -2.539 0.815 13.695 1 95.5 209 ARG A CA 1
ATOM 1689 C C . ARG A 1 209 ? -2.42 1.64 14.969 1 95.5 209 ARG A C 1
ATOM 1691 O O . ARG A 1 209 ? -2.055 1.113 16.031 1 95.5 209 ARG A O 1
ATOM 1698 N N . TYR A 1 210 ? -2.771 2.859 14.898 1 97.94 210 TYR A N 1
ATOM 1699 C CA . TYR A 1 210 ? -2.525 3.748 16.031 1 97.94 210 TYR A CA 1
ATOM 1700 C C . TYR A 1 210 ? -3.619 3.611 17.078 1 97.94 210 TYR A C 1
ATOM 1702 O O . TYR A 1 210 ? -3.4 3.91 18.25 1 97.94 210 TYR A O 1
ATOM 1710 N N . LYS A 1 211 ? -4.809 3.143 16.672 1 98 211 LYS A N 1
ATOM 1711 C CA . LYS A 1 211 ? -5.844 2.801 17.641 1 98 211 LYS A CA 1
ATOM 1712 C C . LYS A 1 211 ? -5.324 1.795 18.656 1 98 211 LYS A C 1
ATOM 1714 O O . LYS A 1 211 ? -5.664 1.876 19.844 1 98 211 LYS A O 1
ATOM 1719 N N . ARG A 1 212 ? -4.5 0.982 18.281 1 96.56 212 ARG A N 1
ATOM 1720 C CA . ARG A 1 212 ? -3.961 -0.074 19.141 1 96.56 212 ARG A CA 1
ATOM 1721 C C . ARG A 1 212 ? -3.082 0.506 20.234 1 96.56 212 ARG A C 1
ATOM 1723 O O . ARG A 1 212 ? -2.791 -0.17 21.234 1 96.56 212 ARG A O 1
ATOM 1730 N N . LEU A 1 213 ? -2.67 1.707 20.094 1 97.81 213 LEU A N 1
ATOM 1731 C CA . LEU A 1 213 ? -1.812 2.357 21.078 1 97.81 213 LEU A CA 1
ATOM 1732 C C . LEU A 1 213 ? -2.645 3.086 22.141 1 97.81 213 LEU A C 1
ATOM 1734 O O . LEU A 1 213 ? -2.096 3.699 23.047 1 97.81 213 LEU A O 1
ATOM 1738 N N . GLY A 1 214 ? -3.977 3.039 21.922 1 96.88 214 GLY A N 1
ATOM 1739 C CA . GLY A 1 214 ? -4.852 3.711 22.875 1 96.88 214 GLY A CA 1
ATOM 1740 C C . GLY A 1 214 ? -5.191 5.133 22.469 1 96.88 214 GLY A C 1
ATOM 1741 O O . GLY A 1 214 ? -5.754 5.895 23.25 1 96.88 214 GLY A O 1
ATOM 1742 N N . ILE A 1 215 ? -4.867 5.438 21.281 1 96.81 215 ILE A N 1
ATOM 1743 C CA . ILE A 1 215 ? -5.148 6.758 20.719 1 96.81 215 ILE A CA 1
ATOM 1744 C C . ILE A 1 215 ? -6.586 6.801 20.203 1 96.81 215 ILE A C 1
ATOM 1746 O O . ILE A 1 215 ? -7.086 5.816 19.656 1 96.81 215 ILE A O 1
ATOM 1750 N N . ARG A 1 216 ? -7.246 7.973 20.469 1 97.81 216 ARG A N 1
ATOM 1751 C CA . ARG A 1 216 ? -8.539 8.164 19.812 1 97.81 216 ARG A CA 1
ATOM 1752 C C . ARG A 1 216 ? -8.367 8.523 18.344 1 97.81 216 ARG A C 1
ATOM 1754 O O . ARG A 1 216 ? -7.395 9.188 17.969 1 97.81 216 ARG A O 1
ATOM 1761 N N . THR A 1 217 ? -9.352 8.062 17.516 1 98.38 217 THR A N 1
ATOM 1762 C CA . THR A 1 217 ? -9.164 8.172 16.078 1 98.38 217 THR A CA 1
ATOM 1763 C C . THR A 1 217 ? -10.352 8.867 15.43 1 98.38 217 THR A C 1
ATOM 1765 O O . THR A 1 217 ? -11.508 8.531 15.711 1 98.38 217 THR A O 1
ATOM 1768 N N . VAL A 1 218 ? -10.086 9.875 14.617 1 97.56 218 VAL A N 1
ATOM 1769 C CA . VAL A 1 218 ? -11.055 10.547 13.758 1 97.56 218 VAL A CA 1
ATOM 1770 C C . VAL A 1 218 ? -10.695 10.32 12.297 1 97.56 218 VAL A C 1
ATOM 1772 O O . VAL A 1 218 ? -9.625 10.734 11.844 1 97.56 218 VAL A O 1
ATOM 1775 N N . TRP A 1 219 ? -11.578 9.648 11.602 1 96.69 219 TRP A N 1
ATOM 1776 C CA . TRP A 1 219 ? -11.398 9.398 10.172 1 96.69 219 TRP A CA 1
ATOM 1777 C C . TRP A 1 219 ? -12.023 10.523 9.344 1 96.69 219 TRP A C 1
ATOM 1779 O O . TRP A 1 219 ? -13.242 10.68 9.32 1 96.69 219 TRP A O 1
ATOM 1789 N N . ILE A 1 220 ? -11.188 11.273 8.672 1 95.75 220 ILE A N 1
ATOM 1790 C CA . ILE A 1 220 ? -11.703 12.352 7.84 1 95.75 220 ILE A CA 1
ATOM 1791 C C . ILE A 1 220 ? -11.727 11.906 6.379 1 95.75 220 ILE A C 1
ATOM 1793 O O . ILE A 1 220 ? -10.734 11.391 5.863 1 95.75 220 ILE A O 1
ATOM 1797 N N . THR A 1 221 ? -12.836 12.086 5.648 1 93.25 221 THR A N 1
ATOM 1798 C CA . THR A 1 221 ? -13.023 11.477 4.34 1 93.25 221 THR A CA 1
ATOM 1799 C C . THR A 1 221 ? -13.32 12.531 3.281 1 93.25 221 THR A C 1
ATOM 1801 O O . THR A 1 221 ? -13.555 12.203 2.117 1 93.25 221 THR A O 1
ATOM 1804 N N . GLY A 1 222 ? -13.336 13.805 3.67 1 91.81 222 GLY A N 1
ATOM 1805 C CA . GLY A 1 222 ? -13.812 14.859 2.787 1 91.81 222 GLY A CA 1
ATOM 1806 C C . GLY A 1 222 ? -12.977 15 1.527 1 91.81 222 GLY A C 1
ATOM 1807 O O . GLY A 1 222 ? -13.477 15.461 0.498 1 91.81 222 GLY A O 1
ATOM 1808 N N . HIS A 1 223 ? -11.703 14.617 1.588 1 90.75 223 HIS A N 1
ATOM 1809 C CA . HIS A 1 223 ? -10.812 14.82 0.45 1 90.75 223 HIS A CA 1
ATOM 1810 C C . HIS A 1 223 ? -10.602 13.523 -0.317 1 90.75 223 HIS A C 1
ATOM 1812 O O . HIS A 1 223 ? -9.781 13.469 -1.236 1 90.75 223 HIS A O 1
ATOM 1818 N N . LEU A 1 224 ? -11.211 12.43 0.051 1 87.38 224 LEU A N 1
ATOM 1819 C CA . LEU A 1 224 ? -11.078 11.141 -0.625 1 87.38 224 LEU A CA 1
ATOM 1820 C C . LEU A 1 224 ? -12.016 11.062 -1.826 1 87.38 224 LEU A C 1
ATOM 1822 O O . LEU A 1 224 ? -13.062 11.703 -1.846 1 87.38 224 LEU A O 1
ATOM 1826 N N . PRO A 1 225 ? -11.492 10.266 -2.826 1 77.38 225 PRO A N 1
ATOM 1827 C CA . PRO A 1 225 ? -12.344 10.172 -4.016 1 77.38 225 PRO A CA 1
ATOM 1828 C C . PRO A 1 225 ? -13.695 9.516 -3.727 1 77.38 225 PRO A C 1
ATOM 1830 O O . PRO A 1 225 ? -13.773 8.602 -2.898 1 77.38 225 PRO A O 1
ATOM 1833 N N . GLY A 1 226 ? -14.711 9.945 -4.516 1 66.12 226 GLY A N 1
ATOM 1834 C CA . GLY A 1 226 ? -16.031 9.352 -4.621 1 66.12 226 GLY A CA 1
ATOM 1835 C C . GLY A 1 226 ? -16.828 9.414 -3.332 1 66.12 226 GLY A C 1
ATOM 1836 O O . GLY A 1 226 ? -16.328 9.883 -2.309 1 66.12 226 GLY A O 1
ATOM 1837 N N . HIS A 1 227 ? -18.078 9.234 -3.443 1 58.88 227 HIS A N 1
ATOM 1838 C CA . HIS A 1 227 ? -19.016 9.094 -2.336 1 58.88 227 HIS A CA 1
ATOM 1839 C C . HIS A 1 227 ? -18.766 7.809 -1.556 1 58.88 227 HIS A C 1
ATOM 1841 O O . HIS A 1 227 ? -18.75 6.719 -2.133 1 58.88 227 HIS A O 1
ATOM 1847 N N . LEU A 1 228 ? -17.688 7.902 -0.669 1 58.25 228 LEU A N 1
ATOM 1848 C CA . LEU A 1 228 ? -17.469 6.676 0.094 1 58.25 228 LEU A CA 1
ATOM 1849 C C . LEU A 1 228 ? -18.812 6.035 0.467 1 58.25 228 LEU A C 1
ATOM 1851 O O . LEU A 1 228 ? -19.672 6.691 1.045 1 58.25 228 LEU A O 1
ATOM 1855 N N . PRO A 1 229 ? -19.062 4.961 -0.234 1 54.09 229 PRO A N 1
ATOM 1856 C CA . PRO A 1 229 ? -20.266 4.281 0.257 1 54.09 229 PRO A CA 1
ATOM 1857 C C . PRO A 1 229 ? -20.328 4.215 1.781 1 54.09 229 PRO A C 1
ATOM 1859 O O . PRO A 1 229 ? -19.297 4.32 2.447 1 54.09 229 PRO A O 1
ATOM 1862 N N . SER A 1 230 ? -21.484 4.316 2.254 1 55.06 230 SER A N 1
ATOM 1863 C CA . SER A 1 230 ? -21.781 4.117 3.666 1 55.06 230 SER A CA 1
ATOM 1864 C C . SER A 1 230 ? -21 2.953 4.246 1 55.06 230 SER A C 1
ATOM 1866 O O . SER A 1 230 ? -21.422 1.799 4.145 1 55.06 230 SER A O 1
ATOM 1868 N N . TYR A 1 231 ? -19.703 2.945 3.902 1 57.56 231 TYR A N 1
ATOM 1869 C CA . TYR A 1 231 ? -19.047 1.908 4.695 1 57.56 231 TYR A CA 1
ATOM 1870 C C . TYR A 1 231 ? -19.234 2.162 6.184 1 57.56 231 TYR A C 1
ATOM 1872 O O . TYR A 1 231 ? -19.375 3.311 6.613 1 57.56 231 TYR A O 1
ATOM 1880 N N . GLY A 1 232 ? -19.75 1.168 6.773 1 68.31 232 GLY A N 1
ATOM 1881 C CA . GLY A 1 232 ? -19.828 1.253 8.227 1 68.31 232 GLY A CA 1
ATOM 1882 C C . GLY A 1 232 ? -18.547 1.763 8.859 1 68.31 232 GLY A C 1
ATOM 1883 O O . GLY A 1 232 ? -17.547 1.995 8.164 1 68.31 232 GLY A O 1
ATOM 1884 N N . ARG A 1 233 ? -18.578 2.352 9.898 1 80.06 233 ARG A N 1
ATOM 1885 C CA . ARG A 1 233 ? -17.469 2.777 10.75 1 80.06 233 ARG A CA 1
ATOM 1886 C C . ARG A 1 233 ? -16.75 1.576 11.359 1 80.06 233 ARG A C 1
ATOM 1888 O O . ARG A 1 233 ? -17.297 0.896 12.227 1 80.06 233 ARG A O 1
ATOM 1895 N N . PRO A 1 234 ? -15.57 1.397 10.797 1 88.19 234 PRO A N 1
ATOM 1896 C CA . PRO A 1 234 ? -14.844 0.291 11.422 1 88.19 234 PRO A CA 1
ATOM 1897 C C . PRO A 1 234 ? -14.641 0.496 12.922 1 88.19 234 PRO A C 1
ATOM 1899 O O . PRO A 1 234 ? -14.695 1.63 13.406 1 88.19 234 PRO A O 1
ATOM 1902 N N . HIS A 1 235 ? -14.312 -0.547 13.625 1 91.44 235 HIS A N 1
ATOM 1903 C CA . HIS A 1 235 ? -14.219 -0.521 15.078 1 91.44 235 HIS A CA 1
ATOM 1904 C C . HIS A 1 235 ? -13.047 0.344 15.539 1 91.44 235 HIS A C 1
ATOM 1906 O O . HIS A 1 235 ? -13.039 0.838 16.672 1 91.44 235 HIS A O 1
ATOM 1912 N N . TYR A 1 236 ? -12.094 0.584 14.664 1 95 236 TYR A N 1
ATOM 1913 C CA . TYR A 1 236 ? -10.906 1.334 15.062 1 95 236 TYR A CA 1
ATOM 1914 C C . TYR A 1 236 ? -11.094 2.824 14.805 1 95 236 TYR A C 1
ATOM 1916 O O . TYR A 1 236 ? -10.188 3.623 15.062 1 95 236 TYR A O 1
ATOM 1924 N N . VAL A 1 237 ? -12.242 3.201 14.312 1 96.75 237 VAL A N 1
ATOM 1925 C CA . VAL A 1 237 ? -12.602 4.598 14.078 1 96.75 237 VAL A CA 1
ATOM 1926 C C . VAL A 1 237 ? -13.586 5.062 15.148 1 96.75 237 VAL A C 1
ATOM 1928 O O . VAL A 1 237 ? -14.719 4.586 15.203 1 96.75 237 VAL A O 1
ATOM 1931 N N . ASP A 1 238 ? -13.156 5.996 15.992 1 96.75 238 ASP A N 1
ATOM 1932 C CA . ASP A 1 238 ? -14.047 6.516 17.031 1 96.75 238 ASP A CA 1
ATOM 1933 C C . ASP A 1 238 ? -15.07 7.48 16.438 1 96.75 238 ASP A C 1
ATOM 1935 O O . ASP A 1 238 ? -16.234 7.508 16.875 1 96.75 238 ASP A O 1
ATOM 1939 N N . ARG A 1 239 ? -14.648 8.289 15.453 1 95.25 239 ARG A N 1
ATOM 1940 C CA . ARG A 1 239 ? -15.539 9.219 14.766 1 95.25 239 ARG A CA 1
ATOM 1941 C C . ARG A 1 239 ? -15.18 9.32 13.281 1 95.25 239 ARG A C 1
ATOM 1943 O O . ARG A 1 239 ? -14 9.367 12.93 1 95.25 239 ARG A O 1
ATOM 1950 N N . ARG A 1 240 ? -16.141 9.312 12.453 1 94.88 240 ARG A N 1
ATOM 1951 C CA . ARG A 1 240 ? -15.977 9.602 11.031 1 94.88 240 ARG A CA 1
ATOM 1952 C C . ARG A 1 240 ? -16.531 10.977 10.688 1 94.88 240 ARG A C 1
ATOM 1954 O O . ARG A 1 240 ? -17.672 11.305 11.039 1 94.88 240 ARG A O 1
ATOM 1961 N N . ILE A 1 241 ? -15.734 11.797 9.969 1 93.88 241 ILE A N 1
ATOM 1962 C CA . ILE A 1 241 ? -16.219 13.125 9.609 1 93.88 241 ILE A CA 1
ATOM 1963 C C . ILE A 1 241 ? -15.891 13.414 8.148 1 93.88 241 ILE A C 1
ATOM 1965 O O . ILE A 1 241 ? -14.906 12.906 7.613 1 93.88 241 ILE A O 1
ATOM 1969 N N . GLY A 1 242 ? -16.719 14.227 7.461 1 92.31 242 GLY A N 1
ATOM 1970 C CA . GLY A 1 242 ? -16.438 14.703 6.113 1 92.31 242 GLY A CA 1
ATOM 1971 C C . GLY A 1 242 ? -15.703 16.031 6.086 1 92.31 242 GLY A C 1
ATOM 1972 O O . GLY A 1 242 ? -15.102 16.391 5.074 1 92.31 242 GLY A O 1
ATOM 1973 N N . SER A 1 243 ? -15.82 16.672 7.258 1 94.69 243 SER A N 1
ATOM 1974 C CA . SER A 1 243 ? -15.273 18.016 7.391 1 94.69 243 SER A CA 1
ATOM 1975 C C . SER A 1 243 ? -14.852 18.312 8.828 1 94.69 243 SER A C 1
ATOM 1977 O O . SER A 1 243 ? -15.445 17.781 9.773 1 94.69 243 SER A O 1
ATOM 1979 N N . LEU A 1 244 ? -13.844 19.172 8.93 1 95.5 244 LEU A N 1
ATOM 1980 C CA . LEU A 1 244 ? -13.383 19.562 10.258 1 95.5 244 LEU A CA 1
ATOM 1981 C C . LEU A 1 244 ? -14.461 20.344 11 1 95.5 244 LEU A C 1
ATOM 1983 O O . LEU A 1 244 ? -14.398 20.484 12.219 1 95.5 244 LEU A O 1
ATOM 1987 N N . LYS A 1 245 ? -15.469 20.828 10.305 1 93.19 245 LYS A N 1
ATOM 1988 C CA . LYS A 1 245 ? -16.594 21.531 10.914 1 93.19 245 LYS A CA 1
ATOM 1989 C C . LYS A 1 245 ? -17.312 20.641 11.922 1 93.19 245 LYS A C 1
ATOM 1991 O O . LYS A 1 245 ? -17.906 21.125 12.883 1 93.19 245 LYS A O 1
ATOM 1996 N N . SER A 1 246 ? -17.188 19.359 11.672 1 93.25 246 SER A N 1
ATOM 1997 C CA . SER A 1 246 ? -17.906 18.391 12.484 1 93.25 246 SER A CA 1
ATOM 1998 C C . SER A 1 246 ? -17.203 18.125 13.805 1 93.25 246 SER A C 1
ATOM 2000 O O . SER A 1 246 ? -17.719 17.422 14.672 1 93.25 246 SER A O 1
ATOM 2002 N N . LEU A 1 247 ? -15.977 18.625 13.945 1 91.88 247 LEU A N 1
ATOM 2003 C CA . LEU A 1 247 ? -15.242 18.391 15.188 1 91.88 247 LEU A CA 1
ATOM 2004 C C . LEU A 1 247 ? -15.711 19.359 16.281 1 91.88 247 LEU A C 1
ATOM 2006 O O . LEU A 1 247 ? -15.344 19.203 17.438 1 91.88 247 LEU A O 1
ATOM 2010 N N . ARG A 1 248 ? -16.547 20.359 15.953 1 71.31 248 ARG A N 1
ATOM 2011 C CA . ARG A 1 248 ? -16.984 21.344 16.938 1 71.31 248 ARG A CA 1
ATOM 2012 C C . ARG A 1 248 ? -17.703 20.656 18.109 1 71.31 248 ARG A C 1
ATOM 2014 O O . ARG A 1 248 ? -18.594 19.828 17.891 1 71.31 248 ARG A O 1
ATOM 2021 N N . LEU A 1 249 ? -16.891 20.203 19.031 1 53.09 249 LEU A N 1
ATOM 2022 C CA . LEU A 1 249 ? -17.422 19.672 20.281 1 53.09 249 LEU A CA 1
ATOM 2023 C C . LEU A 1 249 ? -18.672 20.422 20.719 1 53.09 249 LEU A C 1
ATOM 2025 O O . LEU A 1 249 ? -18.688 21.656 20.703 1 53.09 249 LEU A O 1
ATOM 2029 N N . GLY A 1 250 ? -19.719 20.016 20.391 1 45.31 250 GLY A N 1
ATOM 2030 C CA . GLY A 1 250 ? -20.812 20.578 21.156 1 45.31 250 GLY A CA 1
ATOM 2031 C C . GLY A 1 250 ? -20.406 20.938 22.578 1 45.31 250 GLY A C 1
ATOM 2032 O O . GLY A 1 250 ? -19.75 20.141 23.25 1 45.31 250 GLY A O 1
ATOM 2033 N N . THR A 1 251 ? -19.984 22.172 22.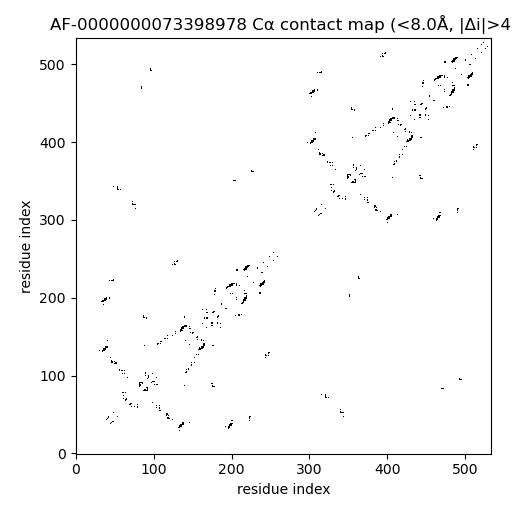984 1 39.19 251 THR A N 1
ATOM 2034 C CA . THR A 1 251 ? -19.922 22.641 24.375 1 39.19 251 THR A CA 1
ATOM 2035 C C . THR A 1 251 ? -20.828 21.812 25.266 1 39.19 251 THR A C 1
ATOM 2037 O O . THR A 1 251 ? -20.781 21.922 26.5 1 39.19 251 THR A O 1
ATOM 2040 N N . ARG A 1 252 ? -21.969 21.328 24.812 1 36.91 252 ARG A N 1
ATOM 2041 C CA . ARG A 1 252 ? -22.906 20.844 25.812 1 36.91 252 ARG A CA 1
ATOM 2042 C C . ARG A 1 252 ? -22.422 19.531 26.422 1 36.91 252 ARG A C 1
ATOM 2044 O O . ARG A 1 252 ? -22.422 19.375 27.641 1 36.91 252 ARG A O 1
ATOM 2051 N N . SER A 1 253 ? -22.625 18.328 25.766 1 34.72 253 SER A N 1
ATOM 2052 C CA . SER A 1 253 ? -22.625 17.031 26.438 1 34.72 253 SER A CA 1
ATOM 2053 C C . SER A 1 253 ? -21.203 16.516 26.625 1 34.72 253 SER A C 1
ATOM 2055 O O . SER A 1 253 ? -21.016 15.359 27.031 1 34.72 253 SER A O 1
ATOM 2057 N N . GLY A 1 254 ? -20.125 17.047 26.266 1 33.97 254 GLY A N 1
ATOM 2058 C CA . GLY A 1 254 ? -18.797 16.5 26.406 1 33.97 254 GLY A CA 1
ATOM 2059 C C . GLY A 1 254 ? -18.359 16.312 27.844 1 33.97 254 GLY A C 1
ATOM 2060 O O . GLY A 1 254 ? -17.234 15.883 28.109 1 33.97 254 GLY A O 1
ATOM 2061 N N . ARG A 1 255 ? -18.859 17.062 28.734 1 33.88 255 ARG A N 1
ATOM 2062 C CA . ARG A 1 255 ? -18.625 16.719 30.141 1 33.88 255 ARG A CA 1
ATOM 2063 C C . ARG A 1 255 ? -19.109 15.305 30.438 1 33.88 255 ARG A C 1
ATOM 2065 O O . ARG A 1 255 ? -18.562 14.617 31.297 1 33.88 255 ARG A O 1
ATOM 2072 N N . ARG A 1 256 ? -20.234 14.844 29.828 1 32.31 256 ARG A N 1
ATOM 2073 C CA . ARG A 1 256 ? -20.75 13.547 30.266 1 32.31 256 ARG A CA 1
ATOM 2074 C C . ARG A 1 256 ? -20.062 12.414 29.516 1 32.31 256 ARG A C 1
ATOM 2076 O O . ARG A 1 256 ? -19.812 11.344 30.078 1 32.31 256 ARG A O 1
ATOM 2083 N N . LYS A 1 257 ? -19.875 12.516 28.203 1 36.19 257 LYS A N 1
ATOM 2084 C CA . LYS A 1 257 ? -19.422 11.312 27.516 1 36.19 257 LYS A CA 1
ATOM 2085 C C . LYS A 1 257 ? -17.891 11.227 27.484 1 36.19 257 LYS A C 1
ATOM 2087 O O . LYS A 1 257 ? -17.328 10.203 27.094 1 36.19 257 LYS A O 1
ATOM 2092 N N . CYS A 1 258 ? -17.125 12.172 27.578 1 35.19 258 CYS A N 1
ATOM 2093 C CA . CYS A 1 258 ? -15.734 11.906 27.953 1 35.19 258 CYS A CA 1
ATOM 2094 C C . CYS A 1 258 ? -15.656 11.297 29.344 1 35.19 258 CYS A C 1
ATOM 2096 O O . CYS A 1 258 ? -14.688 10.602 29.672 1 35.19 258 CYS A O 1
ATOM 2098 N N . SER A 1 259 ? -16.578 11.578 30.125 1 31.45 259 SER A N 1
ATOM 2099 C CA . SER A 1 259 ? -16.75 10.883 31.391 1 31.45 259 SER A CA 1
ATOM 2100 C C . SER A 1 259 ? -17.234 9.453 31.188 1 31.45 259 SER A C 1
ATOM 2102 O O . SER A 1 259 ? -16.906 8.562 31.969 1 31.45 259 SER A O 1
ATOM 2104 N N . ARG A 1 260 ? -18.047 9.273 30.078 1 34 260 ARG A N 1
ATOM 2105 C CA . ARG A 1 260 ? -18.391 7.871 29.875 1 34 260 ARG A CA 1
ATOM 2106 C C . ARG A 1 260 ? -17.234 7.109 29.234 1 34 260 ARG A C 1
ATOM 2108 O O . ARG A 1 260 ? -17.234 5.875 29.219 1 34 260 ARG A O 1
ATOM 2115 N N . LEU A 1 261 ? -16.422 7.664 28.438 1 34.38 261 LEU A N 1
ATOM 2116 C CA . LEU A 1 261 ? -15.234 6.918 28.062 1 34.38 261 LEU A CA 1
ATOM 2117 C C . LEU A 1 261 ? -14.312 6.723 29.266 1 34.38 261 LEU A C 1
ATOM 2119 O O . LEU A 1 261 ? -13.602 5.719 29.344 1 34.38 261 LEU A O 1
ATOM 2123 N N . THR A 1 262 ? -14.305 7.609 30.188 1 32.41 262 THR A N 1
ATOM 2124 C CA . THR A 1 262 ? -13.555 7.41 31.422 1 32.41 262 THR A CA 1
ATOM 2125 C C . THR A 1 262 ? -14.352 6.566 32.406 1 32.41 262 THR A C 1
ATOM 2127 O O . THR A 1 262 ? -13.781 6 33.344 1 32.41 262 THR A O 1
ATOM 2130 N N . ARG A 1 263 ? -15.625 6.508 32.375 1 30.19 263 ARG A N 1
ATOM 2131 C CA . ARG A 1 263 ? -16.328 5.879 33.469 1 30.19 263 ARG A CA 1
ATOM 2132 C C . ARG A 1 263 ? -16.391 4.367 33.312 1 30.19 263 ARG A C 1
ATOM 2134 O O . ARG A 1 263 ? -16.875 3.654 34.188 1 30.19 263 ARG A O 1
ATOM 2141 N N . ARG A 1 264 ? -16.219 3.838 32.125 1 32.69 264 ARG A N 1
ATOM 2142 C CA . ARG A 1 264 ? -16.469 2.402 32.219 1 32.69 264 ARG A CA 1
ATOM 2143 C C . ARG A 1 264 ? -15.312 1.694 32.906 1 32.69 264 ARG A C 1
ATOM 2145 O O . ARG A 1 264 ? -15.336 0.473 33.094 1 32.69 264 ARG A O 1
ATOM 2152 N N . THR A 1 265 ? -14.25 2.416 33.094 1 25.97 265 THR A N 1
ATOM 2153 C CA . THR A 1 265 ? -13.25 1.589 33.75 1 25.97 265 THR A CA 1
ATOM 2154 C C . THR A 1 265 ? -13.516 1.517 35.25 1 25.97 265 THR A C 1
ATOM 2156 O O . THR A 1 265 ? -12.781 0.847 36 1 25.97 265 THR A O 1
ATOM 2159 N N . ARG A 1 266 ? -14.344 2.428 35.812 1 24.53 266 ARG A N 1
ATOM 2160 C CA . ARG A 1 266 ? -14.359 2.277 37.281 1 24.53 266 ARG A CA 1
ATOM 2161 C C . ARG A 1 266 ? -15.344 1.197 37.719 1 24.53 266 ARG A C 1
ATOM 2163 O O . ARG A 1 266 ? -15.438 0.876 38.906 1 24.53 266 ARG A O 1
ATOM 2170 N N . GLN A 1 267 ? -16.266 0.823 36.875 1 23.67 267 GLN A N 1
ATOM 2171 C CA . GLN A 1 267 ? -16.938 -0.248 37.594 1 23.67 267 GLN A CA 1
ATOM 2172 C C . GLN A 1 267 ? -16.219 -1.58 37.406 1 23.67 267 GLN A C 1
ATOM 2174 O O . GLN A 1 267 ? -15.781 -1.893 36.281 1 23.67 267 GLN A O 1
ATOM 2179 N N . MET B 1 1 ? -42.125 -63.719 -68.25 1 29.98 1 MET B N 1
ATOM 2180 C CA . MET B 1 1 ? -41.75 -63.969 -66.812 1 29.98 1 MET B CA 1
ATOM 2181 C C . MET B 1 1 ? -40.312 -63.531 -66.625 1 29.98 1 MET B C 1
ATOM 2183 O O . MET B 1 1 ? -39.375 -64.312 -66.75 1 29.98 1 MET B O 1
ATOM 2187 N N . SER B 1 2 ? -39.906 -62.281 -67.062 1 33.31 2 SER B N 1
ATOM 2188 C CA . SER B 1 2 ? -38.594 -61.656 -67.062 1 33.31 2 SER B CA 1
ATOM 2189 C C . SER B 1 2 ? -38.094 -61.469 -65.625 1 33.31 2 SER B C 1
ATOM 2191 O O . SER B 1 2 ? -38.812 -60.938 -64.75 1 33.31 2 SER B O 1
ATOM 2193 N N . ALA B 1 3 ? -37.188 -62.312 -65.25 1 34.66 3 ALA B N 1
ATOM 2194 C CA . ALA B 1 3 ? -36.5 -62.469 -63.969 1 34.66 3 ALA B CA 1
ATOM 2195 C C . ALA B 1 3 ? -35.719 -61.219 -63.594 1 34.66 3 ALA B C 1
ATOM 2197 O O . ALA B 1 3 ? -34.719 -60.875 -64.188 1 34.66 3 ALA B O 1
ATOM 2198 N N . ARG B 1 4 ? -36.344 -60.125 -63.156 1 33.69 4 ARG B N 1
ATOM 2199 C CA . ARG B 1 4 ? -35.656 -58.906 -62.781 1 33.69 4 ARG B CA 1
ATOM 2200 C C . ARG B 1 4 ? -34.625 -59.188 -61.688 1 33.69 4 ARG B C 1
ATOM 2202 O O . ARG B 1 4 ? -34.938 -59.781 -60.656 1 33.69 4 ARG B O 1
ATOM 2209 N N . ARG B 1 5 ? -33.312 -59.344 -62.094 1 34.66 5 ARG B N 1
ATOM 2210 C CA . ARG B 1 5 ? -32.156 -59.594 -61.281 1 34.66 5 ARG B CA 1
ATOM 2211 C C . ARG B 1 5 ? -32.094 -58.625 -60.125 1 34.66 5 ARG B C 1
ATOM 2213 O O . ARG B 1 5 ? -32.25 -57.406 -60.312 1 34.66 5 ARG B O 1
ATOM 2220 N N . GLN B 1 6 ? -32.438 -59 -58.906 1 38.56 6 GLN B N 1
ATOM 2221 C CA . GLN B 1 6 ? -32.438 -58.25 -57.656 1 38.56 6 GLN B CA 1
ATOM 2222 C C . GLN B 1 6 ? -31.062 -57.688 -57.375 1 38.56 6 GLN B C 1
ATOM 2224 O O . GLN B 1 6 ? -30.047 -58.375 -57.469 1 38.56 6 GLN B O 1
ATOM 2229 N N . PRO B 1 7 ? -30.797 -56.344 -57.625 1 41.91 7 PRO B N 1
ATOM 2230 C CA . PRO B 1 7 ? -29.484 -55.719 -57.406 1 41.91 7 PRO B CA 1
ATOM 2231 C C . PRO B 1 7 ? -28.844 -56.094 -56.094 1 41.91 7 PRO B C 1
ATOM 2233 O O . PRO B 1 7 ? -29.562 -56.406 -55.125 1 41.91 7 PRO B O 1
ATOM 2236 N N . ARG B 1 8 ? -27.672 -56.719 -56.094 1 37.03 8 ARG B N 1
ATOM 2237 C CA . ARG B 1 8 ? -26.828 -57.156 -54.969 1 37.03 8 ARG B CA 1
ATOM 2238 C C . ARG B 1 8 ? -26.609 -56.031 -53.969 1 37.03 8 ARG B C 1
ATOM 2240 O O . ARG B 1 8 ? -26.297 -54.906 -54.344 1 37.03 8 ARG B O 1
ATOM 2247 N N . ARG B 1 9 ? -27.203 -56.094 -52.781 1 40.69 9 ARG B N 1
ATOM 2248 C CA . ARG B 1 9 ? -27.047 -55.188 -51.625 1 40.69 9 ARG B CA 1
ATOM 2249 C C . ARG B 1 9 ? -25.578 -55.031 -51.281 1 40.69 9 ARG B C 1
ATOM 2251 O O . ARG B 1 9 ? -24.875 -56 -51 1 40.69 9 ARG B O 1
ATOM 2258 N N . THR B 1 10 ? -24.875 -54.062 -51.875 1 37.72 10 THR B N 1
ATOM 2259 C CA . THR B 1 10 ? -23.5 -53.75 -51.531 1 37.72 10 THR B CA 1
ATOM 2260 C C . THR B 1 10 ? -23.312 -53.75 -50 1 37.72 10 THR B C 1
ATOM 2262 O O . THR B 1 10 ? -24.172 -53.281 -49.25 1 37.72 10 THR B O 1
ATOM 2265 N N . ALA B 1 11 ? -22.594 -54.719 -49.438 1 39.59 11 ALA B N 1
ATOM 2266 C CA . ALA B 1 11 ? -22.219 -54.938 -48.062 1 39.59 11 ALA B CA 1
ATOM 2267 C C . ALA B 1 11 ? -21.719 -53.656 -47.406 1 39.59 11 ALA B C 1
ATOM 2269 O O . ALA B 1 11 ? -21 -52.875 -48.031 1 39.59 11 ALA B O 1
ATOM 2270 N N . SER B 1 12 ? -22.5 -53.062 -46.469 1 40.34 12 SER B N 1
ATOM 2271 C CA . SER B 1 12 ? -22.172 -51.906 -45.656 1 40.34 12 SER B CA 1
ATOM 2272 C C . SER B 1 12 ? -20.766 -52 -45.094 1 40.34 12 SER B C 1
ATOM 2274 O O . SER B 1 12 ? -20.312 -53.094 -44.688 1 40.34 12 SER B O 1
ATOM 2276 N N . PRO B 1 13 ? -19.797 -51.188 -45.5 1 44.44 13 PRO B N 1
ATOM 2277 C CA . PRO B 1 13 ? -18.438 -51.25 -45 1 44.44 13 PRO B CA 1
ATOM 2278 C C . PRO B 1 13 ? -18.391 -51.438 -43.469 1 44.44 13 PRO B C 1
ATOM 2280 O O . PRO B 1 13 ? -19.344 -51.062 -42.781 1 44.44 13 PRO B O 1
ATOM 2283 N N . PRO B 1 14 ? -17.672 -52.5 -43.062 1 43.19 14 PRO B N 1
ATOM 2284 C CA . PRO B 1 14 ? -17.609 -52.781 -41.625 1 43.19 14 PRO B CA 1
ATOM 2285 C C . PRO B 1 14 ? -17.422 -51.531 -40.781 1 43.19 14 PRO B C 1
ATOM 2287 O O . PRO B 1 14 ? -16.922 -50.5 -41.281 1 43.19 14 PRO B O 1
ATOM 2290 N N . ALA B 1 15 ? -18.094 -51.375 -39.594 1 40.47 15 ALA B N 1
ATOM 2291 C CA . ALA B 1 15 ? -18.109 -50.375 -38.531 1 40.47 15 ALA B CA 1
ATOM 2292 C C . ALA B 1 15 ? -16.703 -49.969 -38.156 1 40.47 15 ALA B C 1
ATOM 2294 O O . ALA B 1 15 ? -15.789 -50.781 -38.094 1 40.47 15 ALA B O 1
ATOM 2295 N N . SER B 1 16 ? -16.25 -48.781 -38.469 1 36 16 SER B N 1
ATOM 2296 C CA . SER B 1 16 ? -15.016 -48.125 -38.031 1 36 16 SER B CA 1
ATOM 2297 C C . SER B 1 16 ? -14.688 -48.469 -36.562 1 36 16 SER B C 1
ATOM 2299 O O . SER B 1 16 ? -15.555 -48.375 -35.688 1 36 16 SER B O 1
ATOM 2301 N N . LYS B 1 17 ? -13.758 -49.375 -36.344 1 43.59 17 LYS B N 1
ATOM 2302 C CA . LYS B 1 17 ? -13.289 -49.656 -34.969 1 43.59 17 LYS B CA 1
ATOM 2303 C C . LYS B 1 17 ? -13.211 -48.344 -34.156 1 43.59 17 LYS B C 1
ATOM 2305 O O . LYS B 1 17 ? -12.586 -47.375 -34.594 1 43.59 17 LYS B O 1
ATOM 2310 N N . GLN B 1 18 ? -14.141 -48.094 -33.281 1 36.91 18 GLN B N 1
ATOM 2311 C CA . GLN B 1 18 ? -14.125 -47 -32.312 1 36.91 18 GLN B CA 1
ATOM 2312 C C . GLN B 1 18 ? -12.719 -46.781 -31.75 1 36.91 18 GLN B C 1
ATOM 2314 O O . GLN B 1 18 ? -12 -47.75 -31.484 1 36.91 18 GLN B O 1
ATOM 2319 N N . PRO B 1 19 ? -12.055 -45.656 -32.031 1 42.78 19 PRO B N 1
ATOM 2320 C CA . PRO B 1 19 ? -10.719 -45.438 -31.453 1 42.78 19 PRO B CA 1
ATOM 2321 C C . PRO B 1 19 ? -10.648 -45.781 -29.969 1 42.78 19 PRO B C 1
ATOM 2323 O O . PRO B 1 19 ? -11.664 -45.75 -29.266 1 42.78 19 PRO B O 1
ATOM 2326 N N . PRO B 1 20 ? -9.695 -46.562 -29.484 1 42.41 20 PRO B N 1
ATOM 2327 C CA . PRO B 1 20 ? -9.555 -46.938 -28.062 1 42.41 20 PRO B CA 1
ATOM 2328 C C . PRO B 1 20 ? -9.766 -45.75 -27.125 1 42.41 20 PRO B C 1
ATOM 2330 O O . PRO B 1 20 ? -9.523 -44.594 -27.5 1 42.41 20 PRO B O 1
ATOM 2333 N N . GLU B 1 21 ? -10.703 -45.75 -26.203 1 39.25 21 GLU B N 1
ATOM 2334 C CA . GLU B 1 21 ? -10.961 -44.812 -25.125 1 39.25 21 GLU B CA 1
ATOM 2335 C C . GLU B 1 21 ? -9.664 -44.344 -24.469 1 39.25 21 GLU B C 1
ATOM 2337 O O . GLU B 1 21 ? -8.836 -45.188 -24.078 1 39.25 21 GLU B O 1
ATOM 2342 N N . ARG B 1 22 ? -9.047 -43.219 -24.812 1 41.16 22 ARG B N 1
ATOM 2343 C CA . ARG B 1 22 ? -7.914 -42.625 -24.125 1 41.16 22 ARG B CA 1
ATOM 2344 C C . ARG B 1 22 ? -8.016 -42.844 -22.609 1 41.16 22 ARG B C 1
ATOM 2346 O O . ARG B 1 22 ? -9.07 -42.625 -22.016 1 41.16 22 ARG B O 1
ATOM 2353 N N . ARG B 1 23 ? -7.281 -43.719 -21.969 1 38.28 23 ARG B N 1
ATOM 2354 C CA . ARG B 1 23 ? -7.129 -43.906 -20.531 1 38.28 23 ARG B CA 1
ATOM 2355 C C . ARG B 1 23 ? -7.176 -42.562 -19.812 1 38.28 23 ARG B C 1
ATOM 2357 O O . ARG B 1 23 ? -6.352 -41.656 -20.078 1 38.28 23 ARG B O 1
ATOM 2364 N N . ARG B 1 24 ? -8.297 -42.094 -19.375 1 38.62 24 ARG B N 1
ATOM 2365 C CA . ARG B 1 24 ? -8.398 -40.938 -18.484 1 38.62 24 ARG B CA 1
ATOM 2366 C C . ARG B 1 24 ? -7.262 -40.938 -17.469 1 38.62 24 ARG B C 1
ATOM 2368 O O . ARG B 1 24 ? -7.109 -41.906 -16.703 1 38.62 24 ARG B O 1
ATOM 2375 N N . GLU B 1 25 ? -6.051 -40.375 -17.703 1 39.97 25 GLU B N 1
ATOM 2376 C CA . GLU B 1 25 ? -5.027 -40.156 -16.688 1 39.97 25 GLU B CA 1
ATOM 2377 C C . GLU B 1 25 ? -5.652 -39.875 -15.32 1 39.97 25 GLU B C 1
ATOM 2379 O O . GLU B 1 25 ? -6.484 -38.969 -15.188 1 39.97 25 GLU B O 1
ATOM 2384 N N . ARG B 1 26 ? -5.84 -40.844 -14.461 1 37.53 26 ARG B N 1
ATOM 2385 C CA . ARG B 1 26 ? -6.301 -40.781 -13.078 1 37.53 26 ARG B CA 1
ATOM 2386 C C . ARG B 1 26 ? -5.758 -39.531 -12.383 1 37.53 26 ARG B C 1
ATOM 2388 O O . ARG B 1 26 ? -4.543 -39.344 -12.297 1 37.53 26 ARG B O 1
ATOM 2395 N N . ARG B 1 27 ? -6.426 -38.438 -12.445 1 43.59 27 ARG B N 1
ATOM 2396 C CA . ARG B 1 27 ? -6.09 -37.312 -11.562 1 43.59 27 ARG B CA 1
ATOM 2397 C C . ARG B 1 27 ? -5.715 -37.812 -10.172 1 43.59 27 ARG B C 1
ATOM 2399 O O . ARG B 1 27 ? -6.434 -38.625 -9.578 1 43.59 27 ARG B O 1
ATOM 2406 N N . ALA B 1 28 ? -4.469 -37.875 -9.719 1 41.34 28 ALA B N 1
ATOM 2407 C CA . ALA B 1 28 ? -3.943 -38.25 -8.406 1 41.34 28 ALA B CA 1
ATOM 2408 C C . ALA B 1 28 ? -4.887 -37.781 -7.297 1 41.34 28 ALA B C 1
ATOM 2410 O O . ALA B 1 28 ? -5.273 -36.625 -7.246 1 41.34 28 ALA B O 1
ATOM 2411 N N . ARG B 1 29 ? -5.734 -38.531 -6.703 1 44.16 29 ARG B N 1
ATOM 2412 C CA . ARG B 1 29 ? -6.555 -38.281 -5.527 1 44.16 29 ARG B CA 1
ATOM 2413 C C . ARG B 1 29 ? -5.75 -37.594 -4.434 1 44.16 29 ARG B C 1
ATOM 2415 O O . ARG B 1 29 ? -4.609 -37.969 -4.16 1 44.16 29 ARG B O 1
ATOM 2422 N N . PRO B 1 30 ? -6.023 -36.281 -4.047 1 47.56 30 PRO B N 1
ATOM 2423 C CA . PRO B 1 30 ? -5.27 -35.625 -2.961 1 47.56 30 PRO B CA 1
ATOM 2424 C C . PRO B 1 30 ? -5.004 -36.594 -1.796 1 47.56 30 PRO B C 1
ATOM 2426 O O . PRO B 1 30 ? -5.922 -37.281 -1.329 1 47.56 30 PRO B O 1
ATOM 2429 N N . GLN B 1 31 ? -3.934 -37.312 -1.67 1 46.34 31 GLN B N 1
ATOM 2430 C CA . GLN B 1 31 ? -3.607 -38.094 -0.481 1 46.34 31 GLN B CA 1
ATOM 2431 C C . GLN B 1 31 ? -4.047 -37.375 0.789 1 46.34 31 GLN B C 1
ATOM 2433 O O . GLN B 1 31 ? -3.715 -36.188 0.991 1 46.34 31 GLN B O 1
ATOM 2438 N N . ALA B 1 32 ? -4.957 -37.688 1.571 1 54.59 32 ALA B N 1
ATOM 2439 C CA . ALA B 1 32 ? -5.414 -37.312 2.906 1 54.59 32 ALA B CA 1
ATOM 2440 C C . ALA B 1 32 ? -4.242 -37.188 3.875 1 54.59 32 ALA B C 1
ATOM 2442 O O . ALA B 1 32 ? -3.441 -38.125 4.012 1 54.59 32 ALA B O 1
ATOM 2443 N N . GLY B 1 33 ? -3.629 -36 4.047 1 67.94 33 GLY B N 1
ATOM 2444 C CA . GLY B 1 33 ? -2.73 -35.781 5.164 1 67.94 33 GLY B CA 1
ATOM 2445 C C . GLY B 1 33 ? -1.465 -35.031 4.77 1 67.94 33 GLY B C 1
ATOM 2446 O O . GLY B 1 33 ? -0.651 -34.688 5.629 1 67.94 33 GLY B O 1
ATOM 2447 N N . GLY B 1 34 ? -1.27 -34.781 3.434 1 86.81 34 GLY B N 1
ATOM 2448 C CA . GLY B 1 34 ? -0.027 -34.094 3.096 1 86.81 34 GLY B CA 1
ATOM 2449 C C . GLY B 1 34 ? -0.175 -32.594 3.006 1 86.81 34 GLY B C 1
ATOM 2450 O O . GLY B 1 34 ? -1.264 -32.062 3.223 1 86.81 34 GLY B O 1
ATOM 2451 N N . PRO B 1 35 ? 0.954 -31.906 2.771 1 95.12 35 PRO B N 1
ATOM 2452 C CA . PRO B 1 35 ? 0.927 -30.438 2.707 1 95.12 35 PRO B CA 1
ATOM 2453 C C . PRO B 1 35 ? 0.154 -29.922 1.498 1 95.12 35 PRO B C 1
ATOM 2455 O O . PRO B 1 35 ? 0.07 -30.594 0.472 1 95.12 35 PRO B O 1
ATOM 2458 N N . VAL B 1 36 ? -0.55 -28.828 1.67 1 97.81 36 VAL B N 1
ATOM 2459 C CA . VAL B 1 36 ? -1.156 -28.062 0.592 1 97.81 36 VAL B CA 1
ATOM 2460 C C . VAL B 1 36 ? -0.34 -26.797 0.344 1 97.81 36 VAL B C 1
ATOM 2462 O O . VAL B 1 36 ? -0.319 -25.891 1.181 1 97.81 36 VAL B O 1
ATOM 2465 N N . TRP B 1 37 ? 0.301 -26.75 -0.796 1 98.25 37 TRP B N 1
ATOM 2466 C CA . TRP B 1 37 ? 1.089 -25.578 -1.177 1 98.25 37 TRP B CA 1
ATOM 2467 C C . TRP B 1 37 ? 0.218 -24.531 -1.866 1 98.25 37 TRP B C 1
ATOM 2469 O O . TRP B 1 37 ? -0.458 -24.828 -2.854 1 98.25 37 TRP B O 1
ATOM 2479 N N . LEU B 1 38 ? 0.189 -23.406 -1.31 1 98.69 38 LEU B N 1
ATOM 2480 C CA . LEU B 1 38 ? -0.406 -22.219 -1.928 1 98.69 38 LEU B CA 1
ATOM 2481 C C . LEU B 1 38 ? 0.672 -21.297 -2.49 1 98.69 38 LEU B C 1
ATOM 2483 O O . LEU B 1 38 ? 1.428 -20.688 -1.733 1 98.69 38 LEU B O 1
ATOM 2487 N N . PHE B 1 39 ? 0.748 -21.25 -3.797 1 98.88 39 PHE B N 1
ATOM 2488 C CA . PHE B 1 39 ? 1.761 -20.422 -4.449 1 98.88 39 PHE B CA 1
ATOM 2489 C C . PHE B 1 39 ? 1.151 -19.125 -4.98 1 98.88 39 PHE B C 1
ATOM 2491 O O . PHE B 1 39 ? 0.17 -19.156 -5.727 1 98.88 39 PHE B O 1
ATOM 2498 N N . ASP B 1 40 ? 1.71 -18 -4.535 1 98.81 40 ASP B N 1
ATOM 2499 C CA . ASP B 1 40 ? 1.504 -16.797 -5.34 1 98.81 40 ASP B CA 1
ATOM 2500 C C . ASP B 1 40 ? 2.074 -16.969 -6.746 1 98.81 40 ASP B C 1
ATOM 2502 O O . ASP B 1 40 ? 2.9 -17.859 -6.98 1 98.81 40 ASP B O 1
ATOM 2506 N N . LEU B 1 41 ? 1.57 -16.172 -7.637 1 98.81 41 LEU B N 1
ATOM 2507 C CA . LEU B 1 41 ? 2.029 -16.266 -9.016 1 98.81 41 LEU B CA 1
ATOM 2508 C C . LEU B 1 41 ? 3.146 -15.266 -9.297 1 98.81 41 LEU B C 1
ATOM 2510 O O . LEU B 1 41 ? 4.301 -15.656 -9.484 1 98.81 41 LEU B O 1
ATOM 2514 N N . ASP B 1 42 ? 2.842 -13.938 -9.219 1 98.44 42 ASP B N 1
ATOM 2515 C CA . ASP B 1 42 ? 3.73 -12.852 -9.625 1 98.44 42 ASP B CA 1
ATOM 2516 C C . ASP B 1 42 ? 4.812 -12.609 -8.578 1 98.44 42 ASP B C 1
ATOM 2518 O O . ASP B 1 42 ? 4.504 -12.359 -7.406 1 98.44 42 ASP B O 1
ATOM 2522 N N . ASN B 1 43 ? 6.047 -12.703 -9.016 1 97.5 43 ASN B N 1
ATOM 2523 C CA . ASN B 1 43 ? 7.254 -12.531 -8.211 1 97.5 43 ASN B CA 1
ATOM 2524 C C . ASN B 1 43 ? 7.434 -13.68 -7.219 1 97.5 43 ASN B C 1
ATOM 2526 O O . ASN B 1 43 ? 8.18 -13.555 -6.25 1 97.5 43 ASN B O 1
ATOM 2530 N N . THR B 1 44 ? 6.734 -14.742 -7.5 1 98.19 44 THR B N 1
ATOM 2531 C CA . THR B 1 44 ? 6.926 -16 -6.789 1 98.19 44 THR B CA 1
ATOM 2532 C C . THR B 1 44 ? 7.281 -17.125 -7.758 1 98.19 44 THR B C 1
ATOM 2534 O O . THR B 1 44 ? 8.422 -17.594 -7.777 1 98.19 44 THR B O 1
ATOM 2537 N N . LEU B 1 45 ? 6.375 -17.422 -8.68 1 98.62 45 LEU B N 1
ATOM 2538 C CA . LEU B 1 45 ? 6.645 -18.484 -9.656 1 98.62 45 LEU B CA 1
ATOM 2539 C C . LEU B 1 45 ? 7.391 -17.922 -10.867 1 98.62 45 LEU B C 1
ATOM 2541 O O . LEU B 1 45 ? 8.031 -18.656 -11.609 1 98.62 45 LEU B O 1
ATOM 2545 N N . HIS B 1 46 ? 7.242 -16.641 -11.086 1 98.5 46 HIS B N 1
ATOM 2546 C CA . HIS B 1 46 ? 7.984 -15.984 -12.156 1 98.5 46 HIS B CA 1
ATOM 2547 C C . HIS B 1 46 ? 8.312 -14.539 -11.789 1 98.5 46 HIS B C 1
ATOM 2549 O O . HIS B 1 46 ? 7.754 -13.992 -10.844 1 98.5 46 HIS B O 1
ATOM 2555 N N . HIS B 1 47 ? 9.219 -13.922 -12.516 1 97.75 47 HIS B N 1
ATOM 2556 C CA . HIS B 1 47 ? 9.742 -12.594 -12.234 1 97.75 47 HIS B CA 1
ATOM 2557 C C . HIS B 1 47 ? 8.906 -11.516 -12.914 1 97.75 47 HIS B C 1
ATOM 2559 O O . HIS B 1 47 ? 9.367 -10.859 -13.852 1 97.75 47 HIS B O 1
ATOM 2565 N N . ALA B 1 48 ? 7.75 -11.227 -12.32 1 98 48 ALA B N 1
ATOM 2566 C CA . ALA B 1 48 ? 6.777 -10.32 -12.922 1 98 48 ALA B CA 1
ATOM 2567 C C . ALA B 1 48 ? 7.301 -8.883 -12.938 1 98 48 ALA B C 1
ATOM 2569 O O . ALA B 1 48 ? 6.973 -8.109 -13.844 1 98 48 ALA B O 1
ATOM 2570 N N . SER B 1 49 ? 8.133 -8.508 -12 1 96.44 49 SER B N 1
ATOM 2571 C CA . SER B 1 49 ? 8.633 -7.141 -11.883 1 96.44 49 SER B CA 1
ATOM 2572 C C . SER B 1 49 ? 9.555 -6.789 -13.055 1 96.44 49 SER B C 1
ATOM 2574 O O . SER B 1 49 ? 9.805 -5.613 -13.32 1 96.44 49 SER B O 1
ATOM 2576 N N . HIS B 1 50 ? 10.016 -7.777 -13.773 1 95.06 50 HIS B N 1
ATOM 2577 C CA . HIS B 1 50 ? 10.93 -7.57 -14.891 1 95.06 50 HIS B CA 1
ATOM 2578 C C . HIS B 1 50 ? 10.242 -6.82 -16.031 1 95.06 50 HIS B C 1
ATOM 2580 O O . HIS B 1 50 ? 10.797 -5.855 -16.562 1 95.06 50 HIS B O 1
ATOM 2586 N N . ALA B 1 51 ? 9.07 -7.227 -16.344 1 97.12 51 ALA B N 1
ATOM 2587 C CA . ALA B 1 51 ? 8.461 -6.637 -17.531 1 97.12 51 ALA B CA 1
ATOM 2588 C C . ALA B 1 51 ? 6.949 -6.523 -17.375 1 97.12 51 ALA B C 1
ATOM 2590 O O . ALA B 1 51 ? 6.336 -5.566 -17.859 1 97.12 51 ALA B O 1
ATOM 2591 N N . ILE B 1 52 ? 6.359 -7.422 -16.688 1 98.31 52 ILE B N 1
ATOM 2592 C CA . ILE B 1 52 ? 4.91 -7.551 -16.672 1 98.31 52 ILE B CA 1
ATOM 2593 C C . ILE B 1 52 ? 4.301 -6.438 -15.82 1 98.31 52 ILE B C 1
ATOM 2595 O O . ILE B 1 52 ? 3.395 -5.73 -16.266 1 98.31 52 ILE B O 1
ATOM 2599 N N . PHE B 1 53 ? 4.832 -6.203 -14.625 1 97.81 53 PHE B N 1
ATOM 2600 C CA . PHE B 1 53 ? 4.254 -5.184 -13.75 1 97.81 53 PHE B CA 1
ATOM 2601 C C . PHE B 1 53 ? 4.402 -3.797 -14.367 1 97.81 53 PHE B C 1
ATOM 2603 O O . PHE B 1 53 ? 3.455 -3.012 -14.375 1 97.81 53 PHE B O 1
ATOM 2610 N N . PRO B 1 54 ? 5.574 -3.432 -14.961 1 97.94 54 PRO B N 1
ATOM 2611 C CA . PRO B 1 54 ? 5.652 -2.152 -15.664 1 97.94 54 PRO B CA 1
ATOM 2612 C C . PRO B 1 54 ? 4.582 -2.012 -16.75 1 97.94 54 PRO B C 1
ATOM 2614 O O . PRO B 1 54 ? 3.969 -0.95 -16.875 1 97.94 54 PRO B O 1
ATOM 2617 N N . ALA B 1 55 ? 4.348 -3.068 -17.469 1 98.44 55 ALA B N 1
ATOM 2618 C CA . ALA B 1 55 ? 3.338 -3.039 -18.531 1 98.44 55 ALA B CA 1
ATOM 2619 C C . ALA B 1 55 ? 1.934 -2.914 -17.938 1 98.44 55 ALA B C 1
ATOM 2621 O O . ALA B 1 55 ? 1.11 -2.146 -18.453 1 98.44 55 ALA B O 1
ATOM 2622 N N . ILE B 1 56 ? 1.632 -3.637 -16.891 1 98.69 56 ILE B N 1
ATOM 2623 C CA . ILE B 1 56 ? 0.323 -3.594 -16.234 1 98.69 56 ILE B CA 1
ATOM 2624 C C . ILE B 1 56 ? 0.065 -2.193 -15.688 1 98.69 56 ILE B C 1
ATOM 2626 O O . ILE B 1 56 ? -1.028 -1.647 -15.852 1 98.69 56 ILE B O 1
ATOM 2630 N N . ASN B 1 57 ? 1.081 -1.61 -15.031 1 98.31 57 ASN B N 1
ATOM 2631 C CA . ASN B 1 57 ? 0.926 -0.275 -14.469 1 98.31 57 ASN B CA 1
ATOM 2632 C C . ASN B 1 57 ? 0.616 0.758 -15.547 1 98.31 57 ASN B C 1
ATOM 2634 O O . ASN B 1 57 ? -0.236 1.627 -15.352 1 98.31 57 ASN B O 1
ATOM 2638 N N . ARG B 1 58 ? 1.283 0.666 -16.641 1 98 58 ARG B N 1
ATOM 2639 C CA . ARG B 1 58 ? 1.025 1.559 -17.766 1 98 58 ARG B CA 1
ATOM 2640 C C . ARG B 1 58 ? -0.394 1.379 -18.297 1 98 58 ARG B C 1
ATOM 2642 O O . ARG B 1 58 ? -1.093 2.359 -18.547 1 98 58 ARG B O 1
ATOM 2649 N N . ALA B 1 59 ? -0.769 0.148 -18.406 1 98.62 59 ALA B N 1
ATOM 2650 C CA . ALA B 1 59 ? -2.104 -0.158 -18.922 1 98.62 59 ALA B CA 1
ATOM 2651 C C . ALA B 1 59 ? -3.182 0.319 -17.953 1 98.62 59 ALA B C 1
ATOM 2653 O O . ALA B 1 59 ? -4.207 0.861 -18.375 1 98.62 59 ALA B O 1
ATOM 2654 N N . MET B 1 60 ? -2.99 0.095 -16.641 1 98.75 60 MET B N 1
ATOM 2655 C CA . MET B 1 60 ? -3.951 0.554 -15.648 1 98.75 60 MET B CA 1
ATOM 2656 C C . MET B 1 60 ? -4.117 2.068 -15.703 1 98.75 60 MET B C 1
ATOM 2658 O O . MET B 1 60 ? -5.238 2.578 -15.68 1 98.75 60 MET B O 1
ATOM 2662 N N . THR B 1 61 ? -2.979 2.758 -15.797 1 98.69 61 THR B N 1
ATOM 2663 C CA . THR B 1 61 ? -3.021 4.215 -15.867 1 98.69 61 THR B CA 1
ATOM 2664 C C . THR B 1 61 ? -3.799 4.672 -17.094 1 98.69 61 THR B C 1
ATOM 2666 O O . THR B 1 61 ? -4.668 5.539 -17 1 98.69 61 THR B O 1
ATOM 2669 N N . GLN B 1 62 ? -3.521 4.066 -18.266 1 98.69 62 GLN B N 1
ATOM 2670 C CA . GLN B 1 62 ? -4.215 4.418 -19.5 1 98.69 62 GLN B CA 1
ATOM 2671 C C . GLN B 1 62 ? -5.707 4.117 -19.391 1 98.69 62 GLN B C 1
ATOM 2673 O O . GLN B 1 62 ? -6.539 4.902 -19.859 1 98.69 62 GLN B O 1
ATOM 2678 N N . TYR B 1 63 ? -6.043 2.99 -18.812 1 98.81 63 TYR B N 1
ATOM 2679 C CA . TYR B 1 63 ? -7.441 2.617 -18.641 1 98.81 63 TYR B CA 1
ATOM 2680 C C . TYR B 1 63 ? -8.188 3.67 -17.812 1 98.81 63 TYR B C 1
ATOM 2682 O O . TYR B 1 63 ? -9.305 4.055 -18.172 1 98.81 63 TYR B O 1
ATOM 2690 N N . ILE B 1 64 ? -7.566 4.113 -16.734 1 98.5 64 ILE B N 1
ATOM 2691 C CA . ILE B 1 64 ? -8.164 5.117 -15.867 1 98.5 64 ILE B CA 1
ATOM 2692 C C . ILE B 1 64 ? -8.336 6.426 -16.625 1 98.5 64 ILE B C 1
ATOM 2694 O O . ILE B 1 64 ? -9.383 7.07 -16.547 1 98.5 64 ILE B O 1
ATOM 2698 N N . ILE B 1 65 ? -7.328 6.848 -17.406 1 98.62 65 ILE B N 1
ATOM 2699 C CA . ILE B 1 65 ? -7.414 8.047 -18.234 1 98.62 65 ILE B CA 1
ATOM 2700 C C . ILE B 1 65 ? -8.625 7.949 -19.156 1 98.62 65 ILE B C 1
ATOM 2702 O O . ILE B 1 65 ? -9.453 8.859 -19.203 1 98.62 65 ILE B O 1
ATOM 2706 N N . ASP B 1 66 ? -8.719 6.848 -19.797 1 98.5 66 ASP B N 1
ATOM 2707 C CA . ASP B 1 66 ? -9.727 6.668 -20.828 1 98.5 66 ASP B CA 1
ATOM 2708 C C . ASP B 1 66 ? -11.125 6.598 -20.234 1 98.5 66 ASP B C 1
ATOM 2710 O O . ASP B 1 66 ? -12.078 7.125 -20.812 1 98.5 66 ASP B O 1
ATOM 2714 N N . THR B 1 67 ? -11.266 5.957 -19.125 1 98 67 THR B N 1
ATOM 2715 C CA . THR B 1 67 ? -12.578 5.68 -18.562 1 98 67 THR B CA 1
ATOM 2716 C C . THR B 1 67 ? -13.078 6.867 -17.75 1 98 67 THR B C 1
ATOM 2718 O O . THR B 1 67 ? -14.266 7.207 -17.797 1 98 67 THR B O 1
ATOM 2721 N N . LEU B 1 68 ? -12.188 7.492 -17.016 1 96.88 68 LEU B N 1
ATOM 2722 C CA . LEU B 1 68 ? -12.602 8.555 -16.094 1 96.88 68 LEU B CA 1
ATOM 2723 C C . LEU B 1 68 ? -12.336 9.93 -16.703 1 96.88 68 LEU B C 1
ATOM 2725 O O . LEU B 1 68 ? -12.734 10.945 -16.141 1 96.88 68 LEU B O 1
ATOM 2729 N N . LYS B 1 69 ? -11.633 9.992 -17.797 1 97.94 69 LYS B N 1
ATOM 2730 C CA . LYS B 1 69 ? -11.336 11.234 -18.5 1 97.94 69 LYS B CA 1
ATOM 2731 C C . LYS B 1 69 ? -10.57 12.203 -17.609 1 97.94 69 LYS B C 1
ATOM 2733 O O . LYS B 1 69 ? -10.938 13.375 -17.5 1 97.94 69 LYS B O 1
ATOM 2738 N N . VAL B 1 70 ? -9.531 11.68 -17.031 1 97.12 70 VAL B N 1
ATOM 2739 C CA . VAL B 1 70 ? -8.641 12.484 -16.203 1 97.12 70 VAL B CA 1
ATOM 2740 C C . VAL B 1 70 ? -7.25 12.539 -16.828 1 97.12 70 VAL B C 1
ATOM 2742 O O . VAL B 1 70 ? -6.934 11.758 -17.719 1 97.12 70 VAL B O 1
ATOM 2745 N N . GLU B 1 71 ? -6.461 13.5 -16.328 1 97.69 71 GLU B N 1
ATOM 2746 C CA . GLU B 1 71 ? -5.086 13.625 -16.812 1 97.69 71 GLU B CA 1
ATOM 2747 C C . GLU B 1 71 ? -4.219 12.484 -16.281 1 97.69 71 GLU B C 1
ATOM 2749 O O . GLU B 1 71 ? -4.547 11.867 -15.266 1 97.69 71 GLU B O 1
ATOM 2754 N N . ARG B 1 72 ? -3.115 12.258 -16.938 1 98.12 72 ARG B N 1
ATOM 2755 C CA . ARG B 1 72 ? -2.229 11.133 -16.641 1 98.12 72 ARG B CA 1
ATOM 2756 C C . ARG B 1 72 ? -1.752 11.188 -15.195 1 98.12 72 ARG B C 1
ATOM 2758 O O . ARG B 1 72 ? -1.744 10.172 -14.5 1 98.12 72 ARG B O 1
ATOM 2765 N N . ALA B 1 73 ? -1.427 12.328 -14.773 1 97.38 73 ALA B N 1
ATOM 2766 C CA . ALA B 1 73 ? -0.908 12.469 -13.414 1 97.38 73 ALA B CA 1
ATOM 2767 C C . ALA B 1 73 ? -1.969 12.102 -12.383 1 97.38 73 ALA B C 1
ATOM 2769 O O . ALA B 1 73 ? -1.661 11.484 -11.359 1 97.38 73 ALA B O 1
ATOM 2770 N N . HIS B 1 74 ? -3.166 12.484 -12.656 1 97 74 HIS B N 1
ATOM 2771 C CA . HIS B 1 74 ? -4.262 12.141 -11.758 1 97 74 HIS B CA 1
ATOM 2772 C C . HIS B 1 74 ? -4.57 10.648 -11.805 1 97 74 HIS B C 1
ATOM 2774 O O . HIS B 1 74 ? -4.852 10.039 -10.773 1 97 74 HIS B O 1
ATOM 2780 N N . ALA B 1 75 ? -4.527 10.102 -12.961 1 98.31 75 ALA B N 1
ATOM 2781 C CA . ALA B 1 75 ? -4.738 8.664 -13.117 1 98.31 75 ALA B CA 1
ATOM 2782 C C . ALA B 1 75 ? -3.688 7.871 -12.344 1 98.31 75 ALA B C 1
ATOM 2784 O O . ALA B 1 75 ? -4.016 6.898 -11.656 1 98.31 75 ALA B O 1
ATOM 2785 N N . ASP B 1 76 ? -2.455 8.305 -12.484 1 98.12 76 ASP B N 1
ATOM 2786 C CA . ASP B 1 76 ? -1.353 7.676 -11.758 1 98.12 76 ASP B CA 1
ATOM 2787 C C . ASP B 1 76 ? -1.561 7.777 -10.25 1 98.12 76 ASP B C 1
ATOM 2789 O O . ASP B 1 76 ? -1.33 6.809 -9.523 1 98.12 76 ASP B O 1
ATOM 2793 N N . HIS B 1 77 ? -2.031 8.883 -9.836 1 96.81 77 HIS B N 1
ATOM 2794 C CA . HIS B 1 77 ? -2.305 9.07 -8.414 1 96.81 77 HIS B CA 1
ATOM 2795 C C . HIS B 1 77 ? -3.42 8.141 -7.938 1 96.81 77 HIS B C 1
ATOM 2797 O O . HIS B 1 77 ? -3.291 7.5 -6.895 1 96.81 77 HIS B O 1
ATOM 2803 N N . LEU B 1 78 ? -4.473 8.047 -8.68 1 96.94 78 LEU B N 1
ATOM 2804 C CA . LEU B 1 78 ? -5.582 7.176 -8.305 1 96.94 78 LEU B CA 1
ATOM 2805 C C . LEU B 1 78 ? -5.121 5.727 -8.211 1 96.94 78 LEU B C 1
ATOM 2807 O O . LEU B 1 78 ? -5.457 5.027 -7.254 1 96.94 78 LEU B O 1
ATOM 2811 N N . ARG B 1 79 ? -4.402 5.336 -9.188 1 98 79 ARG B N 1
ATOM 2812 C CA . ARG B 1 79 ? -3.891 3.967 -9.203 1 98 79 ARG B CA 1
ATOM 2813 C C . ARG B 1 79 ? -3.062 3.676 -7.953 1 98 79 ARG B C 1
ATOM 2815 O O . ARG B 1 79 ? -3.281 2.672 -7.273 1 98 79 ARG B O 1
ATOM 2822 N N . THR B 1 80 ? -2.119 4.52 -7.652 1 96.56 80 THR B N 1
ATOM 2823 C CA . THR B 1 80 ? -1.217 4.34 -6.52 1 96.56 80 THR B CA 1
ATOM 2824 C C . THR B 1 80 ? -1.982 4.402 -5.199 1 96.56 80 THR B C 1
ATOM 2826 O O . THR B 1 80 ? -1.757 3.586 -4.305 1 96.56 80 THR B O 1
ATOM 2829 N N . HIS B 1 81 ? -2.904 5.332 -5.145 1 94.81 81 HIS B N 1
ATOM 2830 C CA . HIS B 1 81 ? -3.709 5.504 -3.943 1 94.81 81 HIS B CA 1
ATOM 2831 C C . HIS B 1 81 ? -4.535 4.258 -3.65 1 94.81 81 HIS B C 1
ATOM 2833 O O . HIS B 1 81 ? -4.527 3.75 -2.525 1 94.81 81 HIS B O 1
ATOM 2839 N N . TYR B 1 82 ? -5.219 3.758 -4.641 1 95.25 82 TYR B N 1
ATOM 2840 C CA . TYR B 1 82 ? -6.082 2.598 -4.453 1 95.25 82 TYR B CA 1
ATOM 2841 C C . TYR B 1 82 ? -5.262 1.348 -4.164 1 95.25 82 TYR B C 1
ATOM 2843 O O . TYR B 1 82 ? -5.672 0.496 -3.373 1 95.25 82 TYR B O 1
ATOM 2851 N N . THR B 1 83 ? -4.137 1.242 -4.809 1 95.31 83 THR B N 1
ATOM 2852 C CA . THR B 1 83 ? -3.256 0.112 -4.527 1 95.31 83 THR B CA 1
ATOM 2853 C C . THR B 1 83 ? -2.814 0.117 -3.068 1 95.31 83 THR B C 1
ATOM 2855 O O . THR B 1 83 ? -2.855 -0.917 -2.396 1 95.31 83 THR B O 1
ATOM 2858 N N . ARG B 1 84 ? -2.416 1.204 -2.607 1 92.25 84 ARG B N 1
ATOM 2859 C CA . ARG B 1 84 ? -1.978 1.332 -1.222 1 92.25 84 ARG B CA 1
ATOM 2860 C C . ARG B 1 84 ? -3.133 1.087 -0.256 1 92.25 84 ARG B C 1
ATOM 2862 O O . ARG B 1 84 ? -2.998 0.321 0.7 1 92.25 84 ARG B O 1
ATOM 2869 N N . ARG B 1 85 ? -4.281 1.61 -0.545 1 91 85 ARG B N 1
ATOM 2870 C CA . ARG B 1 85 ? -5.406 1.622 0.387 1 91 85 ARG B CA 1
ATOM 2871 C C . ARG B 1 85 ? -6.09 0.261 0.435 1 91 85 ARG B C 1
ATOM 2873 O O . ARG B 1 85 ? -6.516 -0.189 1.502 1 91 85 ARG B O 1
ATOM 2880 N N . TYR B 1 86 ? -6.18 -0.383 -0.746 1 91.38 86 TYR B N 1
ATOM 2881 C CA . TYR B 1 86 ? -7.027 -1.57 -0.817 1 91.38 86 TYR B CA 1
ATOM 2882 C C . TYR B 1 86 ? -6.195 -2.816 -1.095 1 91.38 86 TYR B C 1
ATOM 2884 O O . TYR B 1 86 ? -6.703 -3.938 -1.038 1 91.38 86 TYR B O 1
ATOM 2892 N N . GLY B 1 87 ? -4.934 -2.656 -1.365 1 90.44 87 GLY B N 1
ATOM 2893 C CA . GLY B 1 87 ? -4.078 -3.785 -1.695 1 90.44 87 GLY B CA 1
ATOM 2894 C C . GLY B 1 87 ? -4.086 -4.129 -3.172 1 90.44 87 GLY B C 1
ATOM 2895 O O . GLY B 1 87 ? -3.219 -4.863 -3.65 1 90.44 87 GLY B O 1
ATOM 2896 N N . ALA B 1 88 ? -5.078 -3.607 -3.846 1 95.69 88 ALA B N 1
ATOM 2897 C CA . ALA B 1 88 ? -5.215 -3.732 -5.297 1 95.69 88 ALA B CA 1
ATOM 2898 C C . ALA B 1 88 ? -6.004 -2.562 -5.875 1 95.69 88 ALA B C 1
ATOM 2900 O O . ALA B 1 88 ? -7.043 -2.174 -5.332 1 95.69 88 ALA B O 1
ATOM 2901 N N . ALA B 1 89 ? -5.52 -2.061 -7.027 1 97.06 89 ALA B N 1
ATOM 2902 C CA . ALA B 1 89 ? -6.164 -0.915 -7.664 1 97.06 89 ALA B CA 1
ATOM 2903 C C . ALA B 1 89 ? -7.617 -1.225 -8.008 1 97.06 89 ALA B C 1
ATOM 2905 O O . ALA B 1 89 ? -8.492 -0.366 -7.867 1 97.06 89 ALA B O 1
ATOM 2906 N N . LEU B 1 90 ? -7.91 -2.459 -8.391 1 97.75 90 LEU B N 1
ATOM 2907 C CA . LEU B 1 90 ? -9.242 -2.873 -8.805 1 97.75 90 LEU B CA 1
ATOM 2908 C C . LEU B 1 90 ? -10.273 -2.562 -7.727 1 97.75 90 LEU B C 1
ATOM 2910 O O . LEU B 1 90 ? -11.367 -2.074 -8.031 1 97.75 90 LEU B O 1
ATOM 2914 N N . LEU B 1 91 ? -9.914 -2.895 -6.504 1 95.81 91 LEU B N 1
ATOM 2915 C CA . LEU B 1 91 ? -10.891 -2.785 -5.422 1 95.81 91 LEU B CA 1
ATOM 2916 C C . LEU B 1 91 ? -11.336 -1.34 -5.238 1 95.81 91 LEU B C 1
ATOM 2918 O O . LEU B 1 91 ? -12.523 -1.072 -5.062 1 95.81 91 LEU B O 1
ATOM 2922 N N . GLY B 1 92 ? -10.367 -0.424 -5.316 1 95 92 GLY B N 1
ATOM 2923 C CA . GLY B 1 92 ? -10.727 0.981 -5.215 1 95 92 GLY B CA 1
ATOM 2924 C C . GLY B 1 92 ? -11.508 1.483 -6.414 1 95 92 GLY B C 1
ATOM 2925 O O . GLY B 1 92 ? -12.492 2.215 -6.262 1 95 92 GLY B O 1
ATOM 2926 N N . LEU B 1 93 ? -11.07 1.101 -7.582 1 96.31 93 LEU B N 1
ATOM 2927 C CA . LEU B 1 93 ? -11.734 1.53 -8.805 1 96.31 93 LEU B CA 1
ATOM 2928 C C . LEU B 1 93 ? -13.18 1.033 -8.852 1 96.31 93 LEU B C 1
ATOM 2930 O O . LEU B 1 93 ? -14.094 1.79 -9.188 1 96.31 93 LEU B O 1
ATOM 2934 N N . ALA B 1 94 ? -13.398 -0.212 -8.461 1 94.81 94 ALA B N 1
ATOM 2935 C CA . ALA B 1 94 ? -14.734 -0.809 -8.477 1 94.81 94 ALA B CA 1
ATOM 2936 C C . ALA B 1 94 ? -15.633 -0.163 -7.434 1 94.81 94 ALA B C 1
ATOM 2938 O O . ALA B 1 94 ? -16.844 -0.044 -7.637 1 94.81 94 ALA B O 1
ATOM 2939 N N . ARG B 1 95 ? -15.078 0.236 -6.391 1 91.5 95 ARG B N 1
ATOM 2940 C CA . ARG B 1 95 ? -15.852 0.764 -5.266 1 91.5 95 ARG B CA 1
ATOM 2941 C C . ARG B 1 95 ? -16.234 2.217 -5.504 1 91.5 95 ARG B C 1
ATOM 2943 O O . ARG B 1 95 ? -17.328 2.643 -5.125 1 91.5 95 ARG B O 1
ATOM 2950 N N . HIS B 1 96 ? -15.391 2.982 -6.168 1 92.62 96 HIS B N 1
ATOM 2951 C CA . HIS B 1 96 ? -15.555 4.43 -6.125 1 92.62 96 HIS B CA 1
ATOM 2952 C C . HIS B 1 96 ? -15.82 4.996 -7.516 1 92.62 96 HIS B C 1
ATOM 2954 O O . HIS B 1 96 ? -16.125 6.184 -7.66 1 92.62 96 HIS B O 1
ATOM 2960 N N . HIS B 1 97 ? -15.711 4.164 -8.531 1 94.44 97 HIS B N 1
ATOM 2961 C CA . HIS B 1 97 ? -15.867 4.645 -9.898 1 94.44 97 HIS B CA 1
ATOM 2962 C C . HIS B 1 97 ? -16.75 3.705 -10.719 1 94.44 97 HIS B C 1
ATOM 2964 O O . HIS B 1 97 ? -16.891 2.529 -10.375 1 94.44 97 HIS B O 1
ATOM 2970 N N . PRO B 1 98 ? -17.344 4.305 -11.734 1 93.06 98 PRO B N 1
ATOM 2971 C CA . PRO B 1 98 ? -18.188 3.477 -12.594 1 93.06 98 PRO B CA 1
ATOM 2972 C C . PRO B 1 98 ? -17.391 2.682 -13.625 1 93.06 98 PRO B C 1
ATOM 2974 O O . PRO B 1 98 ? -17.547 2.895 -14.828 1 93.06 98 PRO B O 1
ATOM 2977 N N . ILE B 1 99 ? -16.672 1.759 -13.164 1 95.25 99 ILE B N 1
ATOM 2978 C CA . ILE B 1 99 ? -15.898 0.936 -14.086 1 95.25 99 ILE B CA 1
ATOM 2979 C C . ILE B 1 99 ? -16.406 -0.503 -14.047 1 95.25 99 ILE B C 1
ATOM 2981 O O . ILE B 1 99 ? -17 -0.935 -13.055 1 95.25 99 ILE B O 1
ATOM 2985 N N . ASP B 1 100 ? -16.219 -1.212 -15.133 1 97.19 100 ASP B N 1
ATOM 2986 C CA . ASP B 1 100 ? -16.469 -2.65 -15.188 1 97.19 100 ASP B CA 1
ATOM 2987 C C . ASP B 1 100 ? -15.219 -3.434 -14.781 1 97.19 100 ASP B C 1
ATOM 2989 O O . ASP B 1 100 ? -14.242 -3.479 -15.531 1 97.19 100 ASP B O 1
ATOM 2993 N N . PRO B 1 101 ? -15.281 -4.066 -13.625 1 97.88 101 PRO B N 1
ATOM 2994 C CA . PRO B 1 101 ? -14.086 -4.758 -13.141 1 97.88 101 PRO B CA 1
ATOM 2995 C C . PRO B 1 101 ? -13.586 -5.832 -14.109 1 97.88 101 PRO B C 1
ATOM 2997 O O . PRO B 1 101 ? -12.375 -6.035 -14.234 1 97.88 101 PRO B O 1
ATOM 3000 N N . HIS B 1 102 ? -14.484 -6.48 -14.781 1 97.81 102 HIS B N 1
ATOM 3001 C CA . HIS B 1 102 ? -14.078 -7.52 -15.719 1 97.81 102 HIS B CA 1
ATOM 3002 C C . HIS B 1 102 ? -13.359 -6.926 -16.922 1 97.81 102 HIS B C 1
ATOM 3004 O O . HIS B 1 102 ? -12.352 -7.473 -17.391 1 97.81 102 HIS B O 1
ATOM 3010 N N . ASP B 1 103 ? -13.914 -5.859 -17.391 1 98.56 103 ASP B N 1
ATOM 3011 C CA . ASP B 1 103 ? -13.266 -5.172 -18.516 1 98.56 103 ASP B CA 1
ATOM 3012 C C . ASP B 1 103 ? -11.891 -4.641 -18.109 1 98.56 103 ASP B C 1
ATOM 3014 O O . ASP B 1 103 ? -10.914 -4.797 -18.844 1 98.56 103 ASP B O 1
ATOM 3018 N N . PHE B 1 104 ? -11.859 -4.074 -16.953 1 98.81 104 PHE B N 1
ATOM 3019 C CA . PHE B 1 104 ? -10.602 -3.576 -16.422 1 98.81 104 PHE B CA 1
ATOM 3020 C C . PHE B 1 104 ? -9.562 -4.684 -16.375 1 98.81 104 PHE B C 1
ATOM 3022 O O . PHE B 1 104 ? -8.453 -4.527 -16.891 1 98.81 104 PHE B O 1
ATOM 3029 N N . LEU B 1 105 ? -9.859 -5.828 -15.773 1 98.75 105 LEU B N 1
ATOM 3030 C CA . LEU B 1 105 ? -8.93 -6.949 -15.625 1 98.75 105 LEU B CA 1
ATOM 3031 C C . LEU B 1 105 ? -8.469 -7.457 -16.984 1 98.75 105 LEU B C 1
ATOM 3033 O O . LEU B 1 105 ? -7.277 -7.715 -17.172 1 98.75 105 LEU B O 1
ATOM 3037 N N . LYS B 1 106 ? -9.383 -7.547 -17.891 1 98.62 106 LYS B N 1
ATOM 3038 C CA . LYS B 1 106 ? -9.039 -8.047 -19.219 1 98.62 106 LYS B CA 1
ATOM 3039 C C . LYS B 1 106 ? -8.062 -7.105 -19.922 1 98.62 106 LYS B C 1
ATOM 3041 O O . LYS B 1 106 ? -7.016 -7.539 -20.406 1 98.62 106 LYS B O 1
ATOM 3046 N N . VAL B 1 107 ? -8.383 -5.848 -19.922 1 98.62 107 VAL B N 1
ATOM 3047 C CA . VAL B 1 107 ? -7.625 -4.863 -20.688 1 98.62 107 VAL B CA 1
ATOM 3048 C C . VAL B 1 107 ? -6.211 -4.75 -20.125 1 98.62 107 VAL B C 1
ATOM 3050 O O . VAL B 1 107 ? -5.23 -4.742 -20.875 1 98.62 107 VAL B O 1
ATOM 3053 N N . VAL B 1 108 ? -6.094 -4.785 -18.812 1 98.69 108 VAL B N 1
ATOM 3054 C CA . VAL B 1 108 ? -4.805 -4.422 -18.234 1 98.69 108 VAL B CA 1
ATOM 3055 C C . VAL B 1 108 ? -3.904 -5.652 -18.156 1 98.69 108 VAL B C 1
ATOM 3057 O O . VAL B 1 108 ? -2.701 -5.535 -17.906 1 98.69 108 VAL B O 1
ATOM 3060 N N . HIS B 1 109 ? -4.488 -6.855 -18.422 1 98.81 109 HIS B N 1
ATOM 3061 C CA . HIS B 1 109 ? -3.686 -8.07 -18.359 1 98.81 109 HIS B CA 1
ATOM 3062 C C . HIS B 1 109 ? -3.584 -8.742 -19.719 1 98.81 109 HIS B C 1
ATOM 3064 O O . HIS B 1 109 ? -3.285 -9.938 -19.812 1 98.81 109 HIS B O 1
ATOM 3070 N N . THR B 1 110 ? -3.879 -8.055 -20.75 1 97.81 110 THR B N 1
ATOM 3071 C CA . THR B 1 110 ? -3.672 -8.555 -22.094 1 97.81 110 THR B CA 1
ATOM 3072 C C . THR B 1 110 ? -2.402 -7.961 -22.703 1 97.81 110 THR B C 1
ATOM 3074 O O . THR B 1 110 ? -2.25 -6.742 -22.766 1 97.81 110 THR B O 1
ATOM 3077 N N . PHE B 1 111 ? -1.552 -8.867 -23.125 1 97.56 111 PHE B N 1
ATOM 3078 C CA . PHE B 1 111 ? -0.254 -8.461 -23.656 1 97.56 111 PHE B CA 1
ATOM 3079 C C . PHE B 1 111 ? -0.086 -8.93 -25.094 1 97.56 111 PHE B C 1
ATOM 3081 O O . PHE B 1 111 ? -0.507 -10.031 -25.453 1 97.56 111 PHE B O 1
ATOM 3088 N N . ALA B 1 112 ? 0.575 -8.117 -25.922 1 96.06 112 ALA B N 1
ATOM 3089 C CA . ALA B 1 112 ? 0.851 -8.484 -27.312 1 96.06 112 ALA B CA 1
ATOM 3090 C C . ALA B 1 112 ? 1.838 -9.648 -27.375 1 96.06 112 ALA B C 1
ATOM 3092 O O . ALA B 1 112 ? 1.764 -10.477 -28.297 1 96.06 112 ALA B O 1
ATOM 3093 N N . ASP B 1 113 ? 2.758 -9.758 -26.406 1 97.38 113 ASP B N 1
ATOM 3094 C CA . ASP B 1 113 ? 3.799 -10.781 -26.406 1 97.38 113 ASP B CA 1
ATOM 3095 C C . ASP B 1 113 ? 4.133 -11.211 -24.984 1 97.38 113 ASP B C 1
ATOM 3097 O O . ASP B 1 113 ? 5.242 -10.977 -24.5 1 97.38 113 ASP B O 1
ATOM 3101 N N . LEU B 1 114 ? 3.23 -11.992 -24.391 1 98.06 114 LEU B N 1
ATOM 3102 C CA . LEU B 1 114 ? 3.391 -12.453 -23.016 1 98.06 114 LEU B CA 1
ATOM 3103 C C . LEU B 1 114 ? 4.586 -13.391 -22.906 1 98.06 114 LEU B C 1
ATOM 3105 O O . LEU B 1 114 ? 5.391 -13.266 -21.969 1 98.06 114 LEU B O 1
ATOM 3109 N N . PRO B 1 115 ? 4.824 -14.289 -23.844 1 97.88 115 PRO B N 1
ATOM 3110 C CA . PRO B 1 115 ? 5.934 -15.234 -23.703 1 97.88 115 PRO B CA 1
ATOM 3111 C C . PRO B 1 115 ? 7.285 -14.539 -23.531 1 97.88 115 PRO B C 1
ATOM 3113 O O . PRO B 1 115 ? 8.117 -14.992 -22.75 1 97.88 115 PRO B O 1
ATOM 3116 N N . SER B 1 116 ? 7.535 -13.453 -24.219 1 98.06 116 SER B N 1
ATOM 3117 C CA . SER B 1 116 ? 8.82 -12.758 -24.141 1 98.06 116 SER B CA 1
ATOM 3118 C C . SER B 1 116 ? 8.977 -12.039 -22.812 1 98.06 116 SER B C 1
ATOM 3120 O O . SER B 1 116 ? 10.086 -11.633 -22.453 1 98.06 116 SER B O 1
ATOM 3122 N N . MET B 1 117 ? 7.887 -11.922 -22.109 1 98.19 117 MET B N 1
ATOM 3123 C CA . MET B 1 117 ? 7.895 -11.148 -20.859 1 98.19 117 MET B CA 1
ATOM 3124 C C . MET B 1 117 ? 8.07 -12.062 -19.656 1 98.19 117 MET B C 1
ATOM 3126 O O . MET B 1 117 ? 8.383 -11.602 -18.562 1 98.19 117 MET B O 1
ATOM 3130 N N . VAL B 1 118 ? 7.789 -13.297 -19.812 1 98.5 118 VAL B N 1
ATOM 3131 C CA . VAL B 1 118 ? 7.797 -14.242 -18.703 1 98.5 118 VAL B CA 1
ATOM 3132 C C . VAL B 1 118 ? 9.219 -14.734 -18.453 1 98.5 118 VAL B C 1
ATOM 3134 O O . VAL B 1 118 ? 9.898 -15.188 -19.375 1 98.5 118 VAL B O 1
ATOM 3137 N N . ARG B 1 119 ? 9.703 -14.523 -17.234 1 97.44 119 ARG B N 1
ATOM 3138 C CA . ARG B 1 119 ? 10.992 -15.008 -16.766 1 97.44 119 ARG B CA 1
ATOM 3139 C C . ARG B 1 119 ? 10.852 -15.773 -15.453 1 97.44 119 ARG B C 1
ATOM 3141 O O . ARG B 1 119 ? 10.117 -15.344 -14.555 1 97.44 119 ARG B O 1
ATOM 3148 N N . ALA B 1 120 ? 11.484 -16.938 -15.375 1 97.56 120 ALA B N 1
ATOM 3149 C CA . ALA B 1 120 ? 11.438 -17.734 -14.156 1 97.56 120 ALA B CA 1
ATOM 3150 C C . ALA B 1 120 ? 12.781 -18.422 -13.898 1 97.56 120 ALA B C 1
ATOM 3152 O O . ALA B 1 120 ? 13.68 -18.375 -14.742 1 97.56 120 ALA B O 1
ATOM 3153 N N . GLU B 1 121 ? 12.867 -18.969 -12.703 1 95.88 121 GLU B N 1
ATOM 3154 C CA . GLU B 1 121 ? 14.078 -19.703 -12.375 1 95.88 121 GLU B CA 1
ATOM 3155 C C . GLU B 1 121 ? 14.234 -20.938 -13.266 1 95.88 121 GLU B C 1
ATOM 3157 O O . GLU B 1 121 ? 13.242 -21.578 -13.609 1 95.88 121 GLU B O 1
ATOM 3162 N N . ARG B 1 122 ? 15.516 -21.203 -13.531 1 95.19 122 ARG B N 1
ATOM 3163 C CA . ARG B 1 122 ? 15.797 -22.406 -14.305 1 95.19 122 ARG B CA 1
ATOM 3164 C C . ARG B 1 122 ? 15.344 -23.656 -13.555 1 95.19 122 ARG B C 1
ATOM 3166 O O . ARG B 1 122 ? 15.57 -23.781 -12.344 1 95.19 122 ARG B O 1
ATOM 3173 N N . GLY B 1 123 ? 14.664 -24.531 -14.266 1 96.06 123 GLY B N 1
ATOM 3174 C CA . GLY B 1 123 ? 14.25 -25.797 -13.672 1 96.06 123 GLY B CA 1
ATOM 3175 C C . GLY B 1 123 ? 13 -25.688 -12.828 1 96.06 123 GLY B C 1
ATOM 3176 O O . GLY B 1 123 ? 12.711 -26.562 -12.008 1 96.06 123 GLY B O 1
ATOM 3177 N N . LEU B 1 124 ? 12.289 -24.656 -13.023 1 97.12 124 LEU B N 1
ATOM 3178 C CA . LEU B 1 124 ? 11.109 -24.375 -12.219 1 97.12 124 LEU B CA 1
ATOM 3179 C C . LEU B 1 124 ? 10.141 -25.547 -12.219 1 97.12 124 LEU B C 1
ATOM 3181 O O . LEU B 1 124 ? 9.648 -25.953 -11.164 1 97.12 124 LEU B O 1
ATOM 3185 N N . ALA B 1 125 ? 9.875 -26.141 -13.352 1 97.31 125 ALA B N 1
ATOM 3186 C CA . ALA B 1 125 ? 8.93 -27.234 -13.469 1 97.31 125 ALA B CA 1
ATOM 3187 C C . ALA B 1 125 ? 9.352 -28.422 -12.609 1 97.31 125 ALA B C 1
ATOM 3189 O O . ALA B 1 125 ? 8.531 -29 -11.898 1 97.31 125 ALA B O 1
ATOM 3190 N N . ARG B 1 126 ? 10.602 -28.734 -12.641 1 96.25 126 ARG B N 1
ATOM 3191 C CA . ARG B 1 126 ? 11.125 -29.844 -11.859 1 96.25 126 ARG B CA 1
ATOM 3192 C C . ARG B 1 126 ? 11.031 -29.547 -10.367 1 96.25 126 ARG B C 1
ATOM 3194 O O . ARG B 1 126 ? 10.688 -30.422 -9.57 1 96.25 126 ARG B O 1
ATOM 3201 N N . LEU B 1 127 ? 11.359 -28.312 -10.008 1 96.38 127 LEU B N 1
ATOM 3202 C CA . LEU B 1 127 ? 11.328 -27.906 -8.602 1 96.38 127 LEU B CA 1
ATOM 3203 C C . LEU B 1 127 ? 9.914 -28 -8.039 1 96.38 127 LEU B C 1
ATOM 3205 O O . LEU B 1 127 ? 9.719 -28.547 -6.949 1 96.38 127 LEU B O 1
ATOM 3209 N N . VAL B 1 128 ? 8.898 -27.562 -8.758 1 97.56 128 VAL B N 1
ATOM 3210 C CA . VAL B 1 128 ? 7.508 -27.578 -8.32 1 97.56 128 VAL B CA 1
ATOM 3211 C C . VAL B 1 128 ? 6.992 -29.016 -8.305 1 97.56 128 VAL B C 1
ATOM 3213 O O . VAL B 1 128 ? 6.324 -29.438 -7.352 1 97.56 128 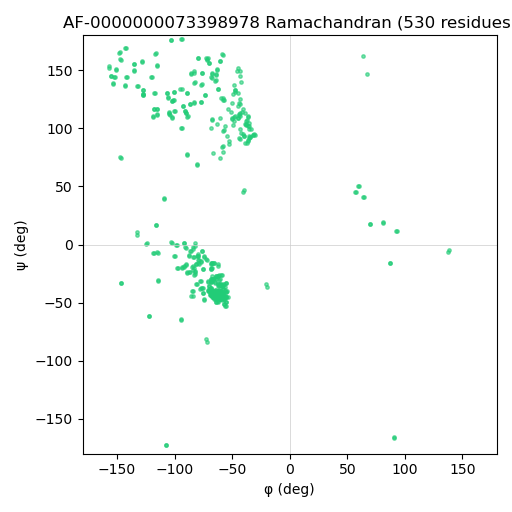VAL B O 1
ATOM 3216 N N . ALA B 1 129 ? 7.371 -29.797 -9.289 1 96.62 129 ALA B N 1
ATOM 3217 C CA . ALA B 1 129 ? 6.926 -31.188 -9.406 1 96.62 129 ALA B CA 1
ATOM 3218 C C . ALA B 1 129 ? 7.445 -32.031 -8.234 1 96.62 129 ALA B C 1
ATOM 3220 O O . ALA B 1 129 ? 6.781 -32.969 -7.789 1 96.62 129 ALA B O 1
ATOM 3221 N N . ALA B 1 130 ? 8.562 -31.641 -7.73 1 95.12 130 ALA B N 1
ATOM 3222 C CA . ALA B 1 130 ? 9.234 -32.438 -6.707 1 95.12 130 ALA B CA 1
ATOM 3223 C C . ALA B 1 130 ? 8.594 -32.219 -5.34 1 95.12 130 ALA B C 1
ATOM 3225 O O . ALA B 1 130 ? 8.828 -33 -4.41 1 95.12 130 ALA B O 1
ATOM 3226 N N . LEU B 1 131 ? 7.816 -31.172 -5.168 1 95.06 131 LEU B N 1
ATOM 3227 C CA . LEU B 1 131 ? 7.176 -30.906 -3.887 1 95.06 131 LEU B CA 1
ATOM 3228 C C . LEU B 1 131 ? 6.031 -31.875 -3.635 1 95.06 131 LEU B C 1
ATOM 3230 O O . LEU B 1 131 ? 5.184 -32.094 -4.508 1 95.06 131 LEU B O 1
ATOM 3234 N N . PRO B 1 132 ? 6.023 -32.5 -2.492 1 94.12 132 PRO B N 1
ATOM 3235 C CA . PRO B 1 132 ? 4.914 -33.406 -2.186 1 94.12 132 PRO B CA 1
ATOM 3236 C C . PRO B 1 132 ? 3.6 -32.656 -1.938 1 94.12 132 PRO B C 1
ATOM 3238 O O . PRO B 1 132 ? 3.604 -31.469 -1.64 1 94.12 132 PRO B O 1
ATOM 3241 N N . GLY B 1 133 ? 2.557 -33.344 -2.129 1 95.81 133 GLY B N 1
ATOM 3242 C CA . GLY B 1 133 ? 1.263 -32.844 -1.724 1 95.81 133 GLY B CA 1
ATOM 3243 C C . GLY B 1 133 ? 0.565 -32.062 -2.82 1 95.81 133 GLY B C 1
ATOM 3244 O O . GLY B 1 133 ? 0.938 -32.156 -3.992 1 95.81 133 GLY B O 1
ATOM 3245 N N . ARG B 1 134 ? -0.454 -31.359 -2.395 1 97.75 134 ARG B N 1
ATOM 3246 C CA . ARG B 1 134 ? -1.316 -30.609 -3.303 1 97.75 134 ARG B CA 1
ATOM 3247 C C . ARG B 1 134 ? -0.742 -29.219 -3.586 1 97.75 134 ARG B C 1
ATOM 3249 O O . ARG B 1 134 ? -0.087 -28.625 -2.729 1 97.75 134 ARG B O 1
ATOM 3256 N N . LYS B 1 135 ? -0.987 -28.781 -4.781 1 98.5 135 LYS B N 1
ATOM 3257 C CA . LYS B 1 135 ? -0.511 -27.453 -5.184 1 98.5 135 LYS B CA 1
ATOM 3258 C C . LYS B 1 135 ? -1.647 -26.609 -5.75 1 98.5 135 LYS B C 1
ATOM 3260 O O . LYS B 1 135 ? -2.359 -27.047 -6.66 1 98.5 135 LYS B O 1
ATOM 3265 N N . ILE B 1 136 ? -1.776 -25.406 -5.215 1 98.81 136 ILE B N 1
ATOM 3266 C CA . ILE B 1 136 ? -2.793 -24.438 -5.617 1 98.81 136 ILE B CA 1
ATOM 3267 C C . ILE B 1 136 ? -2.145 -23.078 -5.852 1 98.81 136 ILE B C 1
ATOM 3269 O O . ILE B 1 136 ? -1.273 -22.656 -5.086 1 98.81 136 ILE B O 1
ATOM 3273 N N . VAL B 1 137 ? -2.543 -22.406 -6.941 1 98.94 137 VAL B N 1
ATOM 3274 C CA . VAL B 1 137 ? -2.123 -21.031 -7.156 1 98.94 137 VAL B CA 1
ATOM 3275 C C . VAL B 1 137 ? -3.129 -20.078 -6.512 1 98.94 137 VAL B C 1
ATOM 3277 O O . VAL B 1 137 ? -4.34 -20.266 -6.645 1 98.94 137 VAL B O 1
ATOM 3280 N N . LEU B 1 138 ? -2.691 -19.141 -5.734 1 98.88 138 LEU B N 1
ATOM 3281 C CA . LEU B 1 138 ? -3.471 -18.047 -5.18 1 98.88 138 LEU B CA 1
ATOM 3282 C C . LEU B 1 138 ? -2.926 -16.703 -5.652 1 98.88 138 LEU B C 1
ATOM 3284 O O . LEU B 1 138 ? -1.828 -16.297 -5.262 1 98.88 138 LEU B O 1
ATOM 3288 N N . THR B 1 139 ? -3.67 -16 -6.5 1 98.81 139 THR B N 1
ATOM 3289 C CA . THR B 1 139 ? -3.139 -14.789 -7.105 1 98.81 139 THR B CA 1
ATOM 3290 C C . THR B 1 139 ? -4.227 -13.727 -7.227 1 98.81 139 THR B C 1
ATOM 3292 O O . THR B 1 139 ? -5.383 -14.039 -7.512 1 98.81 139 THR B O 1
ATOM 3295 N N . ASN B 1 140 ? -3.846 -12.453 -7.035 1 98.19 140 ASN B N 1
ATOM 3296 C CA . ASN B 1 140 ? -4.758 -11.328 -7.238 1 98.19 140 ASN B CA 1
ATOM 3297 C C . ASN B 1 140 ? -4.957 -11.031 -8.727 1 98.19 140 ASN B C 1
ATOM 3299 O O . ASN B 1 140 ? -5.781 -10.195 -9.086 1 98.19 140 ASN B O 1
ATOM 3303 N N . ALA B 1 141 ? -4.242 -11.695 -9.625 1 98.62 141 ALA B N 1
ATOM 3304 C CA . ALA B 1 141 ? -4.402 -11.523 -11.062 1 98.62 141 ALA B CA 1
ATOM 3305 C C . ALA B 1 141 ? -5.613 -12.297 -11.578 1 98.62 141 ALA B C 1
ATOM 3307 O O . ALA B 1 141 ? -6.098 -13.219 -10.914 1 98.62 141 ALA B O 1
ATOM 3308 N N . PRO B 1 142 ? -6.094 -11.906 -12.758 1 98.75 142 PRO B N 1
ATOM 3309 C CA . PRO B 1 142 ? -7.219 -12.656 -13.312 1 98.75 142 PRO B CA 1
ATOM 3310 C C . PRO B 1 142 ? -6.812 -14.047 -13.812 1 98.75 142 PRO B C 1
ATOM 3312 O O . PRO B 1 142 ? -5.641 -14.273 -14.133 1 98.75 142 PRO B O 1
ATOM 3315 N N . GLU B 1 143 ? -7.785 -14.867 -13.906 1 98.69 143 GLU B N 1
ATOM 3316 C CA . GLU B 1 143 ? -7.547 -16.281 -14.188 1 98.69 143 GLU B CA 1
ATOM 3317 C C . GLU B 1 143 ? -6.93 -16.469 -15.57 1 98.69 143 GLU B C 1
ATOM 3319 O O . GLU B 1 143 ? -6 -17.266 -15.734 1 98.69 143 GLU B O 1
ATOM 3324 N N . ALA B 1 144 ? -7.438 -15.797 -16.578 1 98.69 144 ALA B N 1
ATOM 3325 C CA . ALA B 1 144 ? -6.93 -15.961 -17.938 1 98.69 144 ALA B CA 1
ATOM 3326 C C . ALA B 1 144 ? -5.434 -15.672 -18 1 98.69 144 ALA B C 1
ATOM 3328 O O . ALA B 1 144 ? -4.672 -16.422 -18.609 1 98.69 144 ALA B O 1
ATOM 3329 N N . TYR B 1 145 ? -5.012 -14.625 -17.375 1 98.81 145 TYR B N 1
ATOM 3330 C CA . TYR B 1 145 ? -3.6 -14.266 -17.297 1 98.81 145 TYR B CA 1
ATOM 3331 C C . TYR B 1 145 ? -2.809 -15.312 -16.516 1 98.81 145 TYR B C 1
ATOM 3333 O O . TYR B 1 145 ? -1.74 -15.742 -16.969 1 98.81 145 TYR B O 1
ATOM 3341 N N . ALA B 1 146 ? -3.33 -15.711 -15.383 1 98.88 146 ALA B N 1
ATOM 3342 C CA . ALA B 1 146 ? -2.635 -16.688 -14.547 1 98.88 146 ALA B CA 1
ATOM 3343 C C . ALA B 1 146 ? -2.381 -17.984 -15.305 1 98.88 146 ALA B C 1
ATOM 3345 O O . ALA B 1 146 ? -1.261 -18.5 -15.312 1 98.88 146 ALA B O 1
ATOM 3346 N N . ARG B 1 147 ? -3.352 -18.453 -15.984 1 98.81 147 ARG B N 1
ATOM 3347 C CA . ARG B 1 147 ? -3.23 -19.703 -16.734 1 98.81 147 ARG B CA 1
ATOM 3348 C C . ARG B 1 147 ? -2.27 -19.547 -17.906 1 98.81 147 ARG B C 1
ATOM 3350 O O . ARG B 1 147 ? -1.51 -20.469 -18.219 1 98.81 147 ARG B O 1
ATOM 3357 N N . ALA B 1 148 ? -2.336 -18.406 -18.547 1 98.81 148 ALA B N 1
ATOM 3358 C CA . ALA B 1 148 ? -1.411 -18.156 -19.641 1 98.81 148 ALA B CA 1
ATOM 3359 C C . ALA B 1 148 ? 0.037 -18.188 -19.156 1 98.81 148 ALA B C 1
ATOM 3361 O O . ALA B 1 148 ? 0.905 -18.766 -19.812 1 98.81 148 ALA B O 1
ATOM 3362 N N . VAL B 1 149 ? 0.294 -17.562 -18 1 98.88 149 VAL B N 1
ATOM 3363 C CA . VAL B 1 149 ? 1.64 -17.547 -17.438 1 98.88 149 VAL B CA 1
ATOM 3364 C C . VAL B 1 149 ? 2.061 -18.969 -17.062 1 98.88 149 VAL B C 1
ATOM 3366 O O . VAL B 1 149 ? 3.178 -19.391 -17.375 1 98.88 149 VAL B O 1
ATOM 3369 N N . LEU B 1 150 ? 1.178 -19.719 -16.469 1 98.88 150 LEU B N 1
ATOM 3370 C CA . LEU B 1 150 ? 1.486 -21.094 -16.078 1 98.88 150 LEU B CA 1
ATOM 3371 C C . LEU B 1 150 ? 1.801 -21.953 -17.297 1 98.88 150 LEU B C 1
ATOM 3373 O O . LEU B 1 150 ? 2.695 -22.797 -17.25 1 98.88 150 LEU B O 1
ATOM 3377 N N . ARG B 1 151 ? 1.062 -21.75 -18.375 1 98.62 151 ARG B N 1
ATOM 3378 C CA . ARG B 1 151 ? 1.321 -22.484 -19.609 1 98.62 151 ARG B CA 1
ATOM 3379 C C . ARG B 1 151 ? 2.697 -22.125 -20.172 1 98.62 151 ARG B C 1
ATOM 3381 O O . ARG B 1 151 ? 3.441 -23.016 -20.594 1 98.62 151 ARG B O 1
ATOM 3388 N N . GLU B 1 152 ? 2.971 -20.844 -20.141 1 98.5 152 GLU B N 1
ATOM 3389 C CA . GLU B 1 152 ? 4.277 -20.406 -20.625 1 98.5 152 GLU B CA 1
ATOM 3390 C C . GLU B 1 152 ? 5.406 -21.031 -19.812 1 98.5 152 GLU B C 1
ATOM 3392 O O . GLU B 1 152 ? 6.465 -21.359 -20.344 1 98.5 152 GLU B O 1
ATOM 3397 N N . LEU B 1 153 ? 5.18 -21.234 -18.547 1 98.5 153 LEU B N 1
ATOM 3398 C CA . LEU B 1 153 ? 6.164 -21.797 -17.625 1 98.5 153 LEU B CA 1
ATOM 3399 C C . LEU B 1 153 ? 6.172 -23.312 -17.703 1 98.5 153 LEU B C 1
ATOM 3401 O O . LEU B 1 153 ? 7.031 -23.969 -17.109 1 98.5 153 LEU B O 1
ATOM 3405 N N . LYS B 1 154 ? 5.191 -23.891 -18.391 1 98.06 154 LYS B N 1
ATOM 3406 C CA . LYS B 1 154 ? 5.027 -25.328 -18.562 1 98.06 154 LYS B CA 1
ATOM 3407 C C . LYS B 1 154 ? 4.777 -26.016 -17.219 1 98.06 154 LYS B C 1
ATOM 3409 O O . LYS B 1 154 ? 5.293 -27.109 -16.984 1 98.06 154 LYS B O 1
ATOM 3414 N N . ILE B 1 155 ? 3.932 -25.328 -16.391 1 98.62 155 ILE B N 1
ATOM 3415 C CA . ILE B 1 155 ? 3.674 -25.938 -15.086 1 98.62 155 ILE B CA 1
ATOM 3416 C C . ILE B 1 155 ? 2.174 -25.922 -14.797 1 98.62 155 ILE B C 1
ATOM 3418 O O . ILE B 1 155 ? 1.75 -26.188 -13.672 1 98.62 155 ILE B O 1
ATOM 3422 N N . GLU B 1 156 ? 1.384 -25.609 -15.727 1 98.62 156 GLU B N 1
ATOM 3423 C CA . GLU B 1 156 ? -0.055 -25.484 -15.516 1 98.62 156 GLU B CA 1
ATOM 3424 C C . GLU B 1 156 ? -0.643 -26.766 -14.945 1 98.62 156 GLU B C 1
ATOM 3426 O O . GLU B 1 156 ? -1.448 -26.719 -14.008 1 98.62 156 GLU B O 1
ATOM 3431 N N . ARG B 1 157 ? -0.213 -27.938 -15.375 1 98.19 157 ARG B N 1
ATOM 3432 C CA . ARG B 1 157 ? -0.793 -29.219 -15.023 1 98.19 157 ARG B CA 1
ATOM 3433 C C . ARG B 1 157 ? -0.373 -29.641 -13.617 1 98.19 157 ARG B C 1
ATOM 3435 O O . ARG B 1 157 ? -0.942 -30.578 -13.047 1 98.19 157 ARG B O 1
ATOM 3442 N N . LEU B 1 158 ? 0.621 -28.984 -13.102 1 98.44 158 LEU B N 1
ATOM 3443 C CA . LEU B 1 158 ? 1.117 -29.344 -11.773 1 98.44 158 LEU B CA 1
ATOM 3444 C C . LEU B 1 158 ? 0.222 -28.766 -10.688 1 98.44 158 LEU B C 1
ATOM 3446 O O . LEU B 1 158 ? 0.331 -29.156 -9.516 1 98.44 158 LEU B O 1
ATOM 3450 N N . PHE B 1 159 ? -0.653 -27.844 -11.023 1 98.75 159 PHE B N 1
ATOM 3451 C CA . PHE B 1 159 ? -1.541 -27.203 -10.062 1 98.75 159 PHE B CA 1
ATOM 3452 C C . PHE B 1 159 ? -2.969 -27.719 -10.211 1 98.75 159 PHE B C 1
ATOM 3454 O O . PHE B 1 159 ? -3.527 -27.688 -11.312 1 98.75 159 PHE B O 1
ATOM 3461 N N . GLU B 1 160 ? -3.518 -28.172 -9.141 1 98.31 160 GLU B N 1
ATOM 3462 C CA . GLU B 1 160 ? -4.863 -28.734 -9.195 1 98.31 160 GLU B CA 1
ATOM 3463 C C . GLU B 1 160 ? -5.914 -27.625 -9.312 1 98.31 160 GLU B C 1
ATOM 3465 O O . GLU B 1 160 ? -7.047 -27.891 -9.719 1 98.31 160 GLU B O 1
ATOM 3470 N N . ARG B 1 161 ? -5.527 -26.406 -8.906 1 98.25 161 ARG B N 1
ATOM 3471 C CA . ARG B 1 161 ? -6.473 -25.297 -8.883 1 98.25 161 ARG B CA 1
ATOM 3472 C C . ARG B 1 161 ? -5.75 -23.953 -9 1 98.25 161 ARG B C 1
ATOM 3474 O O . ARG B 1 161 ? -4.621 -23.812 -8.531 1 98.25 161 ARG B O 1
ATOM 3481 N N . VAL B 1 162 ? -6.422 -23.047 -9.695 1 98.81 162 VAL B N 1
ATOM 3482 C CA . VAL B 1 162 ? -6.02 -21.641 -9.711 1 98.81 162 VAL B CA 1
ATOM 3483 C C . VAL B 1 162 ? -7.109 -20.781 -9.07 1 98.81 162 VAL B C 1
ATOM 3485 O O . VAL B 1 162 ? -8.234 -20.734 -9.57 1 98.81 162 VAL B O 1
ATOM 3488 N N . ILE B 1 163 ? -6.805 -20.25 -7.941 1 98.75 163 ILE B N 1
ATOM 3489 C CA . ILE B 1 163 ? -7.684 -19.266 -7.297 1 98.75 163 ILE B CA 1
ATOM 3490 C C . ILE B 1 163 ? -7.254 -17.859 -7.676 1 98.75 163 ILE B C 1
ATOM 3492 O O . ILE B 1 163 ? -6.301 -17.312 -7.105 1 98.75 163 ILE B O 1
ATOM 3496 N N . ALA B 1 164 ? -7.977 -17.297 -8.633 1 98.75 164 ALA B N 1
ATOM 3497 C CA . ALA B 1 164 ? -7.719 -15.953 -9.148 1 98.75 164 ALA B CA 1
ATOM 3498 C C . ALA B 1 164 ? -8.719 -14.945 -8.586 1 98.75 164 ALA B C 1
ATOM 3500 O O . ALA B 1 164 ? -9.602 -15.312 -7.801 1 98.75 164 ALA B O 1
ATOM 3501 N N . ILE B 1 165 ? -8.531 -13.695 -8.914 1 98.5 165 ILE B N 1
ATOM 3502 C CA . ILE B 1 165 ? -9.258 -12.609 -8.258 1 98.5 165 ILE B CA 1
ATOM 3503 C C . ILE B 1 165 ? -10.758 -12.781 -8.484 1 98.5 165 ILE B C 1
ATOM 3505 O O . ILE B 1 165 ? -11.562 -12.43 -7.629 1 98.5 165 ILE B O 1
ATOM 3509 N N . GLU B 1 166 ? -11.18 -13.391 -9.617 1 97.62 166 GLU B N 1
ATOM 3510 C CA . GLU B 1 166 ? -12.586 -13.602 -9.922 1 97.62 166 GLU B CA 1
ATOM 3511 C C . GLU B 1 166 ? -13.234 -14.562 -8.922 1 97.62 166 GLU B C 1
ATOM 3513 O O . GLU B 1 166 ? -14.414 -14.422 -8.594 1 97.62 166 GLU B O 1
ATOM 3518 N N . GLN B 1 167 ? -12.484 -15.469 -8.461 1 97.25 167 GLN B N 1
ATOM 3519 C CA . GLN B 1 167 ? -12.992 -16.469 -7.535 1 97.25 167 GLN B CA 1
ATOM 3520 C C . GLN B 1 167 ? -12.93 -15.977 -6.094 1 97.25 167 GLN B C 1
ATOM 3522 O O . GLN B 1 167 ? -13.414 -16.641 -5.18 1 97.25 167 GLN B O 1
ATOM 3527 N N . MET B 1 168 ? -12.359 -14.836 -5.891 1 97.56 168 MET B N 1
ATOM 3528 C CA . MET B 1 168 ? -12.172 -14.328 -4.531 1 97.56 168 MET B CA 1
ATOM 3529 C C . MET B 1 168 ? -13.367 -13.484 -4.102 1 97.56 168 MET B C 1
ATOM 3531 O O . MET B 1 168 ? -13.555 -13.219 -2.914 1 97.56 168 MET B O 1
ATOM 3535 N N . ARG B 1 169 ? -14.133 -13.07 -5.043 1 94.88 169 ARG B N 1
ATOM 3536 C CA . ARG B 1 169 ? -15.25 -12.18 -4.758 1 94.88 169 ARG B CA 1
ATOM 3537 C C . ARG B 1 169 ? -16.328 -12.898 -3.951 1 94.88 169 ARG B C 1
ATOM 3539 O O . ARG B 1 169 ? -16.469 -14.117 -4.031 1 94.88 169 ARG B O 1
ATOM 3546 N N . ASP B 1 170 ? -16.969 -12.117 -3.111 1 91.94 170 ASP B N 1
ATOM 3547 C CA . ASP B 1 170 ? -18.203 -12.633 -2.508 1 91.94 170 ASP B CA 1
ATOM 3548 C C . ASP B 1 170 ? -19.438 -11.938 -3.09 1 91.94 170 ASP B C 1
ATOM 3550 O O . ASP B 1 170 ? -19.344 -11.289 -4.137 1 91.94 170 ASP B O 1
ATOM 3554 N N . ARG B 1 171 ? -20.609 -12.195 -2.518 1 86.94 171 ARG B N 1
ATOM 3555 C CA . ARG B 1 171 ? -21.859 -11.719 -3.076 1 86.94 171 ARG B CA 1
ATOM 3556 C C . ARG B 1 171 ? -21.906 -10.195 -3.1 1 86.94 171 ARG B C 1
ATOM 3558 O O . ARG B 1 171 ? -22.609 -9.602 -3.922 1 86.94 171 ARG B O 1
ATOM 3565 N N . ARG B 1 172 ? -21.094 -9.594 -2.383 1 86.75 172 ARG B N 1
ATOM 3566 C CA . ARG B 1 172 ? -21.25 -8.156 -2.184 1 86.75 172 ARG B CA 1
ATOM 3567 C C . ARG B 1 172 ? -20.094 -7.383 -2.797 1 86.75 172 ARG B C 1
ATOM 3569 O O . ARG B 1 172 ? -20.266 -6.242 -3.232 1 86.75 172 ARG B O 1
ATOM 3576 N N . ALA B 1 173 ? -18.953 -8.016 -2.799 1 91.38 173 ALA B N 1
ATOM 3577 C CA . ALA B 1 173 ? -17.797 -7.176 -3.131 1 91.38 173 ALA B CA 1
ATOM 3578 C C . ALA B 1 173 ? -16.641 -8.023 -3.658 1 91.38 173 ALA B C 1
ATOM 3580 O O . ALA B 1 173 ? -16.531 -9.203 -3.336 1 91.38 173 ALA B O 1
ATOM 3581 N N . TRP B 1 174 ? -15.844 -7.367 -4.457 1 95.19 174 TRP B N 1
ATOM 3582 C CA . TRP B 1 174 ? -14.539 -7.926 -4.82 1 95.19 174 TRP B CA 1
ATOM 3583 C C . TRP B 1 174 ? -13.633 -8.031 -3.602 1 95.19 174 TRP B C 1
ATOM 3585 O O . TRP B 1 174 ? -13.68 -7.176 -2.713 1 95.19 174 TRP B O 1
ATOM 3595 N N . ARG B 1 175 ? -12.914 -9.062 -3.529 1 96.38 175 ARG B N 1
ATOM 3596 C CA . ARG B 1 175 ? -11.898 -9.273 -2.504 1 96.38 175 ARG B CA 1
ATOM 3597 C C . ARG B 1 175 ? -10.562 -9.656 -3.133 1 96.38 175 ARG B C 1
ATOM 3599 O O . ARG B 1 175 ? -10.516 -10.094 -4.285 1 96.38 175 ARG B O 1
ATOM 3606 N N . ALA B 1 176 ? -9.562 -9.422 -2.385 1 97.25 176 ALA B N 1
ATOM 3607 C CA . ALA B 1 176 ? -8.211 -9.758 -2.814 1 97.25 176 ALA B CA 1
ATOM 3608 C C . ALA B 1 176 ? -7.34 -10.156 -1.625 1 97.25 176 ALA B C 1
ATOM 3610 O O . ALA B 1 176 ? -7.719 -9.945 -0.471 1 97.25 176 ALA B O 1
ATOM 3611 N N . LYS B 1 177 ? -6.16 -10.945 -1.969 1 97.44 177 LYS B N 1
ATOM 3612 C CA . LYS B 1 177 ? -5.133 -11.031 -0.934 1 97.44 177 LYS B CA 1
ATOM 3613 C C . LYS B 1 177 ? -4.816 -9.656 -0.351 1 97.44 177 LYS B C 1
ATOM 3615 O O . LYS B 1 177 ? -4.797 -8.664 -1.075 1 97.44 177 LYS B O 1
ATOM 3620 N N . PRO B 1 178 ? -4.762 -9.562 1.016 1 96.94 178 PRO B N 1
ATOM 3621 C CA . PRO B 1 178 ? -4.68 -10.641 2.006 1 96.94 178 PRO B CA 1
ATOM 3622 C C . PRO B 1 178 ? -5.969 -10.805 2.809 1 96.94 178 PRO B C 1
ATOM 3624 O O . PRO B 1 178 ? -5.922 -11.07 4.012 1 96.94 178 PRO B O 1
ATOM 3627 N N . ASP B 1 179 ? -7.066 -10.68 2.229 1 96.62 179 ASP B N 1
ATOM 3628 C CA . ASP B 1 179 ? -8.336 -10.812 2.939 1 96.62 179 ASP B CA 1
ATOM 3629 C C . ASP B 1 179 ? -8.453 -12.18 3.607 1 96.62 179 ASP B C 1
ATOM 3631 O O . ASP B 1 179 ? -8.391 -13.211 2.938 1 96.62 179 ASP B O 1
ATOM 3635 N N . ALA B 1 180 ? -8.727 -12.18 4.93 1 97.12 180 ALA B N 1
ATOM 3636 C CA . ALA B 1 180 ? -8.734 -13.406 5.719 1 97.12 180 ALA B CA 1
ATOM 3637 C C . ALA B 1 180 ? -9.992 -14.234 5.441 1 97.12 180 ALA B C 1
ATOM 3639 O O . ALA B 1 180 ? -9.922 -15.461 5.328 1 97.12 180 ALA B O 1
ATOM 3640 N N . THR B 1 181 ? -11.078 -13.57 5.355 1 96.44 181 THR B N 1
ATOM 3641 C CA . THR B 1 181 ? -12.336 -14.258 5.113 1 96.44 181 THR B CA 1
ATOM 3642 C C . THR B 1 181 ? -12.328 -14.945 3.752 1 96.44 181 THR B C 1
ATOM 3644 O O . THR B 1 181 ? -12.758 -16.094 3.629 1 96.44 181 THR B O 1
ATOM 3647 N N . MET B 1 182 ? -11.797 -14.195 2.865 1 97.62 182 MET B N 1
ATOM 3648 C CA . MET B 1 182 ? -11.68 -14.742 1.518 1 97.62 182 MET B CA 1
ATOM 3649 C C . MET B 1 182 ? -10.82 -16 1.519 1 97.62 182 MET B C 1
ATOM 3651 O O . MET B 1 182 ? -11.203 -17.016 0.932 1 97.62 182 MET B O 1
ATOM 3655 N N . LEU B 1 183 ? -9.703 -16.016 2.201 1 98.44 183 LEU B N 1
ATOM 3656 C CA . LEU B 1 183 ? -8.812 -17.172 2.189 1 98.44 183 LEU B CA 1
ATOM 3657 C C . LEU B 1 183 ? -9.461 -18.359 2.889 1 98.44 183 LEU B C 1
ATOM 3659 O O . LEU B 1 183 ? -9.359 -19.484 2.414 1 98.44 183 LEU B O 1
ATOM 3663 N N . ARG B 1 184 ? -10.125 -18.141 3.979 1 98.12 184 ARG B N 1
ATOM 3664 C CA . ARG B 1 184 ? -10.82 -19.203 4.68 1 98.12 184 ARG B CA 1
ATOM 3665 C C . ARG B 1 184 ? -11.836 -19.891 3.77 1 98.12 184 ARG B C 1
ATOM 3667 O O . ARG B 1 184 ? -11.898 -21.125 3.723 1 98.12 184 ARG B O 1
ATOM 3674 N N . ARG B 1 185 ? -12.594 -19.109 3.096 1 97.69 185 ARG B N 1
ATOM 3675 C CA . ARG B 1 185 ? -13.594 -19.656 2.186 1 97.69 185 ARG B CA 1
ATOM 3676 C C . ARG B 1 185 ? -12.938 -20.422 1.048 1 97.69 185 ARG B C 1
ATOM 3678 O O . ARG B 1 185 ? -13.398 -21.516 0.688 1 97.69 185 ARG B O 1
ATOM 3685 N N . ALA B 1 186 ? -11.906 -19.812 0.494 1 97.81 186 ALA B N 1
ATOM 3686 C CA . ALA B 1 186 ? -11.188 -20.469 -0.604 1 97.81 186 ALA B CA 1
ATOM 3687 C C . ALA B 1 186 ? -10.633 -21.812 -0.172 1 97.81 186 ALA B C 1
ATOM 3689 O O . ALA B 1 186 ? -10.703 -22.797 -0.92 1 97.81 186 ALA B O 1
ATOM 3690 N N . MET B 1 187 ? -10.078 -21.906 1.035 1 97.69 187 MET B N 1
ATOM 3691 C CA . MET B 1 187 ? -9.5 -23.141 1.539 1 97.69 187 MET B CA 1
ATOM 3692 C C . MET B 1 187 ? -10.586 -24.172 1.823 1 97.69 187 MET B C 1
ATOM 3694 O O . MET B 1 187 ? -10.398 -25.359 1.569 1 97.69 187 MET B O 1
ATOM 3698 N N . ARG B 1 188 ? -11.711 -23.719 2.281 1 97.38 188 ARG B N 1
ATOM 3699 C CA . ARG B 1 188 ? -12.836 -24.609 2.469 1 97.38 188 ARG B CA 1
ATOM 3700 C C . ARG B 1 188 ? -13.305 -25.203 1.139 1 97.38 188 ARG B C 1
ATOM 3702 O O . ARG B 1 188 ? -13.516 -26.406 1.027 1 97.38 188 ARG B O 1
ATOM 3709 N N . THR B 1 189 ? -13.43 -24.391 0.19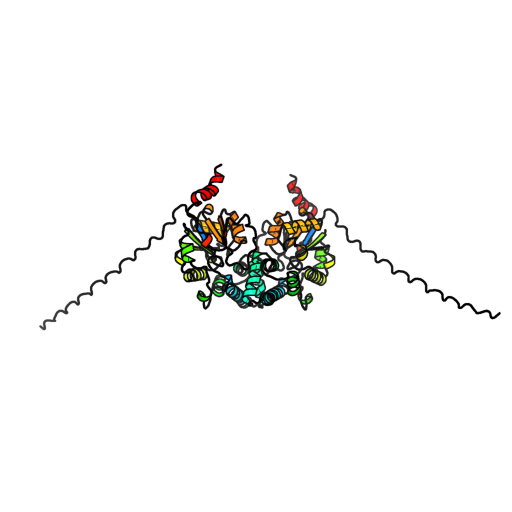7 1 97 189 THR B N 1
ATOM 3710 C CA . THR B 1 189 ? -13.859 -24.828 -1.13 1 97 189 THR B CA 1
ATOM 3711 C C . THR B 1 189 ? -12.867 -25.812 -1.732 1 97 189 THR B C 1
ATOM 3713 O O . THR B 1 189 ? -13.258 -26.75 -2.42 1 97 189 THR B O 1
ATOM 3716 N N . ALA B 1 190 ? -11.609 -25.594 -1.425 1 97.12 190 ALA B N 1
ATOM 3717 C CA . ALA B 1 190 ? -10.547 -26.453 -1.936 1 97.12 190 ALA B CA 1
ATOM 3718 C C . ALA B 1 190 ? -10.391 -27.703 -1.062 1 97.12 190 ALA B C 1
ATOM 3720 O O . ALA B 1 190 ? -9.531 -28.547 -1.326 1 97.12 190 ALA B O 1
ATOM 3721 N N . HIS B 1 191 ? -11.117 -27.797 -0.005 1 97 191 HIS B N 1
ATOM 3722 C CA . HIS B 1 191 ? -11.031 -28.891 0.948 1 97 191 HIS B CA 1
ATOM 3723 C C . HIS B 1 191 ? -9.617 -29.031 1.509 1 97 191 HIS B C 1
ATOM 3725 O O . HIS B 1 191 ? -9.055 -30.125 1.552 1 97 191 HIS B O 1
ATOM 3731 N N . ALA B 1 192 ? -9.062 -27.953 1.861 1 97.19 192 ALA B N 1
ATOM 3732 C CA . ALA B 1 192 ? -7.73 -27.875 2.467 1 97.19 192 ALA B CA 1
ATOM 3733 C C . ALA B 1 192 ? -7.801 -27.312 3.883 1 97.19 192 ALA B C 1
ATOM 3735 O O . ALA B 1 192 ? -8.445 -26.297 4.117 1 97.19 192 ALA B O 1
ATOM 3736 N N . ARG B 1 193 ? -7.176 -28.016 4.75 1 96.62 193 ARG B N 1
ATOM 3737 C CA . ARG B 1 193 ? -7.066 -27.5 6.105 1 96.62 193 ARG B CA 1
ATOM 3738 C C . ARG B 1 193 ? -6.008 -26.406 6.188 1 96.62 193 ARG B C 1
ATOM 3740 O O . ARG B 1 193 ? -4.926 -26.531 5.613 1 96.62 193 ARG B O 1
ATOM 3747 N N . LEU B 1 194 ? -6.352 -25.344 6.926 1 97.81 194 LEU B N 1
ATOM 3748 C CA . LEU B 1 194 ? -5.406 -24.25 7.094 1 97.81 194 LEU B CA 1
ATOM 3749 C C . LEU B 1 194 ? -4.105 -24.734 7.719 1 97.81 194 LEU B C 1
ATOM 3751 O O . LEU B 1 194 ? -3.021 -24.297 7.336 1 97.81 194 LEU B O 1
ATOM 3755 N N . SER B 1 195 ? -4.184 -25.656 8.594 1 96.06 195 SER B N 1
ATOM 3756 C CA . SER B 1 195 ? -3.023 -26.172 9.328 1 96.06 195 SER B CA 1
ATOM 3757 C C . SER B 1 195 ? -2.088 -26.938 8.406 1 96.06 195 SER B C 1
ATOM 3759 O O . SER B 1 195 ? -0.912 -27.125 8.719 1 96.06 195 SER B O 1
ATOM 3761 N N . ASP B 1 196 ? -2.564 -27.406 7.293 1 97.06 196 ASP B N 1
ATOM 3762 C CA . ASP B 1 196 ? -1.77 -28.172 6.344 1 97.06 196 ASP B CA 1
ATOM 3763 C C . ASP B 1 196 ? -1.272 -27.281 5.203 1 97.06 196 ASP B C 1
ATOM 3765 O O . ASP B 1 196 ? -0.586 -27.766 4.293 1 97.06 196 ASP B O 1
ATOM 3769 N N . THR B 1 197 ? -1.634 -26.031 5.25 1 98 197 THR B N 1
ATOM 3770 C CA . THR B 1 197 ? -1.383 -25.125 4.129 1 98 197 THR B CA 1
ATOM 3771 C C . THR B 1 197 ? -0.073 -24.375 4.328 1 98 197 THR B C 1
ATOM 3773 O O . THR B 1 197 ? 0.222 -23.906 5.43 1 98 197 THR B O 1
ATOM 3776 N N . ILE B 1 198 ? 0.762 -24.312 3.27 1 98.31 198 ILE B N 1
ATOM 3777 C CA . ILE B 1 198 ? 2 -23.531 3.217 1 98.31 198 ILE B CA 1
ATOM 3778 C C . ILE B 1 198 ? 1.906 -22.484 2.119 1 98.31 198 ILE B C 1
ATOM 3780 O O . ILE B 1 198 ? 1.763 -22.812 0.939 1 98.31 198 ILE B O 1
ATOM 3784 N N . LEU B 1 199 ? 1.961 -21.25 2.529 1 98.75 199 LEU B N 1
ATOM 3785 C CA . LEU B 1 199 ? 1.907 -20.141 1.575 1 98.75 199 LEU B CA 1
ATOM 3786 C C . LEU B 1 199 ? 3.311 -19.719 1.166 1 98.75 199 LEU B C 1
ATOM 3788 O O . LEU B 1 199 ? 4.129 -19.359 2.02 1 98.75 199 LEU B O 1
ATOM 3792 N N . VAL B 1 200 ? 3.629 -19.812 -0.128 1 98.62 200 VAL B N 1
ATOM 3793 C CA . VAL B 1 200 ? 4.848 -19.266 -0.706 1 98.62 200 VAL B CA 1
ATOM 3794 C C . VAL B 1 200 ? 4.535 -17.938 -1.389 1 98.62 200 VAL B C 1
ATOM 3796 O O . VAL B 1 200 ? 3.791 -17.891 -2.371 1 98.62 200 VAL B O 1
ATOM 3799 N N . GLU B 1 201 ? 5.07 -16.875 -0.882 1 97.56 201 GLU B N 1
ATOM 3800 C CA . GLU B 1 201 ? 4.621 -15.523 -1.191 1 97.56 201 GLU B CA 1
ATOM 3801 C C . GLU B 1 201 ? 5.762 -14.516 -1.058 1 97.56 201 GLU B C 1
ATOM 3803 O O . GLU B 1 201 ? 6.625 -14.664 -0.188 1 97.56 201 GLU B O 1
ATOM 3808 N N . ASP B 1 202 ? 5.75 -13.539 -1.924 1 95.81 202 ASP B N 1
ATOM 3809 C CA . ASP B 1 202 ? 6.809 -12.531 -1.871 1 95.81 202 ASP B CA 1
ATOM 3810 C C . ASP B 1 202 ? 6.387 -11.336 -1.025 1 95.81 202 ASP B C 1
ATOM 3812 O O . ASP B 1 202 ? 7.227 -10.531 -0.616 1 95.81 202 ASP B O 1
ATOM 3816 N N . THR B 1 203 ? 5.098 -11.164 -0.817 1 95.31 203 THR B N 1
ATOM 3817 C CA . THR B 1 203 ? 4.582 -9.969 -0.155 1 95.31 203 THR B CA 1
ATOM 3818 C C . THR B 1 203 ? 4.488 -10.188 1.353 1 95.31 203 THR B C 1
ATOM 3820 O O . THR B 1 203 ? 3.629 -10.938 1.825 1 95.31 203 THR B O 1
ATOM 3823 N N . ARG B 1 204 ? 5.25 -9.469 2.152 1 92.94 204 ARG B N 1
ATOM 3824 C CA . ARG B 1 204 ? 5.332 -9.633 3.6 1 92.94 204 ARG B CA 1
ATOM 3825 C C . ARG B 1 204 ? 3.98 -9.391 4.258 1 92.94 204 ARG B C 1
ATOM 3827 O O . ARG B 1 204 ? 3.59 -10.109 5.176 1 92.94 204 ARG B O 1
ATOM 3834 N N . GLY B 1 205 ? 3.277 -8.383 3.75 1 92.88 205 GLY B N 1
ATOM 3835 C CA . GLY B 1 205 ? 1.977 -8.078 4.324 1 92.88 205 GLY B CA 1
ATOM 3836 C C . GLY B 1 205 ? 0.985 -9.219 4.195 1 92.88 205 GLY B C 1
ATOM 3837 O O . GLY B 1 205 ? 0.167 -9.445 5.09 1 92.88 205 GLY B O 1
ATOM 3838 N N . HIS B 1 206 ? 1.074 -9.922 3.08 1 97.25 206 HIS B N 1
ATOM 3839 C CA . HIS B 1 206 ? 0.218 -11.086 2.891 1 97.25 206 HIS B CA 1
ATOM 3840 C C . HIS B 1 206 ? 0.575 -12.195 3.869 1 97.25 206 HIS B C 1
ATOM 3842 O O . HIS B 1 206 ? -0.31 -12.781 4.5 1 97.25 206 HIS B O 1
ATOM 3848 N N . LEU B 1 207 ? 1.884 -12.461 4.016 1 97.56 207 LEU B N 1
ATOM 3849 C CA . LEU B 1 207 ? 2.369 -13.484 4.934 1 97.56 207 LEU B CA 1
ATOM 3850 C C . LEU B 1 207 ? 1.939 -13.18 6.367 1 97.56 207 LEU B C 1
ATOM 3852 O O . LEU B 1 207 ? 1.456 -14.062 7.074 1 97.56 207 LEU B O 1
ATOM 3856 N N . LYS B 1 208 ? 2.104 -11.977 6.75 1 95.06 208 LYS B N 1
ATOM 3857 C CA . LYS B 1 208 ? 1.754 -11.555 8.102 1 95.06 208 LYS B CA 1
ATOM 3858 C C . LYS B 1 208 ? 0.278 -11.805 8.398 1 95.06 208 LYS B C 1
ATOM 3860 O O . LYS B 1 208 ? -0.067 -12.367 9.438 1 95.06 208 LYS B O 1
ATOM 3865 N N . ARG B 1 209 ? -0.553 -11.43 7.488 1 95.56 209 ARG B N 1
ATOM 3866 C CA . ARG B 1 209 ? -1.993 -11.57 7.668 1 95.56 209 ARG B CA 1
ATOM 3867 C C . ARG B 1 209 ? -2.395 -13.047 7.699 1 95.56 209 ARG B C 1
ATOM 3869 O O . ARG B 1 209 ? -3.18 -13.461 8.555 1 95.56 209 ARG B O 1
ATOM 3876 N N . TYR B 1 210 ? -1.843 -13.805 6.848 1 97.94 210 TYR B N 1
ATOM 3877 C CA . TYR B 1 210 ? -2.303 -15.18 6.703 1 97.94 210 TYR B CA 1
ATOM 3878 C C . TYR B 1 210 ? -1.667 -16.078 7.754 1 97.94 210 TYR B C 1
ATOM 3880 O O . TYR B 1 210 ? -2.215 -17.125 8.094 1 97.94 210 TYR B O 1
ATOM 3888 N N . LYS B 1 211 ? -0.513 -15.672 8.289 1 98 211 LYS B N 1
ATOM 3889 C CA . LYS B 1 211 ? 0.062 -16.375 9.43 1 98 211 LYS B CA 1
ATOM 3890 C C . LYS B 1 211 ? -0.932 -16.453 10.586 1 98 211 LYS B C 1
ATOM 3892 O O . LYS B 1 211 ? -1.008 -17.469 11.281 1 98 211 LYS B O 1
ATOM 3897 N N . ARG B 1 212 ? -1.708 -15.523 10.734 1 96.62 212 ARG B N 1
ATOM 3898 C CA . ARG B 1 212 ? -2.672 -15.43 11.828 1 96.62 212 ARG B CA 1
ATOM 3899 C C . ARG B 1 212 ? -3.764 -16.484 11.688 1 96.62 212 ARG B C 1
ATOM 3901 O O . ARG B 1 212 ? -4.484 -16.766 12.641 1 96.62 212 ARG B O 1
ATOM 3908 N N . LEU B 1 213 ? -3.893 -17.047 10.539 1 97.81 213 LEU B N 1
ATOM 3909 C CA . LEU B 1 213 ? -4.914 -18.062 10.289 1 97.81 213 LEU B CA 1
ATOM 3910 C C . LEU B 1 213 ? -4.375 -19.453 10.578 1 97.81 213 LEU B C 1
ATOM 3912 O O . LEU B 1 213 ? -5.094 -20.453 10.422 1 97.81 213 LEU B O 1
ATOM 3916 N N . GLY B 1 214 ? -3.08 -19.5 10.961 1 96.88 214 GLY B N 1
ATOM 3917 C CA . GLY B 1 214 ? -2.48 -20.781 11.258 1 96.88 214 GLY B CA 1
ATOM 3918 C C . GLY B 1 214 ? -1.789 -21.406 10.055 1 96.88 214 GLY B C 1
ATOM 3919 O O . GLY B 1 214 ? -1.409 -22.578 10.094 1 96.88 214 GLY B O 1
ATOM 3920 N N . ILE B 1 215 ? -1.643 -20.641 9.055 1 96.81 215 ILE B N 1
ATOM 3921 C CA . ILE B 1 215 ? -0.971 -21.078 7.84 1 96.81 215 ILE B CA 1
ATOM 3922 C C . ILE B 1 215 ? 0.542 -20.953 8.008 1 96.81 215 ILE B C 1
ATOM 3924 O O . ILE B 1 215 ? 1.025 -20 8.633 1 96.81 215 ILE B O 1
ATOM 3928 N N . ARG B 1 216 ? 1.263 -21.984 7.48 1 97.81 216 ARG B N 1
ATOM 3929 C CA . ARG B 1 216 ? 2.713 -21.828 7.422 1 97.81 216 ARG B CA 1
ATOM 3930 C C . ARG B 1 216 ? 3.115 -20.906 6.281 1 97.81 216 ARG B C 1
ATOM 3932 O O . ARG B 1 216 ? 2.459 -20.875 5.238 1 97.81 216 ARG B O 1
ATOM 3939 N N . THR B 1 217 ? 4.227 -20.156 6.516 1 98.38 217 THR B N 1
ATOM 3940 C CA . THR B 1 217 ? 4.559 -19.078 5.586 1 98.38 217 THR B CA 1
ATOM 3941 C C . THR B 1 217 ? 6 -19.219 5.102 1 98.38 217 THR B C 1
ATOM 3943 O O . THR B 1 217 ? 6.914 -19.422 5.902 1 98.38 217 THR B O 1
ATOM 3946 N N . VAL B 1 218 ? 6.188 -19.172 3.795 1 97.56 218 VAL B N 1
ATOM 3947 C CA . VAL B 1 218 ? 7.492 -19.094 3.143 1 97.56 218 VAL B CA 1
ATOM 3948 C C . VAL B 1 218 ? 7.617 -17.766 2.393 1 97.56 218 VAL B C 1
ATOM 3950 O O . VAL B 1 218 ? 6.859 -17.5 1.459 1 97.56 218 VAL B O 1
ATOM 3953 N N . TRP B 1 219 ? 8.555 -16.984 2.83 1 96.69 219 TRP B N 1
ATOM 3954 C CA . TRP B 1 219 ? 8.836 -15.703 2.178 1 96.69 219 TRP B CA 1
ATOM 3955 C C . TRP B 1 219 ? 9.883 -15.867 1.082 1 96.69 219 TRP B C 1
ATOM 3957 O O . TRP B 1 219 ? 11.047 -16.156 1.365 1 96.69 219 TRP B O 1
ATOM 3967 N N . ILE B 1 220 ? 9.469 -15.68 -0.135 1 95.75 220 ILE B N 1
ATOM 3968 C CA . ILE B 1 220 ? 10.414 -15.797 -1.244 1 95.75 220 ILE B CA 1
ATOM 3969 C C . ILE B 1 220 ? 10.859 -14.406 -1.692 1 95.75 220 ILE B C 1
ATOM 3971 O O . ILE B 1 220 ? 10.031 -13.523 -1.918 1 95.75 220 ILE B O 1
ATOM 3975 N N . THR B 1 221 ? 12.156 -14.148 -1.861 1 93.19 221 THR B N 1
ATOM 3976 C CA . THR B 1 221 ? 12.672 -12.797 -2.041 1 93.19 221 THR B CA 1
ATOM 3977 C C . THR B 1 221 ? 13.484 -12.695 -3.33 1 93.19 221 THR B C 1
ATOM 3979 O O . THR B 1 221 ? 14.047 -11.641 -3.635 1 93.19 221 THR B O 1
ATOM 3982 N N . GLY B 1 222 ? 13.586 -13.789 -4.078 1 91.75 222 GLY B N 1
ATOM 3983 C CA . GLY B 1 222 ? 14.5 -13.844 -5.207 1 91.75 222 GLY B CA 1
ATOM 3984 C C . GLY B 1 222 ? 14.18 -12.828 -6.285 1 91.75 222 GLY B C 1
ATOM 3985 O O . GLY B 1 222 ? 15.062 -12.406 -7.035 1 91.75 222 GLY B O 1
ATOM 3986 N N . HIS B 1 223 ? 12.914 -12.414 -6.391 1 90.62 223 HIS B N 1
ATOM 3987 C CA . HIS B 1 223 ? 12.508 -11.516 -7.469 1 90.62 223 HIS B CA 1
ATOM 3988 C C . HIS B 1 223 ? 12.344 -10.086 -6.961 1 90.62 223 HIS B C 1
ATOM 3990 O O . HIS B 1 223 ? 11.875 -9.219 -7.695 1 90.62 223 HIS B O 1
ATOM 3996 N N . LEU B 1 224 ? 12.594 -9.797 -5.719 1 87.06 224 LEU B N 1
ATOM 3997 C CA . LEU B 1 224 ? 12.477 -8.461 -5.148 1 87.06 224 LEU B CA 1
ATOM 3998 C C . LEU B 1 224 ? 13.734 -7.637 -5.418 1 87.06 224 LEU B C 1
ATOM 4000 O O . LEU B 1 224 ? 14.82 -8.195 -5.559 1 87.06 224 LEU B O 1
ATOM 4004 N N . PRO B 1 225 ? 13.414 -6.297 -5.555 1 77.12 225 PRO B N 1
ATOM 4005 C CA . PRO B 1 225 ? 14.586 -5.461 -5.824 1 77.12 225 PRO B CA 1
ATOM 4006 C C . PRO B 1 225 ? 15.594 -5.477 -4.676 1 77.12 225 PRO B C 1
ATOM 4008 O O . PRO B 1 225 ? 15.203 -5.523 -3.508 1 77.12 225 PRO B O 1
ATOM 4011 N N . GLY B 1 226 ? 16.844 -5.277 -5.055 1 64.81 226 GLY B N 1
ATOM 4012 C CA . GLY B 1 226 ? 17.953 -5.055 -4.152 1 64.81 226 GLY B CA 1
ATOM 4013 C C . GLY B 1 226 ? 18.297 -6.27 -3.314 1 64.81 226 GLY B C 1
ATOM 4014 O O . GLY B 1 226 ? 17.562 -7.258 -3.311 1 64.81 226 GLY B O 1
ATOM 4015 N N . HIS B 1 227 ? 19.5 -6.449 -3.012 1 58.03 227 HIS B N 1
ATOM 4016 C CA . HIS B 1 227 ? 19.953 -7.414 -2.021 1 58.03 227 HIS B CA 1
ATOM 4017 C C . HIS B 1 227 ? 19.328 -7.145 -0.656 1 58.03 227 HIS B C 1
ATOM 4019 O O . HIS B 1 227 ? 19.438 -6.031 -0.132 1 58.03 227 HIS B O 1
ATOM 4025 N N . LEU B 1 228 ? 18.031 -7.629 -0.549 1 57.31 228 LEU B N 1
ATOM 4026 C CA . LEU B 1 228 ? 17.453 -7.359 0.764 1 57.31 228 LEU B CA 1
ATOM 4027 C C . LEU B 1 228 ? 18.516 -7.5 1.857 1 57.31 228 LEU B C 1
ATOM 4029 O O . LEU B 1 228 ? 19.203 -8.516 1.93 1 57.31 228 LEU B O 1
ATOM 4033 N N . PRO B 1 229 ? 18.906 -6.359 2.365 1 53.78 229 PRO B N 1
ATOM 4034 C CA . PRO B 1 229 ? 19.766 -6.547 3.541 1 53.78 229 PRO B CA 1
ATOM 4035 C C . PRO B 1 229 ? 19.25 -7.625 4.484 1 53.78 229 PRO B C 1
ATOM 4037 O O . PRO B 1 229 ? 18.062 -7.984 4.426 1 53.78 229 PRO B O 1
ATOM 4040 N N . SER B 1 230 ? 20.125 -8.234 5.117 1 55.03 230 SER B N 1
ATOM 4041 C CA . SER B 1 230 ? 19.875 -9.219 6.164 1 55.03 230 SER B CA 1
ATOM 4042 C C . SER B 1 230 ? 18.719 -8.789 7.059 1 55.03 230 SER B C 1
ATOM 4044 O O . SER B 1 230 ? 18.906 -8.016 8 1 55.03 230 SER B O 1
ATOM 4046 N N . TYR B 1 231 ? 17.625 -8.352 6.395 1 57.47 231 TYR B N 1
ATOM 4047 C CA . TYR B 1 231 ? 16.562 -8.188 7.363 1 57.47 231 TYR B CA 1
ATOM 4048 C C . TYR B 1 231 ? 16.281 -9.484 8.117 1 57.47 231 TYR B C 1
ATOM 4050 O O . TYR B 1 231 ? 16.5 -10.57 7.578 1 57.47 231 TYR B O 1
ATOM 4058 N N . GLY B 1 232 ? 16.359 -9.344 9.359 1 68.56 232 GLY B N 1
ATOM 4059 C CA . GLY B 1 232 ? 15.938 -10.484 10.156 1 68.56 232 GLY B CA 1
ATOM 4060 C C . GLY B 1 232 ? 14.633 -11.094 9.695 1 68.56 232 GLY B C 1
ATOM 4061 O O . GLY B 1 232 ? 13.977 -10.562 8.797 1 68.56 232 GLY B O 1
ATOM 4062 N N . ARG B 1 233 ? 14.406 -12.281 9.836 1 80.44 233 ARG B N 1
ATOM 4063 C CA . ARG B 1 233 ? 13.164 -13.016 9.609 1 80.44 233 ARG B CA 1
ATOM 4064 C C . ARG B 1 233 ? 12.102 -12.617 10.625 1 80.44 233 ARG B C 1
ATOM 4066 O O . ARG B 1 233 ? 12.203 -12.945 11.805 1 80.44 233 ARG B O 1
ATOM 4073 N N . PRO B 1 234 ? 11.164 -11.891 10.055 1 88.25 234 PRO B N 1
ATOM 4074 C CA . PRO B 1 234 ? 10.094 -11.562 11.008 1 88.25 234 PRO B CA 1
ATOM 4075 C C . PRO B 1 234 ? 9.43 -12.805 11.594 1 88.25 234 PRO B C 1
ATOM 4077 O O . PRO B 1 234 ? 9.508 -13.891 11.008 1 88.25 234 PRO B O 1
ATOM 4080 N N . HIS B 1 235 ? 8.711 -12.648 12.672 1 91.5 235 HIS B N 1
ATOM 4081 C CA . HIS B 1 235 ? 8.133 -13.758 13.414 1 91.5 235 HIS B CA 1
ATOM 4082 C C . HIS B 1 235 ? 7.035 -14.453 12.609 1 91.5 235 HIS B C 1
ATOM 4084 O O . HIS B 1 235 ? 6.73 -15.625 12.844 1 91.5 235 HIS B O 1
ATOM 4090 N N . TYR B 1 236 ? 6.484 -13.773 11.617 1 95.19 236 TYR B N 1
ATOM 4091 C CA . TYR B 1 236 ? 5.375 -14.344 10.859 1 95.19 236 TYR B CA 1
ATOM 4092 C C . TYR B 1 236 ? 5.883 -15.102 9.641 1 95.19 236 TYR B C 1
ATOM 4094 O O . TYR B 1 236 ? 5.094 -15.641 8.867 1 95.19 236 TYR B O 1
ATOM 4102 N N . VAL B 1 237 ? 7.184 -15.148 9.469 1 96.75 237 VAL B N 1
ATOM 4103 C CA . VAL B 1 237 ? 7.828 -15.898 8.398 1 96.75 237 VAL B CA 1
ATOM 4104 C C . VAL B 1 237 ? 8.453 -17.172 8.961 1 96.75 237 VAL B C 1
ATOM 4106 O O . VAL B 1 237 ? 9.406 -17.109 9.742 1 96.75 237 VAL B O 1
ATOM 4109 N N . ASP B 1 238 ? 7.918 -18.312 8.562 1 96.69 238 ASP B N 1
ATOM 4110 C CA . ASP B 1 238 ? 8.477 -19.578 9.039 1 96.69 238 ASP B CA 1
ATOM 4111 C C . ASP B 1 238 ? 9.789 -19.906 8.32 1 96.69 238 ASP B C 1
ATOM 4113 O O . ASP B 1 238 ? 10.711 -20.453 8.93 1 96.69 238 ASP B O 1
ATOM 4117 N N . ARG B 1 239 ? 9.859 -19.594 7.02 1 95.31 239 ARG B N 1
ATOM 4118 C CA . ARG B 1 239 ? 11.078 -19.797 6.23 1 95.31 239 ARG B CA 1
ATOM 4119 C C . ARG B 1 239 ? 11.266 -18.672 5.227 1 95.31 239 ARG B C 1
ATOM 4121 O O . ARG B 1 239 ? 10.305 -18.234 4.586 1 95.31 239 ARG B O 1
ATOM 4128 N N . ARG B 1 240 ? 12.438 -18.203 5.102 1 94.88 240 ARG B N 1
ATOM 4129 C CA . ARG B 1 240 ? 12.82 -17.266 4.055 1 94.88 240 ARG B CA 1
ATOM 4130 C C . ARG B 1 240 ? 13.68 -17.938 2.996 1 94.88 240 ARG B C 1
ATOM 4132 O O . ARG B 1 240 ? 14.664 -18.609 3.326 1 94.88 240 ARG B O 1
ATOM 4139 N N . ILE B 1 241 ? 13.328 -17.766 1.711 1 93.94 241 ILE B N 1
ATOM 4140 C CA . ILE B 1 241 ? 14.109 -18.391 0.659 1 93.94 241 ILE B CA 1
ATOM 4141 C C . ILE B 1 241 ? 14.359 -17.391 -0.471 1 93.94 241 ILE B C 1
ATOM 4143 O O . ILE B 1 241 ? 13.539 -16.5 -0.709 1 93.94 241 ILE B O 1
ATOM 4147 N N . GLY B 1 242 ? 15.5 -17.516 -1.181 1 92.25 242 GLY B N 1
ATOM 4148 C CA . GLY B 1 242 ? 15.781 -16.734 -2.373 1 92.25 242 GLY B CA 1
ATOM 4149 C C . GLY B 1 242 ? 15.328 -17.422 -3.652 1 92.25 242 GLY B C 1
ATOM 4150 O O . GLY B 1 242 ? 15.172 -16.766 -4.688 1 92.25 242 GLY B O 1
ATOM 4151 N N . SER B 1 243 ? 15.148 -18.734 -3.48 1 94.62 243 SER B N 1
ATOM 4152 C CA . SER B 1 243 ? 14.82 -19.578 -4.625 1 94.62 243 SER B CA 1
ATOM 4153 C C . SER B 1 243 ? 13.992 -20.781 -4.207 1 94.62 243 SER B C 1
ATOM 4155 O O . SER B 1 243 ? 14.133 -21.281 -3.088 1 94.62 243 SER B O 1
ATOM 4157 N N . LEU B 1 244 ? 13.164 -21.234 -5.156 1 95.38 244 LEU B N 1
ATOM 4158 C CA . LEU B 1 244 ? 12.359 -22.406 -4.883 1 95.38 244 LEU B CA 1
ATOM 4159 C C . LEU B 1 244 ? 13.234 -23.641 -4.711 1 95.38 244 LEU B C 1
ATOM 4161 O O . LEU B 1 244 ? 12.789 -24.656 -4.176 1 95.38 244 LEU B O 1
ATOM 4165 N N . LYS B 1 245 ? 14.477 -23.578 -5.129 1 93.06 245 LYS B N 1
ATOM 4166 C CA . LYS B 1 245 ? 15.43 -24.672 -4.949 1 93.06 245 LYS B CA 1
ATOM 4167 C C . LYS B 1 245 ? 15.609 -25.016 -3.473 1 93.06 245 LYS B C 1
ATOM 4169 O O . LYS B 1 245 ? 15.906 -26.156 -3.123 1 93.06 245 LYS B O 1
ATOM 4174 N N . SER B 1 246 ? 15.367 -24 -2.672 1 93.12 246 SER B N 1
ATOM 4175 C CA . SER B 1 246 ? 15.602 -24.141 -1.238 1 93.12 246 SER B CA 1
ATOM 4176 C C . SER B 1 246 ? 14.453 -24.875 -0.559 1 93.12 246 SER B C 1
ATOM 4178 O O . SER B 1 246 ? 14.523 -25.203 0.63 1 93.12 246 SER B O 1
ATOM 4180 N N . LEU B 1 247 ? 13.359 -25.094 -1.271 1 91.75 247 LEU B N 1
ATOM 4181 C CA . LEU B 1 247 ? 12.219 -25.781 -0.673 1 91.75 247 LEU B CA 1
ATOM 4182 C C . LEU B 1 247 ? 12.445 -27.281 -0.658 1 91.75 247 LEU B C 1
ATOM 4184 O O . LEU B 1 247 ? 11.68 -28.016 -0.026 1 91.75 247 LEU B O 1
ATOM 4188 N N . ARG B 1 248 ? 13.477 -27.812 -1.33 1 71.12 248 ARG B N 1
ATOM 4189 C CA . ARG B 1 248 ? 13.719 -29.25 -1.391 1 71.12 248 ARG B CA 1
ATOM 4190 C C . ARG B 1 248 ? 13.883 -29.844 0.007 1 71.12 248 ARG B C 1
ATOM 4192 O O . ARG B 1 248 ? 14.641 -29.312 0.823 1 71.12 248 ARG B O 1
ATOM 4199 N N . LEU B 1 249 ? 12.734 -30.141 0.574 1 53 249 LEU B N 1
ATOM 4200 C CA . LEU B 1 249 ? 12.703 -30.859 1.843 1 53 249 LEU B CA 1
ATOM 4201 C C . LEU B 1 249 ? 13.844 -31.875 1.923 1 53 249 LEU B C 1
ATOM 4203 O O . LEU B 1 249 ? 14.094 -32.625 0.97 1 53 249 LEU B O 1
ATOM 4207 N N . GLY B 1 250 ? 14.852 -31.547 2.426 1 45.5 250 GLY B N 1
ATOM 4208 C CA . GLY B 1 250 ? 15.688 -32.688 2.775 1 45.5 250 GLY B CA 1
ATOM 4209 C C . GLY B 1 250 ? 14.891 -33.906 3.127 1 45.5 250 GLY B C 1
ATOM 4210 O O . GLY B 1 250 ? 13.906 -33.844 3.867 1 45.5 250 GLY B O 1
ATOM 4211 N N . THR B 1 251 ? 14.57 -34.938 2.229 1 39.16 251 THR B N 1
ATOM 4212 C CA . THR B 1 251 ? 14.109 -36.281 2.588 1 39.16 251 THR B CA 1
ATOM 4213 C C . THR B 1 251 ? 14.484 -36.594 4.031 1 39.16 251 THR B C 1
ATOM 4215 O O . THR B 1 251 ? 14.023 -37.594 4.586 1 39.16 251 THR B O 1
ATOM 4218 N N . ARG B 1 252 ? 15.609 -36.188 4.543 1 37.03 252 ARG B N 1
ATOM 4219 C CA . ARG B 1 252 ? 16.031 -36.844 5.789 1 37.03 252 ARG B CA 1
ATOM 4220 C C . ARG B 1 252 ? 15.141 -36.375 6.949 1 37.03 252 ARG B C 1
ATOM 4222 O O . ARG B 1 252 ? 14.648 -37.219 7.715 1 37.03 252 ARG B O 1
ATOM 4229 N N . SER B 1 253 ? 15.391 -35.219 7.609 1 34.59 253 SER B N 1
ATOM 4230 C CA . SER B 1 253 ? 14.938 -34.906 8.961 1 34.59 253 SER B CA 1
ATOM 4231 C C . SER B 1 253 ? 13.492 -34.406 8.961 1 34.59 253 SER B C 1
ATOM 4233 O O . SER B 1 253 ? 12.984 -33.969 9.992 1 34.59 253 SER B O 1
ATOM 4235 N N . GLY B 1 254 ? 12.742 -34.281 7.973 1 34.06 254 GLY B N 1
ATOM 4236 C CA . GLY B 1 254 ? 11.398 -33.719 7.996 1 34.06 254 GLY B CA 1
ATOM 4237 C C . GLY B 1 254 ? 10.414 -34.594 8.75 1 34.06 254 GLY B C 1
ATOM 4238 O O . GLY B 1 254 ? 9.227 -34.25 8.828 1 34.06 254 GLY B O 1
ATOM 4239 N N . ARG B 1 255 ? 10.617 -35.844 8.812 1 33.97 255 ARG B N 1
ATOM 4240 C CA . ARG B 1 255 ? 9.812 -36.594 9.758 1 33.97 255 ARG B CA 1
ATOM 4241 C C . ARG B 1 255 ? 9.961 -36.062 11.172 1 33.97 255 ARG B C 1
ATOM 4243 O O . ARG B 1 255 ? 9.031 -36.156 11.977 1 33.97 255 ARG B O 1
ATOM 4250 N N . ARG B 1 256 ? 11.156 -35.562 11.57 1 32.47 256 ARG B N 1
ATOM 4251 C CA . ARG B 1 256 ? 11.281 -35.156 12.969 1 32.47 256 ARG B CA 1
ATOM 4252 C C . ARG B 1 256 ? 10.766 -33.75 13.172 1 32.47 256 ARG B C 1
ATOM 4254 O O . ARG B 1 256 ? 10.18 -33.438 14.211 1 32.47 256 ARG B O 1
ATOM 4261 N N . LYS B 1 257 ? 11.102 -32.812 12.289 1 35.88 257 LYS B N 1
ATOM 4262 C CA . LYS B 1 257 ? 10.766 -31.422 12.633 1 35.88 257 LYS B CA 1
ATOM 4263 C C . LYS B 1 257 ? 9.367 -31.062 12.148 1 35.88 257 LYS B C 1
ATOM 4265 O O . LYS B 1 257 ? 8.844 -30 12.492 1 35.88 257 LYS B O 1
ATOM 4270 N N . CYS B 1 258 ? 8.789 -31.609 11.227 1 35.25 258 CYS B N 1
ATOM 4271 C CA . CYS B 1 258 ? 7.34 -31.453 11.164 1 35.25 258 CYS B CA 1
ATOM 4272 C C . CYS B 1 258 ? 6.664 -32.094 12.359 1 35.25 258 CYS B C 1
ATOM 4274 O O . CYS B 1 258 ? 5.547 -31.734 12.734 1 35.25 258 CYS B O 1
ATOM 4276 N N . SER B 1 259 ? 7.266 -33.031 12.883 1 31.61 259 SER B N 1
ATOM 4277 C CA . SER B 1 259 ? 6.883 -33.594 14.172 1 31.61 259 SER B CA 1
ATOM 4278 C C . SER B 1 259 ? 7.203 -32.625 15.312 1 31.61 259 SER B C 1
ATOM 4280 O O . SER B 1 259 ? 6.512 -32.625 16.328 1 31.61 259 SER B O 1
ATOM 4282 N N . ARG B 1 260 ? 8.297 -31.859 15.109 1 33.97 260 ARG B N 1
ATOM 4283 C CA . ARG B 1 260 ? 8.484 -30.859 16.172 1 33.97 260 ARG B CA 1
ATOM 4284 C C . ARG B 1 260 ? 7.531 -29.688 15.984 1 33.97 260 ARG B C 1
ATOM 4286 O O . ARG B 1 260 ? 7.348 -28.891 16.906 1 33.97 260 ARG B O 1
ATOM 4293 N N . LEU B 1 261 ? 7.148 -29.297 14.875 1 34.53 261 LEU B N 1
ATOM 4294 C CA . LEU B 1 261 ? 6.051 -28.328 14.828 1 34.53 261 LEU B CA 1
ATOM 4295 C C . LEU B 1 261 ? 4.758 -28.969 15.336 1 34.53 261 LEU B C 1
ATOM 4297 O O . LEU B 1 261 ? 3.891 -28.281 15.875 1 34.53 261 LEU B O 1
ATOM 4301 N N . THR B 1 262 ? 4.562 -30.234 15.18 1 32.47 262 THR B N 1
ATOM 4302 C CA . THR B 1 262 ? 3.426 -30.938 15.773 1 32.47 262 THR B CA 1
ATOM 4303 C C . THR B 1 262 ? 3.719 -31.312 17.219 1 32.47 262 THR B C 1
ATOM 4305 O O . THR B 1 262 ? 2.797 -31.578 18 1 32.47 262 THR B O 1
ATOM 4308 N N . ARG B 1 263 ? 4.926 -31.484 17.641 1 30.39 263 ARG B N 1
ATOM 4309 C CA . ARG B 1 263 ? 5.125 -32.062 18.969 1 30.39 263 ARG B CA 1
ATOM 4310 C C . ARG B 1 263 ? 5.031 -31 20.047 1 30.39 263 ARG B C 1
ATOM 4312 O O . ARG B 1 263 ? 5.074 -31.312 21.25 1 30.39 263 ARG B O 1
ATOM 4319 N N . ARG B 1 264 ? 5.215 -29.75 19.766 1 32.25 264 ARG B N 1
ATOM 4320 C CA . ARG B 1 264 ? 5.203 -28.969 21 1 32.25 264 ARG B CA 1
ATOM 4321 C C . ARG B 1 264 ? 3.785 -28.828 21.547 1 32.25 264 ARG B C 1
ATOM 4323 O O . ARG B 1 264 ? 3.572 -28.203 22.594 1 32.25 264 ARG B O 1
ATOM 4330 N N . THR B 1 265 ? 2.834 -29.219 20.75 1 26.02 265 THR B N 1
ATOM 4331 C CA . THR B 1 265 ? 1.56 -29.016 21.422 1 26.02 265 THR B CA 1
ATOM 4332 C C . THR B 1 265 ? 1.273 -30.172 22.391 1 26.02 265 THR B C 1
ATOM 4334 O O . THR B 1 265 ? 0.245 -30.172 23.062 1 26.02 265 THR B O 1
ATOM 4337 N N . ARG B 1 266 ? 1.969 -31.328 22.281 1 24.34 266 ARG B N 1
ATOM 4338 C CA . ARG B 1 266 ? 1.446 -32.344 23.203 1 24.34 266 ARG B CA 1
ATOM 4339 C C . ARG B 1 266 ? 2.057 -32.188 24.594 1 24.34 266 ARG B C 1
ATOM 4341 O O . ARG B 1 266 ? 1.665 -32.875 25.531 1 24.34 266 ARG B O 1
ATOM 4348 N N . GLN B 1 267 ? 3.168 -31.516 24.719 1 23.75 267 GLN B N 1
ATOM 4349 C CA . GLN B 1 267 ? 3.371 -31.531 26.156 1 23.75 267 GLN B CA 1
ATOM 4350 C C . GLN B 1 267 ? 2.605 -30.406 26.844 1 23.75 267 GLN B C 1
ATOM 4352 O O . GLN B 1 267 ? 2.561 -29.281 26.344 1 23.75 267 GLN B O 1
#

Foldseek 3Di:
DPPPPDPDDDPDPPDPDDPPDPPPPPPPDQPPPAFEEEEEQDLFQWQCVQAPVVQLLVQQLVVCCVQVVDDSVVSNVLQVVCCVPAVGSLQSCVVPHPDDSVVSLVRSLDDPCVLVNTGGDPPSQVLLLLDDGAYEYAYQHDDVNRLVNCVSVVNNVVHPYYHYQVNQDDPPGGHHPPDQVSVVVVCVVVVHDQCSYEYEDQDVVSLQSSLVVNHAYEHEPLSPDDDPPPPDDDPSHPYYYPHSNVVNPPVPCVVPVVVVVVPVVPD/DPPPPDPDPPPDPPDDPDPPDPPPPPPPDQPPPAFEEEEEQDLFQWQCVQAPVVQLLVQQLVVCCVQVVDDSVVSNVLQVVCCVPAVGSLQSCVVPHPDDSVVSLVRSLDDPCVLVNTGGDPPSQVLLLLDDGAYEYAYQHDDVNRLVNCVSVVNNVRHPYYHYQVNQDDPPGGHHPPDQVSVVVVCVVVVHDQCSYEYEDQDVVSLQSSLVVNHAYEHEPLNPPDPPPPPDDDPSHPYYYPHSNVVNPPVPCCVPVVVVVVPVVPD

Nearest PDB structures (foldseek):
  7ef6-assembly1_A  TM=8.700E-01  e=4.322E-17  Arabidopsis thaliana
  7ef7-assembly1_A  TM=8.700E-01  e=1.182E-16  Arabidopsis thaliana
  3onn-assembly1_A  TM=8.663E-01  e=3.944E-13  Saccharomyces cerevisiae
  3opx-assembly1_A  TM=8.697E-01  e=8.390E-13  Saccharomyces cerevisiae
  3l8h-assembly4_D  TM=7.147E-01  e=5.930E-04  Bordetella bronchiseptica

Radius of gyration: 32.32 Å; Cα contacts (8 Å, |Δi|>4): 770; chains: 2; bounding box: 95×147×105 Å

Sequence (534 aa):
MSARRQPRRTASPPASKQPPERRRERRARPQAGGPVWLFDLDNTLHHASHAIFPAINRAMTQYIIDTLKVERAHADHLRTHYTRRYGAALLGLARHHPIDPHDFLKVVHTFADLPSMVRAERGLARLVAALPGRKIVLTNAPEAYARAVLRELKIERLFERVIAIEQMRDRRAWRAKPDATMLRRAMRTAHARLSDTILVEDTRGHLKRYKRLGIRTVWITGHLPGHLPSYGRPHYVDRRIGSLKSLRLGTRSGRRKCSRLTRRTRQMSARRQPRRTASPPASKQPPERRRERRARPQAGGPVWLFDLDNTLHHASHAIFPAINRAMTQYIIDTLKVERAHADHLRTHYTRRYGAALLGLARHHPIDPHDFLKVVHTFADLPSMVRAERGLARLVAALPGRKIVLTNAPEAYARAVLRELKIERLFERVIAIEQMRDRRAWRAKPDATMLRRAMRTAHARLSDTILVEDTRGHLKRYKRLGIRTVWITGHLPGHLPSYGRPHYVDRRIGSLKSLRLGTRSGRRKCSRLTRRTRQ

pLDDT: mean 84.19, std 23.58, range [23.67, 98.94]

Solvent-accessible surface area (backbone atoms only — not comparable to full-atom values): 30571 Å² total; per-residue (Å²): 137,81,82,76,77,76,79,79,79,76,78,75,76,78,80,76,78,74,74,80,80,75,77,74,75,76,73,79,70,82,68,90,85,53,47,33,37,34,32,31,45,78,32,54,64,28,33,31,72,77,40,46,44,24,50,30,53,54,36,47,30,49,50,43,22,69,72,68,69,47,54,66,46,53,22,46,38,52,44,48,50,20,26,52,75,60,62,33,40,63,55,38,44,52,69,52,40,99,58,55,61,66,58,50,53,51,62,32,60,60,64,98,59,55,72,84,42,65,43,60,64,87,61,47,46,60,52,60,66,68,49,75,58,47,35,32,37,46,35,72,49,49,54,73,48,52,50,52,52,27,51,72,61,63,41,48,86,69,36,84,43,76,45,20,27,79,73,36,37,57,100,84,44,80,41,49,70,60,44,63,67,46,50,54,51,53,30,55,75,66,72,45,59,48,76,40,25,35,37,38,34,52,52,63,71,42,36,48,52,43,30,74,65,51,30,43,26,33,38,36,50,57,56,48,80,52,74,69,62,88,60,76,78,53,90,48,42,75,39,79,36,63,45,74,76,70,61,63,64,61,85,71,62,56,72,54,52,58,42,50,71,58,44,63,71,72,107,137,83,78,76,76,74,78,78,79,76,76,74,75,78,80,74,78,72,75,79,78,75,76,74,76,74,73,79,70,81,67,90,84,53,45,33,38,33,30,32,45,79,30,54,65,28,33,30,71,78,41,45,45,25,52,29,53,52,37,46,31,50,48,41,22,70,74,67,69,47,54,67,47,52,21,46,39,50,45,47,50,20,26,52,75,58,63,33,40,62,56,38,44,51,68,49,40,100,56,56,64,68,58,50,53,50,62,34,58,60,64,98,58,55,72,84,42,64,42,59,63,88,61,47,45,61,53,60,67,68,49,75,58,46,35,31,37,46,35,72,50,48,53,72,48,51,52,51,54,28,50,71,61,64,40,47,86,70,36,85,42,76,45,19,28,79,73,36,37,56,99,84,44,80,42,49,72,60,43,62,68,46,50,54,51,53,30,54,75,66,72,46,57,48,77,40,25,36,38,39,35,51,52,64,70,40,36,48,52,43,31,76,66,51,29,44,28,32,38,36,51,58,56,49,80,47,77,71,63,88,61,76,76,52,91,48,44,77,40,79,36,62,46,74,75,70,61,63,65,60,87,71,60,54,73,55,52,56,39,50,71,57,44,64,72,72,106

Secondary structure (DSSP, 8-state):
-----------PPP-----------------TTS-EEEE-SBTTTB-GGGTHHHHHHHHHHHHHHHHH---HHHHHHHHHHHHHHHSSHHHHHHHHS---HHHHHHHHT--TTHHHH----TTHHHHHHTS-SEEEEE-SS-HHHHHHHHHHTT-GGG-SEEE-HHHH--SS----TT-HHHHHHHHHHTT--GGGEEEEES-HHHHHHHHTTT-EEEEE-TTSSS--------TT-SEEESSGGGG---TTTTTTHHHHHHHTTT-/-------------------------------TTS-EEEE-SBTTTB-GGGTHHHHHHHHHHHHHHHHH---HHHHHHHHHHHHHHHSSHHHHHHHHS---HHHHHHHHT--TTHHHH----TTHHHHHHTS-SEEEEE-SS-HHHHHHHHHHHT-GGG-SEEE-HHHH--SS----TT-HHHHHHHHHHTT--GGGEEEEES-HHHHHHHHTTT-EEEEE-TTSSS--------TT-SEEESSGGGG---TTGGGTHHHHHHHTTT-

Organism: Burkholderia thailandensis (strain ATCC 700388 / DSM 13276 / CCUG 48851 / CIP 106301 / E264) (NCBI:txid271848)

InterPro domains:
  IPR006439 HAD hydrolase, subfamily IA [TIGR01509] (117-220)
  IPR010237 Pyrimidine 5-nucleotidase [SFLDG01132] (28-248)
  IPR010237 Pyrimidine 5-nucleotidase [TIGR01993] (36-219)
  IPR023214 HAD superfamily [G3DSA:3.40.50.1000] (114-249)
  IPR036412 HAD-like superfamily [SSF56784] (36-243)
  IPR041492 Haloacid dehalogenase-like hydrolase [PF13419] (38-220)